Protein AF-A0A2D6XBB5-F1 (afdb_monomer_lite)

Secondary structure (DSSP, 8-state):
-PPPEEEEETTEEEEEEGGGTEEEEEEEEEE-TTS-EEEEEEEEETTSTTSEEEEEEEEETT-HHHHHHHHHHHHHHS-SS-HHHHHHHHHHHHHHHHHH-SPPP-GGGS----S--EEEETTEETTSEEEEEEETTSSHHHHHHHHHHHHHHT---SS-EE---EEEEEESSS-HHHHHHHHHHHHHHTTS-----EEEE--S-HHHHHHHHHHHHHHTTEEEEEEE-HHHHSSS-TT-HHHHHHHHHHHHHH-SEEEEEEEEPTT----S-SS--EETT-EEEETTEEEEGGG--TTS-EEEEPTTT--EEEE--SEEEEEEEEEEEEEEE--TT-S-EEEE-TTPEEEEEE-SPPPTT--SPPSS-SS-EEEEGGGGSSSS-EEEE---S-BSS----S--HHHHHHHHHHHHHEEEETTEEEEEEETTHHHHHHHHHHHHTT--EEEEEE-SSTTSPPEEEEEESS-HHHHHHHHHHH-SSGGG----GGGGGS-HHHHHHHHHHHHHHHEEE-TTS-EEEEES-HHHHHHHHHHHHHTT-EEEEEEE---STTSPPEEEEEEE--SEEEE-GGGEEEEEEEEEEEEEE-TTSEEEEEETTEEEEEE---GGGTSSSEEEEEEEEEEEETTEEEEEEEEEEESSSPPPPPEEEEEEE-SS-EEEEEE-TTTSTTGGGGS-HHHHHHHHHTT--B-HHHHHHHTT--HHHHHHHHHH-TTTEEE-GGG-EEE------

Radius of gyration: 34.07 Å; chains: 1; bounding box: 83×95×94 Å

Sequence (741 aa):
MALPRHEWRAGIHLFDWDADGVRIRLDRMRESSDGSVKGEVSITKTDIPDGELVEADRLTLNAPRSRKEVANFCNDRVPGYDWAAMISQAATLAIRRHREGEPAVDLATMERQSGTSYLIEPFLLEHQPNLIFGDGGLGKSIFALYCAVLVASGASTKRFMVQPGNVGYLDYEADKDETSLRHEMISTGLEIEKPPMTYRFCHEALSNDVQAVQTLVAEHDIQLLIVDSAGPACSGKPEGAEETIAFFRALRSLKVTSLIVAHVSKGGGPRKGPYGCYSSDTEVLTKAGWKPHPEVALSDEVACFNLDTEYIEWQRPTEVHNYEYQGEMVHFTGQTKGSLDILVTPNHRMVVKPDYKLPVGTKKPYRNPREWHYKEARQLLGGSAWFFPYASNGIANVEQTEISPAFARFLGWWLSEGSLDGNAPVLTQAVGQVADAMRETVEALGYDSKAWYGKSRPHEQTVMQLRLRKATGLGKWLKAECGKGAPNKRIPRFLFSASLAVREALFAALIEGDGSLAPNGRMRYSSSSRQLADDVQMLAITLGYAARVVFRPRPQLLHLDQWVVHIDPRRQLSIRPRNVETVDYEGTVHCLTVPTGAYITRRNGYMAVAGNSPYWVNLPRSVWEVRKSQKMDADSLEFSLWHRKINSGKLRRPMAYRIDFQNPATVFHELDVRDSQELSEGLPMPERITALLARGALDAESIAETLDAKTDLVRVTLSRGKNRFVRLGEGKWGNLTRDVN

pLDDT: mean 83.15, std 13.78, range [27.05, 98.06]

Foldseek 3Di:
DDFFDWDDALQKIWTDPPVQQKIKIWHPWDQDPVRWTKTFIWMAGDPDVVRTQGDRDIARLPDLVSQVVSLVSSCVVPNDDRSSVVSNSSSVVSVVDVVCDPPDDDPVPDDPDPDFDAQKPPQFGWLFEEEEEEAPPQCLVLVLLLLQQCQLQVPADPRIRHHHWAEEEEAADDDPVVSVLSLQQACVQVVHDSGDHHYDYDQAACLVCLRVVLVVCVVRVGQEYEYPEPQRNFRDGLQDPVRLVSNLVSVSSSSHTYYHYYHDPPPDDDDQALWKFFDQQKWFQFLVFTDRLVPADQPTFGFFAFQPQLATEGDGFPDKDKDWHWWKWKWFFQPPVTQDTTTIHQQFWFWKAAPDDDPPPDPDDDPTDRGTDTDGSNSQLDDGKIKGFQAGQFHPDFDADPDDLLVLLLLLQCLFQWADPPLWIKGKAFPDDLVVSNVVSCVVVVFDWDWDWDDPDPPDGIMIIITTPPCSVVSVVCCVQQHHDFQGGAHRSSQLRHDLSNLVSNLVSNCVRQKDADPQRKMKGKTLHPRRLSRSCSSLRNNTWRKFWDWAQDPDPPDRTMIMIITHNDRIGITHSVRMDMDTDTTMTIFTRDPSQWGWMDHNRGIGIGGTIGSPSPSGQWYWYKDFDPPDDPFKGKIKIFTNHHPGDDGDDIWIWMWGHDVSHTHIDTDDLLCDLRSCLPPPLLSSLQSVLVVHWDALVVSCVSNVHDSVVSVVSQVVPPVFWDQDPPRTIHGPDDDDD

Structure (mmCIF, N/CA/C/O backbone):
data_AF-A0A2D6XBB5-F1
#
_entry.id   AF-A0A2D6XBB5-F1
#
loop_
_atom_site.group_PDB
_atom_site.id
_atom_site.type_symbol
_atom_site.label_atom_id
_atom_site.label_alt_id
_atom_site.label_comp_id
_atom_site.label_asym_id
_atom_site.label_entity_id
_atom_site.label_seq_id
_atom_site.pdbx_PDB_ins_code
_atom_site.Cartn_x
_atom_site.Cartn_y
_atom_site.Cartn_z
_atom_site.occupancy
_atom_site.B_iso_or_equiv
_atom_site.auth_seq_id
_atom_site.auth_comp_id
_atom_site.auth_asym_id
_atom_site.auth_atom_id
_atom_site.pdbx_PDB_model_num
ATOM 1 N N . MET A 1 1 ? -47.352 -33.162 4.958 1.00 57.38 1 MET A N 1
ATOM 2 C CA . MET A 1 1 ? -46.391 -32.741 5.995 1.00 57.38 1 MET A CA 1
ATOM 3 C C . MET A 1 1 ? -46.344 -31.224 5.992 1.00 57.38 1 MET A C 1
ATOM 5 O O . MET A 1 1 ? -46.314 -30.655 4.904 1.00 57.38 1 MET A O 1
ATOM 9 N N . ALA A 1 2 ? -46.452 -30.580 7.154 1.00 62.81 2 ALA A N 1
ATOM 10 C CA . ALA A 1 2 ? -46.387 -29.123 7.243 1.00 62.81 2 ALA A CA 1
ATOM 11 C C . ALA A 1 2 ? -44.974 -28.630 6.882 1.00 62.81 2 ALA A C 1
ATOM 13 O O . ALA A 1 2 ? -43.987 -29.318 7.145 1.00 62.81 2 ALA A O 1
ATOM 14 N N . LEU A 1 3 ? -44.880 -27.467 6.231 1.00 74.44 3 LEU A N 1
ATOM 15 C CA . LEU A 1 3 ? -43.594 -26.805 6.003 1.00 74.44 3 LEU A CA 1
ATOM 16 C C . LEU A 1 3 ? -43.045 -26.324 7.357 1.00 74.44 3 LEU A C 1
ATOM 18 O O . LEU A 1 3 ? -43.834 -25.784 8.136 1.00 74.44 3 LEU A O 1
ATOM 22 N N . PRO A 1 4 ? -41.737 -26.474 7.639 1.00 85.06 4 PRO A N 1
ATOM 23 C CA . PRO A 1 4 ? -41.163 -25.922 8.854 1.00 85.06 4 PRO A CA 1
ATOM 24 C C . PRO A 1 4 ? -41.213 -24.399 8.812 1.00 85.06 4 PRO A C 1
ATOM 26 O O . PRO A 1 4 ? -41.023 -23.786 7.752 1.00 85.06 4 PRO A O 1
ATOM 29 N N . ARG A 1 5 ? -41.363 -23.775 9.979 1.00 84.88 5 ARG A N 1
ATOM 30 C CA . ARG A 1 5 ? -40.999 -22.369 10.127 1.00 84.88 5 ARG A CA 1
ATOM 31 C C . ARG A 1 5 ? -39.474 -22.283 10.055 1.00 84.88 5 ARG A C 1
ATOM 33 O O . ARG A 1 5 ? -38.779 -22.903 10.853 1.00 84.88 5 ARG A O 1
ATOM 40 N N . HIS A 1 6 ? -38.958 -21.568 9.054 1.00 85.75 6 HIS A N 1
ATOM 41 C CA . HIS A 1 6 ? -37.518 -21.414 8.829 1.00 85.75 6 HIS A CA 1
ATOM 42 C C . HIS A 1 6 ? -37.051 -20.017 9.228 1.00 85.75 6 HIS A C 1
ATOM 44 O O . HIS A 1 6 ? -37.402 -19.032 8.577 1.00 85.75 6 HIS A O 1
ATOM 50 N N . GLU A 1 7 ? -36.187 -19.953 10.234 1.00 80.06 7 GLU A N 1
ATOM 51 C CA . GLU A 1 7 ? -35.474 -18.743 10.629 1.00 80.06 7 GLU A CA 1
ATOM 52 C C . GLU A 1 7 ? -33.996 -18.837 10.234 1.00 80.06 7 GLU A C 1
ATOM 54 O O . GLU A 1 7 ? -33.361 -19.893 10.307 1.00 80.06 7 GLU A O 1
ATOM 59 N N . TRP A 1 8 ? -33.440 -17.720 9.765 1.00 71.62 8 TRP A N 1
ATOM 60 C CA . TRP A 1 8 ? -32.033 -17.617 9.390 1.00 71.62 8 TRP A CA 1
ATOM 61 C C . TRP A 1 8 ? -31.436 -16.340 9.965 1.00 71.62 8 TRP A C 1
ATOM 63 O O . TRP A 1 8 ? -31.852 -15.240 9.596 1.00 71.62 8 TRP A O 1
ATOM 73 N N . ARG A 1 9 ? -30.458 -16.486 10.860 1.00 64.44 9 ARG A N 1
ATOM 74 C CA . ARG A 1 9 ? -29.741 -15.374 11.495 1.00 64.44 9 ARG A CA 1
ATOM 75 C C . ARG A 1 9 ? -28.287 -15.768 11.726 1.00 64.44 9 ARG A C 1
ATOM 77 O O . ARG A 1 9 ? -28.009 -16.896 12.111 1.00 64.44 9 ARG A O 1
ATOM 84 N N . ALA A 1 10 ? -27.363 -14.844 11.456 1.00 61.78 10 ALA A N 1
ATOM 85 C CA . ALA A 1 10 ? -25.935 -15.001 11.749 1.00 61.78 10 ALA A CA 1
ATOM 86 C C . ALA A 1 10 ? -25.297 -16.327 11.250 1.00 61.78 10 ALA A C 1
ATOM 88 O O . ALA A 1 10 ? -24.407 -16.869 11.891 1.00 61.78 10 ALA A O 1
ATOM 89 N N . GLY A 1 11 ? -25.746 -16.870 10.109 1.00 65.44 11 GLY A N 1
ATOM 90 C CA . GLY A 1 11 ? -25.215 -18.127 9.551 1.00 65.44 11 GLY A CA 1
ATOM 91 C C . GLY A 1 11 ? -25.800 -19.416 10.147 1.00 65.44 11 GLY A C 1
ATOM 92 O O . GLY A 1 11 ? -25.403 -20.501 9.724 1.00 65.44 11 GLY A O 1
ATOM 93 N N . ILE A 1 12 ? -26.763 -19.306 11.065 1.00 78.69 12 ILE A N 1
ATOM 94 C CA . ILE A 1 12 ? -27.495 -20.417 11.682 1.00 78.69 12 ILE A CA 1
ATOM 95 C C . ILE A 1 12 ? -28.868 -20.536 11.011 1.00 78.69 12 ILE A C 1
ATOM 97 O O . ILE A 1 12 ? -29.555 -19.537 10.785 1.00 78.69 12 ILE A O 1
ATOM 101 N N . HIS A 1 13 ? -29.265 -21.762 10.679 1.00 84.50 13 HIS A N 1
ATOM 102 C CA . HIS A 1 13 ? -30.579 -22.097 10.144 1.00 84.50 13 HIS A CA 1
ATOM 103 C C . HIS A 1 13 ? -31.368 -22.874 11.199 1.00 84.50 13 HIS A C 1
ATOM 105 O O . HIS A 1 13 ? -30.948 -23.953 11.613 1.00 84.50 13 HIS A O 1
ATOM 111 N N . LEU A 1 14 ? -32.513 -22.336 11.607 1.00 86.56 14 LEU A N 1
ATOM 112 C CA . LEU A 1 14 ? -33.427 -22.967 12.555 1.00 86.56 14 LEU A CA 1
ATOM 113 C C . LEU A 1 14 ? -34.702 -23.379 11.822 1.00 86.56 14 LEU A C 1
ATOM 115 O O . LEU A 1 14 ? -35.330 -22.555 11.157 1.00 86.56 14 LEU A O 1
ATOM 119 N N . PHE A 1 15 ? -35.068 -24.652 11.925 1.00 90.56 15 PHE A N 1
ATOM 120 C CA . PHE A 1 15 ? -36.273 -25.219 11.329 1.00 90.56 15 PHE A CA 1
ATOM 121 C C . PHE A 1 15 ? -37.165 -25.787 12.427 1.00 90.56 15 PHE A C 1
ATOM 123 O O . PHE A 1 15 ? -36.798 -26.778 13.057 1.00 90.56 15 PHE A O 1
ATOM 130 N N . ASP A 1 16 ? -38.328 -25.174 12.629 1.00 88.38 16 ASP A N 1
ATOM 131 C CA . ASP A 1 16 ? -39.319 -25.594 13.620 1.00 88.38 16 ASP A CA 1
ATOM 132 C C . ASP A 1 16 ? -40.494 -26.315 12.954 1.00 88.38 16 ASP A C 1
ATOM 134 O O . ASP A 1 16 ? -41.167 -25.757 12.081 1.00 88.38 16 ASP A O 1
ATOM 138 N N . TRP A 1 17 ? -40.777 -27.537 13.404 1.00 89.38 17 TRP A N 1
ATOM 139 C CA . TRP A 1 17 ? -42.035 -28.241 13.165 1.00 89.38 17 TRP A CA 1
ATOM 140 C C . TRP A 1 17 ? -42.867 -28.199 14.446 1.00 89.38 17 TRP A C 1
ATOM 142 O O . TRP A 1 17 ? -42.885 -29.156 15.220 1.00 89.38 17 TRP A O 1
ATOM 152 N N . ASP A 1 18 ? -43.560 -27.078 14.667 1.00 81.81 18 ASP A N 1
ATOM 153 C CA . ASP A 1 18 ? -44.316 -26.811 15.902 1.00 81.81 18 ASP A CA 1
ATOM 154 C C . ASP A 1 18 ? -45.335 -27.917 16.233 1.00 81.81 18 ASP A C 1
ATOM 156 O O . ASP A 1 18 ? -45.493 -28.292 17.392 1.00 81.81 18 ASP A O 1
ATOM 160 N N . ALA A 1 19 ? -45.994 -28.482 15.214 1.00 80.88 19 ALA A N 1
ATOM 161 C CA . ALA A 1 19 ? -46.974 -29.558 15.379 1.00 80.88 19 ALA A CA 1
ATOM 162 C C . ALA A 1 19 ? -46.354 -30.885 15.856 1.00 80.88 19 ALA A C 1
ATOM 164 O O . ALA A 1 19 ? -47.034 -31.680 16.499 1.00 80.88 19 ALA A O 1
ATOM 165 N N . ASP A 1 20 ? -45.077 -31.112 15.543 1.00 81.75 20 ASP A N 1
ATOM 166 C CA . ASP A 1 20 ? -44.343 -32.341 15.853 1.00 81.75 20 ASP A CA 1
ATOM 167 C C . ASP A 1 20 ? -43.391 -32.162 17.056 1.00 81.75 20 ASP A C 1
ATOM 169 O O . ASP A 1 20 ? -42.735 -33.120 17.482 1.00 81.75 20 ASP A O 1
ATOM 173 N N . GLY A 1 21 ? -43.286 -30.937 17.592 1.00 83.62 21 GLY A N 1
ATOM 174 C CA . GLY A 1 21 ? -42.373 -30.576 18.678 1.00 83.62 21 GLY A CA 1
ATOM 175 C C . GLY A 1 21 ? -40.893 -30.736 18.318 1.00 83.62 21 GLY A C 1
ATOM 176 O O . GLY A 1 21 ? -40.081 -30.937 19.216 1.00 83.62 21 GLY A O 1
ATOM 177 N N . VAL A 1 22 ? -40.546 -30.711 17.024 1.00 87.94 22 VAL A N 1
ATOM 178 C CA . VAL A 1 22 ? -39.184 -30.953 16.514 1.00 87.94 22 VAL A CA 1
ATOM 179 C C . VAL A 1 22 ? -38.544 -29.645 16.070 1.00 87.94 22 VAL A C 1
ATOM 181 O O . VAL A 1 22 ? -39.128 -28.898 15.283 1.00 87.94 22 VAL A O 1
ATOM 184 N N . ARG A 1 23 ? -37.298 -29.418 16.488 1.00 88.88 23 ARG A N 1
ATOM 185 C CA . ARG A 1 23 ? -36.449 -28.333 15.993 1.00 88.88 23 ARG A CA 1
ATOM 186 C C . ARG A 1 23 ? -35.153 -28.899 15.429 1.00 88.88 23 ARG A C 1
ATOM 188 O O . ARG A 1 23 ? -34.442 -29.637 16.101 1.00 88.88 23 ARG A O 1
ATOM 195 N N . ILE A 1 24 ? -34.833 -28.531 14.191 1.00 90.81 24 ILE A N 1
ATOM 196 C CA . ILE A 1 24 ? -33.547 -28.839 13.557 1.00 90.81 24 ILE A CA 1
ATOM 197 C C . ILE A 1 24 ? -32.752 -27.545 13.441 1.00 90.81 24 ILE A C 1
ATOM 199 O O . ILE A 1 24 ? -33.169 -26.599 12.770 1.00 90.81 24 ILE A O 1
ATOM 203 N N . ARG A 1 25 ? -31.582 -27.523 14.067 1.00 88.00 25 ARG A N 1
ATOM 204 C CA . ARG A 1 25 ? -30.583 -26.469 13.948 1.00 88.00 25 ARG A CA 1
ATOM 205 C C . ARG A 1 25 ? -29.478 -26.946 13.015 1.00 88.00 25 ARG A C 1
ATOM 207 O O . ARG A 1 25 ? -28.908 -28.012 13.218 1.00 88.00 25 ARG A O 1
ATOM 214 N N . LEU A 1 26 ? -29.191 -26.150 11.993 1.00 87.06 26 LEU A N 1
ATOM 215 C CA . LEU A 1 26 ? -28.067 -26.345 11.086 1.00 87.06 26 LEU A CA 1
ATOM 216 C C . LEU A 1 26 ? -27.157 -25.124 11.151 1.00 87.06 26 LEU A C 1
ATOM 218 O O . LEU A 1 26 ? -27.587 -24.009 10.848 1.00 87.06 26 LEU A O 1
ATOM 222 N N . ASP A 1 27 ? -25.897 -25.330 11.506 1.00 80.94 27 ASP A N 1
ATOM 223 C CA . ASP A 1 27 ? -24.894 -24.272 11.541 1.00 80.94 27 ASP A CA 1
ATOM 224 C C . ASP A 1 27 ? -23.532 -24.756 11.016 1.00 80.94 27 ASP A C 1
ATOM 226 O O . ASP A 1 27 ? -23.409 -25.815 10.394 1.00 80.94 27 ASP A O 1
ATOM 230 N N . ARG A 1 28 ? -22.519 -23.887 11.113 1.00 72.12 28 ARG A N 1
ATOM 231 C CA . ARG A 1 28 ? -21.147 -24.125 10.626 1.00 72.12 28 ARG A CA 1
ATOM 232 C C . ARG A 1 28 ? -21.047 -24.602 9.171 1.00 72.12 28 ARG A C 1
ATOM 234 O O . ARG A 1 28 ? -20.122 -25.334 8.814 1.00 72.12 28 ARG A O 1
ATOM 241 N N . MET A 1 29 ? -21.964 -24.152 8.314 1.00 80.81 29 MET A N 1
ATOM 242 C CA . MET A 1 29 ? -21.992 -24.592 6.923 1.00 80.81 29 MET A CA 1
ATOM 243 C C . MET A 1 29 ? -20.759 -24.123 6.139 1.00 80.81 29 MET A C 1
ATOM 245 O O . MET A 1 29 ? -20.390 -22.948 6.176 1.00 80.81 29 MET A O 1
ATOM 249 N N . ARG A 1 30 ? -20.132 -25.048 5.410 1.00 76.94 30 ARG A N 1
ATOM 250 C CA . ARG A 1 30 ? -19.001 -24.802 4.510 1.00 76.94 30 ARG A CA 1
ATOM 251 C C . ARG A 1 30 ? -19.202 -25.548 3.200 1.00 76.94 30 ARG A C 1
ATOM 253 O O . ARG A 1 30 ? -19.504 -26.742 3.204 1.00 76.94 30 ARG A O 1
ATOM 260 N N . GLU A 1 31 ? -18.952 -24.859 2.095 1.00 80.00 31 GLU A N 1
ATOM 261 C CA . GLU A 1 31 ? -18.825 -25.471 0.775 1.00 80.00 31 GLU A CA 1
ATOM 262 C C . GLU A 1 31 ? -17.339 -25.703 0.479 1.00 80.00 31 GLU A C 1
ATOM 264 O O . GLU A 1 31 ? -16.518 -24.788 0.552 1.00 80.00 31 GLU A O 1
ATOM 269 N N . SER A 1 32 ? -16.974 -26.959 0.236 1.00 75.69 32 SER A N 1
ATOM 270 C CA . SER A 1 32 ? -15.605 -27.352 -0.108 1.00 75.69 32 SER A CA 1
ATOM 271 C C . SER A 1 32 ? -15.376 -27.217 -1.616 1.00 75.69 32 SER A C 1
ATOM 273 O O . SER A 1 32 ? -16.323 -27.177 -2.400 1.00 75.69 32 SER A O 1
ATOM 275 N N . SER A 1 33 ? -14.113 -27.173 -2.046 1.00 63.06 33 SER A N 1
ATOM 276 C CA . SER A 1 33 ? -13.747 -27.060 -3.469 1.00 63.06 33 SER A CA 1
ATOM 277 C C . SER A 1 33 ? -14.250 -28.222 -4.337 1.00 63.06 33 SER A C 1
ATOM 279 O O . SER A 1 33 ? -14.347 -28.078 -5.551 1.00 63.06 33 SER A O 1
ATOM 281 N N . ASP A 1 34 ? -14.602 -29.354 -3.722 1.00 71.56 34 ASP A N 1
ATOM 282 C CA . ASP A 1 34 ? -15.227 -30.519 -4.357 1.00 71.56 34 ASP A CA 1
ATOM 283 C C . ASP A 1 34 ? -16.759 -30.392 -4.522 1.00 71.56 34 ASP A C 1
ATOM 285 O O . ASP A 1 34 ? -17.414 -31.326 -4.983 1.00 71.56 34 ASP A O 1
ATOM 289 N N . GLY A 1 35 ? -17.347 -29.252 -4.139 1.00 74.44 35 GLY A N 1
ATOM 290 C CA . GLY A 1 35 ? -18.787 -28.998 -4.197 1.00 74.44 35 GLY A CA 1
ATOM 291 C C . GLY A 1 35 ? -19.592 -29.666 -3.078 1.00 74.44 35 GLY A C 1
ATOM 292 O O . GLY A 1 35 ? -20.826 -29.634 -3.110 1.00 74.44 35 GLY A O 1
ATOM 293 N N . SER A 1 36 ? -18.941 -30.287 -2.086 1.00 82.69 36 SER A N 1
ATOM 294 C CA . SER A 1 36 ? -19.622 -30.812 -0.899 1.00 82.69 36 SER A CA 1
ATOM 295 C C . SER A 1 36 ? -20.010 -29.682 0.055 1.00 82.69 36 SER A C 1
ATOM 297 O O . SER A 1 36 ? -19.200 -28.810 0.370 1.00 82.69 36 SER A O 1
ATOM 299 N N . VAL A 1 37 ? -21.259 -29.707 0.533 1.00 84.44 37 VAL A N 1
ATOM 300 C CA . VAL A 1 37 ? -21.772 -28.754 1.527 1.00 84.44 37 VAL A CA 1
ATOM 301 C C . VAL A 1 37 ? -21.895 -29.490 2.852 1.00 84.44 37 VAL A C 1
ATOM 303 O O . VAL A 1 37 ? -22.697 -30.416 2.975 1.00 84.44 37 VAL A O 1
ATOM 306 N N . LYS A 1 38 ? -21.081 -29.110 3.834 1.00 87.50 38 LYS A N 1
ATOM 307 C CA . LYS A 1 38 ? -21.025 -29.738 5.162 1.00 87.50 38 LYS A CA 1
ATOM 308 C C . LYS A 1 38 ? -21.471 -28.738 6.216 1.00 87.50 38 LYS A C 1
ATOM 310 O O . LYS A 1 38 ? -21.130 -27.571 6.087 1.00 87.50 38 LYS A O 1
ATOM 315 N N . GLY A 1 39 ? -22.190 -29.184 7.237 1.00 86.06 39 GLY A N 1
ATOM 316 C CA . GLY A 1 39 ? -22.583 -28.377 8.394 1.00 86.06 39 GLY A CA 1
ATOM 317 C C . GLY A 1 39 ? -22.715 -29.244 9.640 1.00 86.06 39 GLY A C 1
ATOM 318 O O . GLY A 1 39 ? -22.667 -30.471 9.543 1.00 86.06 39 GLY A O 1
ATOM 319 N N . GLU A 1 40 ? -22.859 -28.611 10.794 1.00 86.88 40 GLU A N 1
ATOM 320 C CA . GLU A 1 40 ? -23.221 -29.296 12.034 1.00 86.88 40 GLU A CA 1
ATOM 321 C C . GLU A 1 40 ? -24.742 -29.281 12.192 1.00 86.88 40 GLU A C 1
ATOM 323 O O . GLU A 1 40 ? -25.404 -28.293 11.858 1.00 86.88 40 GLU A O 1
ATOM 328 N N . VAL A 1 41 ? -25.299 -30.416 12.617 1.00 89.31 41 VAL A N 1
ATOM 329 C CA . VAL A 1 41 ? -26.731 -30.592 12.848 1.00 89.31 41 VAL A CA 1
ATOM 330 C C . VAL A 1 41 ? -26.985 -30.891 14.317 1.00 89.31 41 VAL A C 1
ATOM 332 O O . VAL A 1 41 ? -26.394 -31.810 14.880 1.00 89.31 41 VAL A O 1
ATOM 335 N N . SER A 1 42 ? -27.909 -30.138 14.908 1.00 87.38 42 SER A N 1
ATOM 336 C CA . SER A 1 42 ? -28.491 -30.446 16.212 1.00 87.38 42 SER A CA 1
ATOM 337 C C . SER A 1 42 ? -29.999 -30.597 16.063 1.00 87.38 42 SER A C 1
ATOM 339 O O . SER A 1 42 ? -30.643 -29.818 15.358 1.00 87.38 42 SER A O 1
ATOM 341 N N . ILE A 1 43 ? -30.571 -31.615 16.695 1.00 88.75 43 ILE A N 1
ATOM 342 C CA . ILE A 1 43 ? -31.999 -31.928 16.602 1.00 88.75 43 ILE A CA 1
ATOM 343 C C . ILE A 1 43 ? -32.543 -32.016 18.017 1.00 88.75 43 ILE A C 1
ATOM 345 O O . ILE A 1 43 ? -32.094 -32.861 18.785 1.00 88.75 43 ILE A O 1
ATOM 349 N N . THR A 1 44 ? -33.514 -31.170 18.344 1.00 87.06 44 THR A N 1
ATOM 350 C CA . THR A 1 44 ? -34.199 -31.167 19.638 1.00 87.06 44 THR A CA 1
ATOM 351 C C . THR A 1 44 ? -35.662 -31.564 19.494 1.00 87.06 44 THR A C 1
ATOM 353 O O . THR A 1 44 ? -36.290 -31.327 18.455 1.00 87.06 44 THR A O 1
ATOM 356 N N . LYS A 1 45 ? -36.205 -32.198 20.538 1.00 84.06 45 LYS A N 1
ATOM 357 C CA . LYS A 1 45 ? -37.606 -32.607 20.626 1.00 84.06 45 LYS A CA 1
ATOM 358 C C . LYS A 1 45 ? -38.152 -32.377 22.034 1.00 84.06 45 LYS A C 1
ATOM 360 O O . LYS A 1 45 ? -37.504 -32.713 23.014 1.00 84.06 45 LYS A O 1
ATOM 365 N N . THR A 1 46 ? -39.341 -31.795 22.141 1.00 78.62 46 THR A N 1
ATOM 366 C CA . THR A 1 46 ? -39.897 -31.320 23.422 1.00 78.62 46 THR A CA 1
ATOM 367 C C . THR A 1 46 ? -40.444 -32.408 24.355 1.00 78.62 46 THR A C 1
ATOM 369 O O . THR A 1 46 ? -40.713 -32.112 25.516 1.00 78.62 46 THR A O 1
ATOM 372 N N . ASP A 1 47 ? -40.625 -33.645 23.889 1.00 71.50 47 ASP A N 1
ATOM 373 C CA . ASP A 1 47 ? -41.297 -34.740 24.609 1.00 71.50 47 ASP A CA 1
ATOM 374 C C . ASP A 1 47 ? -40.349 -35.832 25.149 1.00 71.50 47 ASP A C 1
ATOM 376 O O . ASP A 1 47 ? -40.821 -36.842 25.676 1.00 71.50 47 ASP A O 1
ATOM 380 N N . ILE A 1 48 ? -39.027 -35.635 25.067 1.00 71.62 48 ILE A N 1
ATOM 381 C CA . ILE A 1 48 ? -38.020 -36.577 25.584 1.00 71.62 48 ILE A CA 1
ATOM 382 C C . ILE A 1 48 ? -37.230 -35.994 26.769 1.00 71.62 48 ILE A C 1
ATOM 384 O O . ILE A 1 48 ? -36.992 -34.784 26.810 1.00 71.62 48 ILE A O 1
ATOM 388 N N . PRO A 1 49 ? -36.778 -36.834 27.724 1.00 51.44 49 PRO A N 1
ATOM 389 C CA . PRO A 1 49 ? -35.810 -36.418 28.739 1.00 51.44 49 PRO A CA 1
ATOM 390 C C . PRO A 1 49 ? -34.532 -35.912 28.051 1.00 51.44 49 PRO A C 1
ATOM 392 O O . PRO A 1 49 ? -34.085 -36.532 27.092 1.00 51.44 49 PRO A O 1
ATOM 395 N N . ASP A 1 50 ? -33.996 -34.779 28.509 1.00 60.62 50 ASP A N 1
ATOM 396 C CA . ASP A 1 50 ? -32.876 -34.000 27.935 1.00 60.62 50 ASP A CA 1
ATOM 397 C C . ASP A 1 50 ? -33.178 -33.196 26.657 1.00 60.62 50 ASP A C 1
ATOM 399 O O . ASP A 1 50 ? -32.436 -32.277 26.324 1.00 60.62 50 ASP A O 1
ATOM 403 N N . GLY A 1 51 ? -34.293 -33.452 25.968 1.00 65.38 51 GLY A N 1
ATOM 404 C CA . GLY A 1 51 ? -34.759 -32.635 24.842 1.00 65.38 51 GLY A CA 1
ATOM 405 C C . GLY A 1 51 ? -33.894 -32.672 23.571 1.00 65.38 51 GLY A C 1
ATOM 406 O O . GLY A 1 51 ? -34.284 -32.078 22.567 1.00 65.38 51 GLY A O 1
ATOM 407 N N . GLU A 1 52 ? -32.757 -33.374 23.571 1.00 74.00 52 GLU A N 1
ATOM 408 C CA . GLU A 1 52 ? -31.782 -33.449 22.475 1.00 74.00 52 GLU A CA 1
ATOM 409 C C . GLU A 1 52 ? -31.689 -34.864 21.880 1.00 74.00 52 GLU A C 1
ATOM 411 O O . GLU A 1 52 ? -31.451 -35.853 22.570 1.00 74.00 52 GLU A O 1
ATOM 416 N N . LEU A 1 53 ? -31.876 -34.972 20.563 1.00 77.50 53 LEU A N 1
ATOM 417 C CA . LEU A 1 53 ? -31.766 -36.217 19.795 1.00 77.50 53 LEU A CA 1
ATOM 418 C C . LEU A 1 53 ? -30.419 -36.362 19.098 1.00 77.50 53 LEU A C 1
ATOM 420 O O . LEU A 1 53 ? -29.919 -37.477 18.973 1.00 77.50 53 LEU A O 1
ATOM 424 N N . VAL A 1 54 ? -29.871 -35.252 18.605 1.00 77.19 54 VAL A N 1
ATOM 425 C CA . VAL A 1 54 ? -28.564 -35.161 17.947 1.00 77.19 54 VAL A CA 1
ATOM 426 C C . VAL A 1 54 ? -27.912 -33.878 18.430 1.00 77.19 54 VAL A C 1
ATOM 428 O O . VAL A 1 54 ? -28.536 -32.820 18.347 1.00 77.19 54 VAL A O 1
ATOM 431 N N . GLU A 1 55 ? -26.670 -33.969 18.889 1.00 74.62 55 GLU A N 1
ATOM 432 C CA . GLU A 1 55 ? -25.884 -32.826 19.346 1.00 74.62 55 GLU A CA 1
ATOM 433 C C . GLU A 1 55 ? -24.674 -32.649 18.420 1.00 74.62 55 GLU A C 1
ATOM 435 O O . GLU A 1 55 ? -23.789 -33.503 18.376 1.00 74.62 55 GLU A O 1
ATOM 440 N N . ALA A 1 56 ? -24.661 -31.551 17.658 1.00 64.75 56 ALA A N 1
ATOM 441 C CA . ALA A 1 56 ? -23.512 -31.068 16.887 1.00 64.75 56 ALA A CA 1
ATOM 442 C C . ALA A 1 56 ? -22.802 -32.122 16.002 1.00 64.75 56 ALA A C 1
ATOM 444 O O . ALA A 1 56 ? -21.575 -32.114 15.870 1.00 64.75 56 ALA A O 1
ATOM 445 N N . ASP A 1 57 ? -23.556 -33.019 15.355 1.00 74.94 57 ASP A N 1
ATOM 446 C CA . ASP A 1 57 ? -22.970 -34.031 14.468 1.00 74.94 57 ASP A CA 1
ATOM 447 C C . ASP A 1 57 ? -22.705 -33.457 13.066 1.00 74.94 57 ASP A C 1
ATOM 449 O O . ASP A 1 57 ? -23.416 -32.574 12.575 1.00 74.94 57 ASP A O 1
ATOM 453 N N . ARG A 1 58 ? -21.672 -33.952 12.379 1.00 79.81 58 ARG A N 1
ATOM 454 C CA . ARG A 1 58 ? -21.306 -33.467 11.042 1.00 79.81 58 ARG A CA 1
ATOM 455 C C . ARG A 1 58 ? -22.188 -34.093 9.973 1.00 79.81 58 ARG A C 1
ATOM 457 O O . ARG A 1 58 ? -22.003 -35.241 9.575 1.00 79.81 58 ARG A O 1
ATOM 464 N N . LEU A 1 59 ? -23.054 -33.275 9.385 1.00 84.38 59 LEU A N 1
ATOM 465 C CA . LEU A 1 59 ? -23.902 -33.652 8.264 1.00 84.38 59 LEU A CA 1
ATOM 466 C C . LEU A 1 59 ? -23.335 -33.120 6.942 1.00 84.38 59 LEU A C 1
ATOM 468 O O . LEU A 1 59 ? -23.159 -31.915 6.746 1.00 84.38 59 LEU A O 1
ATOM 472 N N . THR A 1 60 ? -23.115 -34.013 5.972 1.00 87.50 60 THR A N 1
ATOM 473 C CA . THR A 1 60 ? -22.896 -33.592 4.579 1.00 87.50 60 THR A CA 1
ATOM 474 C C . THR A 1 60 ? -24.254 -33.374 3.923 1.00 87.50 60 THR A C 1
ATOM 476 O O . THR A 1 60 ? -24.904 -34.306 3.443 1.00 87.50 60 THR A O 1
ATOM 479 N N . LEU A 1 61 ? -24.689 -32.117 3.919 1.00 86.50 61 LEU A N 1
ATOM 480 C CA . LEU A 1 61 ? -26.031 -31.685 3.552 1.00 86.50 61 LEU A CA 1
ATOM 481 C C . LEU A 1 61 ? -26.413 -32.086 2.135 1.00 86.50 61 LEU A C 1
ATOM 483 O O . LEU A 1 61 ? -27.584 -32.340 1.910 1.00 86.50 61 LEU A O 1
ATOM 487 N N . ASN A 1 62 ? -25.495 -32.149 1.170 1.00 86.75 62 ASN A N 1
ATOM 488 C CA . ASN A 1 62 ? -25.807 -32.541 -0.211 1.00 86.75 62 ASN A CA 1
ATOM 489 C C . ASN A 1 62 ? -25.559 -34.029 -0.522 1.00 86.75 62 ASN A C 1
ATOM 491 O O . ASN A 1 62 ? -25.740 -34.436 -1.668 1.00 86.75 62 ASN A O 1
ATOM 495 N N . ALA A 1 63 ? -25.205 -34.850 0.474 1.00 87.75 63 ALA A N 1
ATOM 496 C CA . ALA A 1 63 ? -25.002 -36.288 0.313 1.00 87.75 63 ALA A CA 1
ATOM 497 C C . ALA A 1 63 ? -26.218 -37.088 0.834 1.00 87.75 63 ALA A C 1
ATOM 499 O O . ALA A 1 63 ? -26.447 -37.129 2.046 1.00 87.75 63 ALA A O 1
ATOM 500 N N . PRO A 1 64 ? -26.977 -37.795 -0.032 1.00 84.75 64 PRO A N 1
ATOM 501 C CA . PRO A 1 64 ? -28.159 -38.562 0.385 1.00 84.75 64 PRO A CA 1
ATOM 502 C C . PRO A 1 64 ? -27.875 -39.614 1.465 1.00 84.75 64 PRO A C 1
ATOM 504 O O . PRO A 1 64 ? -28.697 -39.831 2.351 1.00 84.75 64 PRO A O 1
ATOM 507 N N . ARG A 1 65 ? -26.694 -40.244 1.417 1.00 84.31 65 ARG A N 1
ATOM 508 C CA . ARG A 1 65 ? -26.271 -41.247 2.402 1.00 84.31 65 ARG A CA 1
ATOM 509 C C . ARG A 1 65 ? -26.115 -40.654 3.806 1.00 84.31 65 ARG A C 1
ATOM 511 O O . ARG A 1 65 ? -26.637 -41.228 4.750 1.00 84.31 65 ARG A O 1
ATOM 518 N N . SER A 1 66 ? -25.480 -39.486 3.914 1.00 86.19 66 SER A N 1
ATOM 519 C CA . SER A 1 66 ? -25.260 -38.797 5.193 1.00 86.19 66 SER A CA 1
ATOM 520 C C . SER A 1 66 ? -26.587 -38.364 5.831 1.00 86.19 66 SER A C 1
ATOM 522 O O . SER A 1 66 ? -26.804 -38.588 7.016 1.00 86.19 66 SER A O 1
ATOM 524 N N . ARG A 1 67 ? -27.538 -37.857 5.028 1.00 88.38 67 ARG A N 1
ATOM 525 C CA . ARG A 1 67 ? -28.902 -37.544 5.503 1.00 88.38 67 ARG A CA 1
ATOM 526 C C . ARG A 1 67 ? -29.623 -38.775 6.054 1.00 88.38 67 ARG A C 1
ATOM 528 O O . ARG A 1 67 ? -30.311 -38.683 7.064 1.00 88.38 67 ARG A O 1
ATOM 535 N N . LYS A 1 68 ? -29.477 -39.920 5.376 1.00 86.94 68 LYS A N 1
ATOM 536 C CA . LYS A 1 68 ? -30.115 -41.180 5.772 1.00 86.94 68 LYS A CA 1
ATOM 537 C C . LYS A 1 68 ? -29.550 -41.722 7.086 1.00 86.94 68 LYS A C 1
ATOM 539 O O . LYS A 1 68 ? -30.310 -42.252 7.883 1.00 86.94 68 LYS A O 1
ATOM 544 N N . GLU A 1 69 ? -28.247 -41.578 7.314 1.00 85.94 69 GLU A N 1
ATOM 545 C CA . GLU A 1 69 ? -27.592 -42.004 8.558 1.00 85.94 69 GLU A CA 1
ATOM 546 C C . GLU A 1 69 ? -28.133 -41.227 9.771 1.00 85.94 69 GLU A C 1
ATOM 548 O O . GLU A 1 69 ? -28.571 -41.853 10.735 1.00 85.94 69 GLU A O 1
ATOM 553 N N . VAL A 1 70 ? -28.238 -39.894 9.681 1.00 85.69 70 VAL A N 1
ATOM 554 C CA . VAL A 1 70 ? -28.842 -39.070 10.749 1.00 85.69 70 VAL A CA 1
ATOM 555 C C . VAL A 1 70 ? -30.336 -39.378 10.925 1.00 85.69 70 VAL A C 1
ATOM 557 O O . VAL A 1 70 ? -30.811 -39.508 12.048 1.00 85.69 70 VAL A O 1
ATOM 560 N N . ALA A 1 71 ? -31.081 -39.577 9.831 1.00 87.81 71 ALA A N 1
ATOM 561 C CA . ALA A 1 71 ? -32.501 -39.931 9.905 1.00 87.81 71 ALA A CA 1
ATOM 562 C C . ALA A 1 71 ? -32.744 -41.272 10.609 1.00 87.81 71 ALA A C 1
ATOM 564 O O . ALA A 1 71 ? -33.655 -41.378 11.429 1.00 87.81 71 ALA A O 1
ATOM 565 N N . ASN A 1 72 ? -31.921 -42.282 10.315 1.00 86.06 72 ASN A N 1
ATOM 566 C CA . ASN A 1 72 ? -31.984 -43.574 10.993 1.00 86.06 72 ASN A CA 1
ATOM 567 C C . ASN A 1 72 ? -31.681 -43.418 12.489 1.00 86.06 72 ASN A C 1
ATOM 569 O O . ASN A 1 72 ? -32.419 -43.945 13.312 1.00 86.06 72 ASN A O 1
ATOM 573 N N . PHE A 1 73 ? -30.661 -42.631 12.842 1.00 85.56 73 PHE A N 1
ATOM 574 C CA . PHE A 1 73 ? -30.288 -42.376 14.235 1.00 85.56 73 PHE A CA 1
ATOM 575 C C . PHE A 1 73 ? -31.410 -41.710 15.048 1.00 85.56 73 PHE A C 1
ATOM 577 O O . PHE A 1 73 ? -31.621 -42.065 16.211 1.00 85.56 73 PHE A O 1
ATOM 584 N N . CYS A 1 74 ? -32.150 -40.772 14.445 1.00 85.94 74 CYS A N 1
ATOM 585 C CA . CYS A 1 74 ? -33.341 -40.183 15.060 1.00 85.94 74 CYS A CA 1
ATOM 586 C C . CYS A 1 74 ? -34.487 -41.196 15.167 1.00 85.94 74 CYS A C 1
ATOM 588 O O . CYS A 1 74 ? -35.129 -41.279 16.212 1.00 85.94 74 CYS A O 1
ATOM 590 N N . ASN A 1 75 ? -34.719 -41.993 14.119 1.00 87.44 75 ASN A N 1
ATOM 591 C CA . ASN A 1 75 ? -35.781 -42.998 14.094 1.00 87.44 75 ASN A CA 1
ATOM 592 C C . ASN A 1 75 ? -35.569 -44.121 15.122 1.00 87.44 75 ASN A C 1
ATOM 594 O O . ASN A 1 75 ? -36.540 -44.599 15.701 1.00 87.44 75 ASN A O 1
ATOM 598 N N . ASP A 1 76 ? -34.319 -44.516 15.372 1.00 84.81 76 ASP A N 1
ATOM 599 C CA . ASP A 1 76 ? -33.970 -45.542 16.361 1.00 84.81 76 ASP A CA 1
ATOM 600 C C . ASP A 1 76 ? -34.250 -45.083 17.803 1.00 84.81 76 ASP A C 1
ATOM 602 O O . ASP A 1 76 ? -34.567 -45.905 18.663 1.00 84.81 76 ASP A O 1
ATOM 606 N N . ARG A 1 77 ? -34.160 -43.773 18.078 1.00 84.00 77 ARG A N 1
ATOM 607 C CA . ARG A 1 77 ? -34.460 -43.185 19.398 1.00 84.00 77 ARG A CA 1
ATOM 608 C C . ARG A 1 77 ? -35.927 -42.827 19.565 1.00 84.00 77 ARG A C 1
ATOM 610 O O . ARG A 1 77 ? -36.505 -43.077 20.618 1.00 84.00 77 ARG A O 1
ATOM 617 N N . VAL A 1 78 ? -36.511 -42.214 18.540 1.00 83.75 78 VAL A N 1
ATOM 618 C CA . VAL A 1 78 ? -37.895 -41.740 18.538 1.00 83.75 78 VAL A CA 1
ATOM 619 C C . VAL A 1 78 ? -38.561 -42.189 17.237 1.00 83.75 78 VAL A C 1
ATOM 621 O O . VAL A 1 78 ? -38.543 -41.465 16.236 1.00 83.75 78 VAL A O 1
ATOM 624 N N . PRO A 1 79 ? -39.142 -43.397 17.221 1.00 81.69 79 PRO A N 1
ATOM 625 C CA . PRO A 1 79 ? -39.871 -43.892 16.063 1.00 81.69 79 PRO A CA 1
ATOM 626 C C . PRO A 1 79 ? -41.215 -43.164 15.898 1.00 81.69 79 PRO A C 1
ATOM 628 O O . PRO A 1 79 ? -41.749 -42.581 16.839 1.00 81.69 79 PRO A O 1
ATOM 631 N N . GLY A 1 80 ? -41.790 -43.231 14.694 1.00 80.31 80 GLY A N 1
ATOM 632 C CA . GLY A 1 80 ? -43.128 -42.690 14.402 1.00 80.31 80 GLY A CA 1
ATOM 633 C C . GLY A 1 80 ? -43.150 -41.343 13.673 1.00 80.31 80 GLY A C 1
ATOM 634 O O . GLY A 1 80 ? -44.231 -40.848 13.368 1.00 80.31 80 GLY A O 1
ATOM 635 N N . TYR A 1 81 ? -41.983 -40.791 13.332 1.00 82.88 81 TYR A N 1
ATOM 636 C CA . TYR A 1 81 ? -41.844 -39.566 12.542 1.00 82.88 81 TYR A CA 1
ATOM 637 C C . TYR A 1 81 ? -41.068 -39.838 11.256 1.00 82.88 81 TYR A C 1
ATOM 639 O O . TYR A 1 81 ? -40.167 -40.676 11.211 1.00 82.88 81 TYR A O 1
ATOM 647 N N . ASP A 1 82 ? -41.390 -39.097 10.202 1.00 88.00 82 ASP A N 1
ATOM 648 C CA . ASP A 1 82 ? -40.658 -39.164 8.939 1.00 88.00 82 ASP A CA 1
ATOM 649 C C . ASP A 1 82 ? -39.421 -38.251 8.992 1.00 88.00 82 ASP A C 1
ATOM 651 O O . ASP A 1 82 ? -39.338 -37.184 8.376 1.00 88.00 82 ASP A O 1
ATOM 655 N N . TRP A 1 83 ? -38.438 -38.697 9.779 1.00 88.50 83 TRP A N 1
ATOM 656 C CA . TRP A 1 83 ? -37.147 -38.030 9.954 1.00 88.50 83 TRP A CA 1
ATOM 657 C C . TRP A 1 83 ? -36.412 -37.826 8.628 1.00 88.50 83 TRP A C 1
ATOM 659 O O . TRP A 1 83 ? -35.728 -36.819 8.435 1.00 88.50 83 TRP A O 1
ATOM 669 N N . ALA A 1 84 ? -36.573 -38.761 7.687 1.00 85.50 84 ALA A N 1
ATOM 670 C CA . ALA A 1 84 ? -35.944 -38.691 6.376 1.00 85.50 84 ALA A CA 1
ATOM 671 C C . ALA A 1 84 ? -36.451 -37.486 5.570 1.00 85.50 84 ALA A C 1
ATOM 673 O O . ALA A 1 84 ? -35.641 -36.782 4.951 1.00 85.50 84 ALA A O 1
ATOM 674 N N . ALA A 1 85 ? -37.760 -37.219 5.602 1.00 86.12 85 ALA A N 1
ATOM 675 C CA . ALA A 1 85 ? -38.343 -36.036 4.984 1.00 86.12 85 ALA A CA 1
ATOM 676 C C . ALA A 1 85 ? -37.920 -34.745 5.698 1.00 86.12 85 ALA A C 1
ATOM 678 O O . ALA A 1 85 ? -37.449 -33.825 5.025 1.00 86.12 85 ALA A O 1
ATOM 679 N N . MET A 1 86 ? -38.000 -34.691 7.034 1.00 89.12 86 MET A N 1
ATOM 680 C CA . MET A 1 86 ? -37.637 -33.499 7.818 1.00 89.12 86 MET A CA 1
ATOM 681 C C . MET A 1 86 ? -36.174 -33.077 7.588 1.00 89.12 86 MET A C 1
ATOM 683 O O . MET A 1 86 ? -35.902 -31.928 7.232 1.00 89.12 86 MET A O 1
ATOM 687 N N . ILE A 1 87 ? -35.225 -34.017 7.680 1.00 89.81 87 ILE A N 1
ATOM 688 C CA . ILE A 1 87 ? -33.791 -33.753 7.459 1.00 89.81 87 ILE A CA 1
ATOM 689 C C . ILE A 1 87 ? -33.520 -33.371 6.000 1.00 89.81 87 ILE A C 1
ATOM 691 O O . ILE A 1 87 ? -32.751 -32.446 5.727 1.00 89.81 87 ILE A O 1
ATOM 695 N N . SER A 1 88 ? -34.161 -34.042 5.037 1.00 87.88 88 SER A N 1
ATOM 696 C CA . SER A 1 88 ? -33.997 -33.711 3.615 1.00 87.88 88 SER A CA 1
ATOM 697 C C . SER A 1 88 ? -34.528 -32.321 3.280 1.00 87.88 88 SER A C 1
ATOM 699 O O . SER A 1 88 ? -33.918 -31.609 2.477 1.00 87.88 88 SER A O 1
ATOM 701 N N . GLN A 1 89 ? -35.636 -31.922 3.899 1.00 88.44 89 GLN A N 1
ATOM 702 C CA . GLN A 1 89 ? -36.230 -30.606 3.731 1.00 88.44 89 GLN A CA 1
ATOM 703 C C . GLN A 1 89 ? -35.357 -29.514 4.361 1.00 88.44 89 GLN A C 1
ATOM 705 O O . GLN A 1 89 ? -35.018 -28.555 3.663 1.00 88.44 89 GLN A O 1
ATOM 710 N N . ALA A 1 90 ? -34.918 -29.692 5.614 1.00 88.69 90 ALA A N 1
ATOM 711 C CA . ALA A 1 90 ? -33.997 -28.775 6.292 1.00 88.69 90 ALA A CA 1
ATOM 712 C C . ALA A 1 90 ? -32.695 -28.597 5.495 1.00 88.69 90 ALA A C 1
ATOM 714 O O . ALA A 1 90 ? -32.301 -27.473 5.186 1.00 88.69 90 ALA A O 1
ATOM 715 N N . ALA A 1 91 ? -32.072 -29.701 5.063 1.00 88.44 91 ALA A N 1
ATOM 716 C CA . ALA A 1 91 ? -30.837 -29.661 4.285 1.00 88.44 91 ALA A CA 1
ATOM 717 C C . ALA A 1 91 ? -31.011 -28.931 2.944 1.00 88.44 91 ALA A C 1
ATOM 719 O O . ALA A 1 91 ? -30.158 -28.139 2.549 1.00 88.44 91 ALA A O 1
ATOM 720 N N . THR A 1 92 ? -32.120 -29.171 2.240 1.00 87.19 92 THR A N 1
ATOM 721 C CA . THR A 1 92 ? -32.381 -28.547 0.933 1.00 87.19 92 THR A CA 1
ATOM 722 C C . THR A 1 92 ? -32.621 -27.044 1.066 1.00 87.19 92 THR A C 1
ATOM 724 O O . THR A 1 92 ? -32.048 -26.264 0.303 1.00 87.19 92 THR A O 1
ATOM 727 N N . LEU A 1 93 ? -33.422 -26.626 2.049 1.00 85.56 93 LEU A N 1
ATOM 728 C CA . LEU A 1 93 ? -33.683 -25.210 2.321 1.00 85.56 93 LEU A CA 1
ATOM 729 C C . LEU A 1 93 ? -32.419 -24.482 2.797 1.00 85.56 93 LEU A C 1
ATOM 731 O O . LEU A 1 93 ? -32.159 -23.361 2.355 1.00 85.56 93 LEU A O 1
ATOM 735 N N . ALA A 1 94 ? -31.605 -25.130 3.635 1.00 84.62 94 ALA A N 1
ATOM 736 C CA . ALA A 1 94 ? -30.334 -24.586 4.099 1.00 84.62 94 ALA A CA 1
ATOM 737 C C . ALA A 1 94 ? -29.333 -24.398 2.947 1.00 84.62 94 ALA A C 1
ATOM 739 O O . ALA A 1 94 ? -28.811 -23.297 2.788 1.00 84.62 94 ALA A O 1
ATOM 740 N N . ILE A 1 95 ? -29.133 -25.409 2.084 1.00 83.81 95 ILE A N 1
ATOM 741 C CA . ILE A 1 95 ? -28.256 -25.303 0.899 1.00 83.81 95 ILE A CA 1
ATOM 742 C C . ILE A 1 95 ? -28.719 -24.176 -0.024 1.00 83.81 95 ILE A C 1
ATOM 744 O O . ILE A 1 95 ? -27.899 -23.389 -0.494 1.00 83.81 95 ILE A O 1
ATOM 748 N N . ARG A 1 96 ? -30.026 -24.102 -0.301 1.00 80.75 96 ARG A N 1
ATOM 749 C CA . ARG A 1 96 ? -30.586 -23.091 -1.201 1.00 80.75 96 ARG A CA 1
ATOM 750 C C . ARG A 1 96 ? -30.292 -21.680 -0.695 1.00 80.75 96 ARG A C 1
ATOM 752 O O . ARG A 1 96 ? -29.714 -20.891 -1.431 1.00 80.75 96 ARG A O 1
ATOM 759 N N . ARG A 1 97 ? -30.589 -21.403 0.577 1.00 75.56 97 ARG A N 1
ATOM 760 C CA . ARG A 1 97 ? -30.291 -20.110 1.213 1.00 75.56 97 ARG A CA 1
ATOM 761 C C . ARG A 1 97 ? -28.792 -19.823 1.320 1.00 75.56 97 ARG A C 1
ATOM 763 O O . ARG A 1 97 ? -28.390 -18.682 1.140 1.00 75.56 97 ARG A O 1
ATOM 770 N N . HIS A 1 98 ? -27.965 -20.837 1.577 1.00 74.12 98 HIS A N 1
ATOM 771 C CA . HIS A 1 98 ? -26.507 -20.680 1.621 1.00 74.12 98 HIS A CA 1
ATOM 772 C C . HIS A 1 98 ? -25.933 -20.237 0.273 1.00 74.12 98 HIS A C 1
ATOM 774 O O . HIS A 1 98 ? -25.061 -19.375 0.229 1.00 74.12 98 HIS A O 1
ATOM 780 N N . ARG A 1 99 ? -26.445 -20.812 -0.823 1.00 72.44 99 ARG A N 1
ATOM 781 C CA . ARG A 1 99 ? -25.995 -20.521 -2.190 1.00 72.44 99 ARG A CA 1
ATOM 782 C C . ARG A 1 99 ? -26.599 -19.249 -2.780 1.00 72.44 99 ARG A C 1
ATOM 784 O O . ARG A 1 99 ? -25.939 -18.601 -3.581 1.00 72.44 99 ARG A O 1
ATOM 791 N N . GLU A 1 100 ? -27.832 -18.898 -2.414 1.00 65.75 100 GLU A N 1
ATOM 792 C CA . GLU A 1 100 ? -28.502 -17.677 -2.892 1.00 65.75 100 GLU A CA 1
ATOM 793 C C . GLU A 1 100 ? -27.858 -16.392 -2.338 1.00 65.75 100 GLU A C 1
ATOM 795 O O . GLU A 1 100 ? -27.938 -15.351 -2.987 1.00 65.75 100 GLU A O 1
ATOM 800 N N . GLY A 1 101 ? -27.167 -16.451 -1.192 1.00 55.62 101 GLY A N 1
ATOM 801 C CA . GLY A 1 101 ? -26.554 -15.268 -0.580 1.00 55.62 101 GLY A CA 1
ATOM 802 C C . GLY A 1 101 ? -27.594 -14.238 -0.114 1.00 55.62 101 GLY A C 1
ATOM 803 O O . GLY A 1 101 ? -28.742 -14.581 0.168 1.00 55.62 101 GLY A O 1
ATOM 804 N N . GLU A 1 102 ? -27.199 -12.966 0.011 1.00 51.12 102 GLU A N 1
ATOM 805 C CA . GLU A 1 102 ? -28.179 -11.893 0.230 1.00 51.12 102 GLU A CA 1
ATOM 806 C C . GLU A 1 102 ? -28.941 -11.604 -1.072 1.00 51.12 102 GLU A C 1
ATOM 808 O O . GLU A 1 102 ? -28.310 -11.465 -2.124 1.00 51.12 102 GLU A O 1
ATOM 813 N N . PRO A 1 103 ? -30.281 -11.500 -1.031 1.00 50.09 103 PRO A N 1
ATOM 814 C CA . PRO A 1 103 ? -31.065 -11.223 -2.224 1.00 50.09 103 PRO A CA 1
ATOM 815 C C . PRO A 1 103 ? -30.678 -9.858 -2.800 1.00 50.09 103 PRO A C 1
ATOM 817 O O . PRO A 1 103 ? -30.649 -8.857 -2.085 1.00 50.09 103 PRO A O 1
ATOM 820 N N . ALA A 1 104 ? -30.398 -9.810 -4.103 1.00 46.31 104 ALA A N 1
ATOM 821 C CA . ALA A 1 104 ? -30.187 -8.548 -4.801 1.00 46.31 104 ALA A CA 1
ATOM 822 C C . ALA A 1 104 ? -31.489 -7.731 -4.771 1.00 46.31 104 ALA A C 1
ATOM 824 O O . ALA A 1 104 ? -32.531 -8.202 -5.230 1.00 46.31 104 ALA A O 1
ATOM 825 N N . VAL A 1 105 ? -31.429 -6.518 -4.220 1.00 60.06 105 VAL A N 1
ATOM 826 C CA . VAL A 1 105 ? -32.566 -5.591 -4.144 1.00 60.06 105 VAL A CA 1
ATOM 827 C C . VAL A 1 105 ? -32.395 -4.505 -5.205 1.00 60.06 105 VAL A C 1
ATOM 829 O O . VAL A 1 105 ? -31.293 -3.984 -5.390 1.00 60.06 105 VAL A O 1
ATOM 832 N N . ASP A 1 106 ? -33.480 -4.146 -5.896 1.00 62.22 106 ASP A N 1
ATOM 833 C CA . ASP A 1 106 ? -33.491 -2.982 -6.782 1.00 62.22 106 ASP A CA 1
ATOM 834 C C . ASP A 1 106 ? -33.467 -1.696 -5.946 1.00 62.22 106 ASP A C 1
ATOM 836 O O . ASP A 1 106 ? -34.456 -1.316 -5.312 1.00 62.22 106 ASP A O 1
ATOM 840 N N . LEU A 1 107 ? -32.325 -1.010 -5.970 1.00 52.97 107 LEU A N 1
ATOM 841 C CA . LEU A 1 107 ? -32.103 0.228 -5.229 1.00 52.97 107 LEU A CA 1
ATOM 842 C C . LEU A 1 107 ? -33.081 1.351 -5.616 1.00 52.97 107 LEU A C 1
ATOM 844 O O . LEU A 1 107 ? -33.296 2.250 -4.808 1.00 52.97 107 LEU A O 1
ATOM 848 N N . ALA A 1 108 ? -33.690 1.311 -6.809 1.00 67.12 108 ALA A N 1
ATOM 849 C CA . ALA A 1 108 ? -34.683 2.298 -7.240 1.00 67.12 108 ALA A CA 1
ATOM 850 C C . ALA A 1 108 ? -36.037 2.142 -6.528 1.00 67.12 108 ALA A C 1
ATOM 852 O O . ALA A 1 108 ? -36.824 3.086 -6.488 1.00 67.12 108 ALA A O 1
ATOM 853 N N . THR A 1 109 ? -36.301 0.961 -5.962 1.00 65.62 109 THR A N 1
ATOM 854 C CA . THR A 1 109 ? -37.554 0.648 -5.256 1.00 65.62 109 THR A CA 1
ATOM 855 C C . THR A 1 109 ? -37.475 0.892 -3.751 1.00 65.62 109 THR A C 1
ATOM 857 O O . THR A 1 109 ? -38.489 0.826 -3.062 1.00 65.62 109 THR A O 1
ATOM 860 N N . MET A 1 110 ? -36.281 1.188 -3.231 1.00 54.22 110 MET A N 1
ATOM 861 C CA . MET A 1 110 ? -36.081 1.437 -1.809 1.00 54.22 110 MET A CA 1
ATOM 862 C C . MET A 1 110 ? -36.454 2.876 -1.450 1.00 54.22 110 MET A C 1
ATOM 864 O O . MET A 1 110 ? -35.961 3.834 -2.050 1.00 54.22 110 MET A O 1
ATOM 868 N N . GLU A 1 111 ? -37.293 3.040 -0.427 1.00 51.56 111 GLU A N 1
ATOM 869 C CA . GLU A 1 111 ? -37.570 4.358 0.134 1.00 51.56 111 GLU A CA 1
ATOM 870 C C . GLU A 1 111 ? -36.286 4.968 0.703 1.00 51.56 111 GLU A C 1
ATOM 872 O O . GLU A 1 111 ? -35.494 4.318 1.393 1.00 51.56 111 GLU A O 1
ATOM 877 N N . ARG A 1 112 ? -36.061 6.247 0.394 1.00 46.69 112 ARG A N 1
ATOM 878 C CA . ARG A 1 112 ? -34.881 6.983 0.839 1.00 46.69 112 ARG A CA 1
ATOM 879 C C . ARG A 1 112 ? -34.936 7.145 2.359 1.00 46.69 112 ARG A C 1
ATOM 881 O O . ARG A 1 112 ? -35.582 8.067 2.847 1.00 46.69 112 ARG A O 1
ATOM 888 N N . GLN A 1 113 ? -34.231 6.292 3.102 1.00 51.81 113 GLN A N 1
ATOM 889 C CA . GLN A 1 113 ? -34.036 6.501 4.537 1.00 51.81 113 GLN A CA 1
ATOM 890 C C . GLN A 1 113 ? -33.296 7.830 4.750 1.00 51.81 113 GLN A C 1
ATOM 892 O O . GLN A 1 113 ? -32.187 8.049 4.254 1.00 51.81 113 GLN A O 1
ATOM 897 N N . SER A 1 114 ? -33.952 8.769 5.425 1.00 43.75 114 SER A N 1
ATOM 898 C CA . SER A 1 114 ? -33.411 10.096 5.688 1.00 43.75 114 SER A CA 1
ATOM 899 C C . SER A 1 114 ? -32.451 10.050 6.876 1.00 43.75 114 SER A C 1
ATOM 901 O O . SER A 1 114 ? -32.889 10.039 8.022 1.00 43.75 114 SER A O 1
ATOM 903 N N . GLY A 1 115 ? -31.146 10.080 6.603 1.00 56.81 115 GLY A N 1
ATOM 904 C CA . GLY A 1 115 ? -30.109 10.298 7.616 1.00 56.81 115 GLY A CA 1
ATOM 905 C C . GLY A 1 115 ? -29.237 9.080 7.924 1.00 56.81 115 GLY A C 1
ATOM 906 O O . GLY A 1 115 ? -29.458 7.975 7.442 1.00 56.81 115 GLY A O 1
ATOM 907 N N . THR A 1 116 ? -28.179 9.320 8.694 1.00 67.38 116 THR A N 1
ATOM 908 C CA . THR A 1 116 ? -27.301 8.278 9.232 1.00 67.38 116 THR A CA 1
ATOM 909 C C . THR A 1 116 ? -27.998 7.613 10.421 1.00 67.38 116 THR A C 1
ATOM 911 O O . THR A 1 116 ? -28.366 8.329 11.347 1.00 67.38 116 THR A O 1
ATOM 914 N N . SER A 1 117 ? -28.163 6.285 10.421 1.00 81.94 117 SER A N 1
ATOM 915 C CA . SER A 1 117 ? -28.771 5.584 11.564 1.00 81.94 117 SER A CA 1
ATOM 916 C C . SER A 1 117 ? -27.763 5.344 12.692 1.00 81.94 117 SER A C 1
ATOM 918 O O . SER A 1 117 ? -26.613 4.958 12.443 1.00 81.94 117 SER A O 1
ATOM 920 N N . TYR A 1 118 ? -28.190 5.584 13.930 1.00 88.94 118 TYR A N 1
ATOM 921 C CA . TYR A 1 118 ? -27.374 5.482 15.136 1.00 88.94 118 TYR A CA 1
ATOM 922 C C . TYR A 1 118 ? -28.071 4.611 16.179 1.00 88.94 118 TYR A C 1
ATOM 924 O O . TYR A 1 118 ? -29.248 4.811 16.457 1.00 88.94 118 TYR A O 1
ATOM 932 N N . LEU A 1 119 ? -27.304 3.729 16.823 1.00 92.50 119 LEU A N 1
ATOM 933 C CA . LEU A 1 119 ? -27.742 3.078 18.059 1.00 92.50 119 LEU A CA 1
ATOM 934 C C . LEU A 1 119 ? -27.573 4.023 19.263 1.00 92.50 119 LEU A C 1
ATOM 936 O O . LEU A 1 119 ? -28.401 4.059 20.166 1.00 92.50 119 LEU A O 1
ATOM 940 N N . ILE A 1 120 ? -26.498 4.819 19.248 1.00 93.19 120 ILE A N 1
ATOM 941 C CA . ILE A 1 120 ? -26.262 5.923 20.185 1.00 93.19 120 ILE A CA 1
ATOM 942 C C . ILE A 1 120 ? -25.927 7.151 19.345 1.00 93.19 120 ILE A C 1
ATOM 944 O O . ILE A 1 120 ? -24.829 7.223 18.793 1.00 93.19 120 ILE A O 1
ATOM 948 N N . GLU A 1 121 ? -26.826 8.123 19.215 1.00 90.06 121 GLU A N 1
ATOM 949 C CA . GLU A 1 121 ? -26.529 9.354 18.478 1.00 90.06 121 GLU A CA 1
ATOM 950 C C . GLU A 1 121 ? -25.757 10.340 19.373 1.00 90.06 121 GLU A C 1
ATOM 952 O O . GLU A 1 121 ? -26.196 10.588 20.497 1.00 90.06 121 GLU A O 1
ATOM 957 N N . PRO A 1 122 ? -24.636 10.942 18.913 1.00 87.44 122 PRO A N 1
ATOM 958 C CA . PRO A 1 122 ? -23.991 10.823 17.596 1.00 87.44 122 PRO A CA 1
ATOM 959 C C . PRO A 1 122 ? -22.771 9.877 17.563 1.00 87.44 122 PRO A C 1
ATOM 961 O O . PRO A 1 122 ? -21.872 10.068 16.737 1.00 87.44 122 PRO A O 1
ATOM 964 N N . PHE A 1 123 ? -22.692 8.915 18.482 1.00 91.25 123 PHE A N 1
ATOM 965 C CA . PHE A 1 123 ? -21.498 8.124 18.786 1.00 91.25 123 PHE A CA 1
ATOM 966 C C . PHE A 1 123 ? -21.402 6.780 18.035 1.00 91.25 123 PHE A C 1
ATOM 968 O O . PHE A 1 123 ? -20.401 6.562 17.349 1.00 91.25 123 PHE A O 1
ATOM 975 N N . LEU A 1 124 ? -22.414 5.904 18.126 1.00 92.69 124 LEU A N 1
ATOM 976 C CA . LEU A 1 124 ? -22.410 4.556 17.533 1.00 92.69 124 LEU A CA 1
ATOM 977 C C . LEU A 1 124 ? -23.337 4.466 16.325 1.00 92.69 124 LEU A C 1
ATOM 979 O O . LEU A 1 124 ? -24.552 4.600 16.461 1.00 92.69 124 LEU A O 1
ATOM 983 N N . LEU A 1 125 ? -22.762 4.180 15.158 1.00 90.00 125 LEU A N 1
ATOM 984 C CA . LEU A 1 125 ? -23.520 3.880 13.946 1.00 90.00 125 LEU A CA 1
ATOM 985 C C . LEU A 1 125 ? -24.175 2.508 14.053 1.00 90.00 125 LEU A C 1
ATOM 987 O O . LEU A 1 125 ? -23.492 1.526 14.353 1.00 90.00 125 LEU A O 1
ATOM 991 N N . GLU A 1 126 ? -25.470 2.457 13.760 1.00 89.44 126 GLU A N 1
ATOM 992 C CA . GLU A 1 126 ? -26.263 1.231 13.806 1.00 89.44 126 GLU A CA 1
ATOM 993 C C . GLU A 1 126 ? -25.787 0.222 12.744 1.00 89.44 126 GLU A C 1
ATOM 995 O O . GLU A 1 126 ? -25.462 0.601 11.615 1.00 89.44 126 GLU A O 1
ATOM 1000 N N . HIS A 1 127 ? -25.729 -1.064 13.101 1.00 83.94 127 HIS A N 1
ATOM 1001 C CA . HIS A 1 127 ? -25.324 -2.183 12.233 1.00 83.94 127 HIS A CA 1
ATOM 1002 C C . HIS A 1 127 ? -23.921 -2.048 11.616 1.00 83.94 127 HIS A C 1
ATOM 1004 O O . HIS A 1 127 ? -23.619 -2.653 10.584 1.00 83.94 127 HIS A O 1
ATOM 1010 N N . GLN A 1 128 ? -23.043 -1.242 12.221 1.00 87.06 128 GLN A N 1
ATOM 1011 C CA . GLN A 1 128 ? -21.680 -1.033 11.738 1.00 87.06 128 GLN A CA 1
ATOM 1012 C C . GLN A 1 128 ? -20.628 -1.300 12.826 1.00 87.06 128 GLN A C 1
ATOM 1014 O O . GLN A 1 128 ? -20.912 -1.166 14.019 1.00 87.06 128 GLN A O 1
ATOM 1019 N N . PRO A 1 129 ? -19.379 -1.619 12.431 1.00 89.19 129 PRO A N 1
ATOM 1020 C CA . PRO A 1 129 ? -18.240 -1.600 13.341 1.00 89.19 129 PRO A CA 1
ATOM 1021 C C . PRO A 1 129 ? -17.805 -0.166 13.668 1.00 89.19 129 PRO A C 1
ATOM 1023 O O . PRO A 1 129 ? -17.489 0.621 12.765 1.00 89.19 129 PRO A O 1
ATOM 1026 N N . ASN A 1 130 ? -17.739 0.150 14.959 1.00 92.06 130 ASN A N 1
ATOM 1027 C CA . ASN A 1 130 ? -17.311 1.429 15.521 1.00 92.06 130 ASN A CA 1
ATOM 1028 C C . ASN A 1 130 ? -16.051 1.212 16.371 1.00 92.06 130 ASN A C 1
ATOM 1030 O O . ASN A 1 130 ? -15.994 0.278 17.161 1.00 92.06 130 ASN A O 1
ATOM 1034 N N . LEU A 1 131 ? -15.033 2.060 16.228 1.00 89.12 131 LEU A N 1
ATOM 1035 C CA . LEU A 1 131 ? -13.764 1.922 16.953 1.00 89.12 131 LEU A CA 1
ATOM 1036 C C . LEU A 1 131 ? -13.563 3.071 17.937 1.00 89.12 131 LEU A C 1
ATOM 1038 O O . LEU A 1 131 ? -13.620 4.235 17.541 1.00 89.12 131 LEU A O 1
ATOM 1042 N N . ILE A 1 132 ? -13.213 2.740 19.178 1.00 88.62 132 ILE A N 1
ATOM 1043 C CA . ILE A 1 132 ? -12.659 3.676 20.156 1.00 88.62 132 ILE A CA 1
ATOM 1044 C C . ILE A 1 132 ? -11.207 3.293 20.461 1.00 88.62 132 ILE A C 1
ATOM 1046 O O . ILE A 1 132 ? -10.913 2.162 20.844 1.00 88.62 132 ILE A O 1
ATOM 1050 N N . PHE A 1 133 ? -10.271 4.225 20.273 1.00 84.00 133 PHE A N 1
ATOM 1051 C CA . PHE A 1 133 ? -8.847 3.964 20.501 1.00 84.00 133 PHE A CA 1
ATOM 1052 C C . PHE A 1 133 ? -8.171 5.067 21.315 1.00 84.00 133 PHE A C 1
ATOM 1054 O O . PHE A 1 133 ? -8.588 6.217 21.281 1.00 84.00 133 PHE A O 1
ATOM 1061 N N . GLY A 1 134 ? -7.091 4.740 22.019 1.00 74.12 134 GLY A N 1
ATOM 1062 C CA . GLY A 1 134 ? -6.278 5.714 22.757 1.00 74.12 134 GLY A CA 1
ATOM 1063 C C . GLY A 1 134 ? -5.216 5.026 23.607 1.00 74.12 134 GLY A C 1
ATOM 1064 O O . GLY A 1 134 ? -5.115 3.796 23.592 1.00 74.12 134 GLY A O 1
ATOM 1065 N N . ASP A 1 135 ? -4.433 5.795 24.360 1.00 69.56 135 ASP A N 1
ATOM 1066 C CA . ASP A 1 135 ? -3.415 5.228 25.250 1.00 69.56 135 ASP A CA 1
ATOM 1067 C C . ASP A 1 135 ? -4.041 4.308 26.318 1.00 69.56 135 ASP A C 1
ATOM 1069 O O . ASP A 1 135 ? -5.231 4.391 26.651 1.00 69.56 135 ASP A O 1
ATOM 1073 N N . GLY A 1 136 ? -3.243 3.380 26.849 1.00 70.00 136 GLY A N 1
ATOM 1074 C CA . GLY A 1 136 ? -3.649 2.540 27.980 1.00 70.00 136 GLY A CA 1
ATOM 1075 C C . GLY A 1 136 ? -3.926 3.379 29.235 1.00 70.00 136 GLY A C 1
ATOM 1076 O O . GLY A 1 136 ? -3.224 4.358 29.490 1.00 70.00 136 GLY A O 1
ATOM 1077 N N . GLY A 1 137 ? -4.944 2.998 30.014 1.00 70.06 137 GLY A N 1
ATOM 1078 C CA . GLY A 1 137 ? -5.303 3.689 31.263 1.00 70.06 137 GLY A CA 1
ATOM 1079 C C . GLY A 1 137 ? -6.146 4.964 31.103 1.00 70.06 137 GLY A C 1
ATOM 1080 O O . GLY A 1 137 ? -6.251 5.738 32.044 1.00 70.06 137 GLY A O 1
ATOM 1081 N N . LEU A 1 138 ? -6.750 5.195 29.930 1.00 70.62 138 LEU A N 1
ATOM 1082 C CA . LEU A 1 138 ? -7.622 6.352 29.655 1.00 70.62 138 LEU A CA 1
ATOM 1083 C C . LEU A 1 138 ? -9.125 6.091 29.874 1.00 70.62 138 LEU A C 1
ATOM 1085 O O . LEU A 1 138 ? -9.951 6.804 29.316 1.00 70.62 138 LEU A O 1
ATOM 1089 N N . GLY A 1 139 ? -9.501 5.039 30.606 1.00 79.94 139 GLY A N 1
ATOM 1090 C CA . GLY A 1 139 ? -10.913 4.748 30.905 1.00 79.94 139 GLY A CA 1
ATOM 1091 C C . GLY A 1 139 ? -11.761 4.264 29.718 1.00 79.94 139 GLY A C 1
ATOM 1092 O O . GLY A 1 139 ? -12.982 4.301 29.791 1.00 79.94 139 GLY A O 1
ATOM 1093 N N . LYS A 1 140 ? -11.144 3.791 28.625 1.00 88.50 140 LYS A N 1
ATOM 1094 C CA . LYS A 1 140 ? -11.855 3.360 27.401 1.00 88.50 140 LYS A CA 1
ATOM 1095 C C . LYS A 1 140 ? -12.830 2.206 27.650 1.00 88.50 140 LYS A C 1
ATOM 1097 O O . LYS A 1 140 ? -13.972 2.302 27.223 1.00 88.50 140 LYS A O 1
ATOM 1102 N N . SER A 1 141 ? -12.398 1.177 28.376 1.00 88.81 141 SER A N 1
ATOM 1103 C CA . SER A 1 141 ? -13.237 0.044 28.790 1.00 88.81 141 SER A CA 1
ATOM 1104 C C . SER A 1 141 ? -14.396 0.489 29.683 1.00 88.81 141 SER A C 1
ATOM 1106 O O . SER A 1 141 ? -15.531 0.078 29.483 1.00 88.81 141 SER A O 1
ATOM 1108 N N . ILE A 1 142 ? -14.140 1.419 30.612 1.00 90.56 142 ILE A N 1
ATOM 1109 C CA . ILE A 1 142 ? -15.170 1.997 31.490 1.00 90.56 142 ILE A CA 1
ATOM 1110 C C . ILE A 1 142 ? -16.200 2.788 30.671 1.00 90.56 142 ILE A C 1
ATOM 1112 O O . ILE A 1 142 ? -17.399 2.645 30.881 1.00 90.56 142 ILE A O 1
ATOM 1116 N N . PHE A 1 143 ? -15.754 3.575 29.690 1.00 93.19 143 PHE A N 1
ATOM 1117 C CA . PHE A 1 143 ? -16.648 4.306 28.793 1.00 93.19 143 PHE A CA 1
ATOM 1118 C C . PHE A 1 143 ? -17.415 3.385 27.826 1.00 93.19 143 PHE A C 1
ATOM 1120 O O . PHE A 1 143 ? -18.575 3.646 27.511 1.00 93.19 143 PHE A O 1
ATOM 1127 N N . ALA A 1 144 ? -16.800 2.292 27.365 1.00 94.19 144 ALA A N 1
ATOM 1128 C CA . ALA A 1 144 ? -17.485 1.274 26.575 1.00 94.19 144 ALA A CA 1
ATOM 1129 C C . ALA A 1 144 ? -18.587 0.599 27.404 1.00 94.19 144 ALA A C 1
ATOM 1131 O O . ALA A 1 144 ? -19.722 0.509 26.942 1.00 94.19 144 ALA A O 1
ATOM 1132 N N . LEU A 1 145 ? -18.289 0.224 28.652 1.00 93.69 145 LEU A N 1
ATOM 1133 C CA . LEU A 1 145 ? -19.269 -0.335 29.581 1.00 93.69 145 LEU A CA 1
ATOM 1134 C C . LEU A 1 145 ? -20.386 0.664 29.919 1.00 93.69 145 LEU A C 1
ATOM 1136 O O . LEU A 1 145 ? -21.546 0.280 29.982 1.00 93.69 145 LEU A O 1
ATOM 1140 N N . TYR A 1 146 ? -20.072 1.954 30.038 1.00 95.31 146 TYR A N 1
ATOM 1141 C CA . TYR A 1 146 ? -21.075 3.014 30.160 1.00 95.31 146 TYR A CA 1
ATOM 1142 C C . TYR A 1 146 ? -22.040 3.047 28.970 1.00 95.31 146 TYR A C 1
ATOM 1144 O O . TYR A 1 146 ? -23.252 3.047 29.163 1.00 95.31 146 TYR A O 1
ATOM 1152 N N . CYS A 1 147 ? -21.525 2.981 27.737 1.00 95.81 147 CYS A N 1
ATOM 1153 C CA . CYS A 1 147 ? -22.369 2.877 26.542 1.00 95.81 147 CYS A CA 1
ATOM 1154 C C . CYS A 1 147 ? -23.225 1.598 26.551 1.00 95.81 147 CYS A C 1
ATOM 1156 O O . CYS A 1 147 ? -24.377 1.630 26.127 1.00 95.81 147 CYS A O 1
ATOM 1158 N N . ALA A 1 148 ? -22.668 0.493 27.052 1.00 96.12 148 ALA A N 1
ATOM 1159 C CA . ALA A 1 148 ? -23.364 -0.778 27.232 1.00 96.12 148 ALA A CA 1
ATOM 1160 C C . ALA A 1 148 ? -24.583 -0.621 28.149 1.00 96.12 148 ALA A C 1
ATOM 1162 O O . ALA A 1 148 ? -25.691 -0.994 27.779 1.00 96.12 148 ALA A O 1
ATOM 1163 N N . VAL A 1 149 ? -24.380 -0.007 29.316 1.00 96.25 149 VAL A N 1
ATOM 1164 C CA . VAL A 1 149 ? -25.425 0.223 30.317 1.00 96.25 149 VAL A CA 1
ATOM 1165 C C . VAL A 1 149 ? -26.518 1.143 29.776 1.00 96.25 149 VAL A C 1
ATOM 1167 O O . VAL A 1 149 ? -27.700 0.855 29.961 1.00 96.25 149 VAL A O 1
ATOM 1170 N N . LEU A 1 150 ? -26.155 2.212 29.060 1.00 95.56 150 LEU A N 1
ATOM 1171 C CA . LEU A 1 150 ? -27.133 3.099 28.425 1.00 95.56 150 LEU A CA 1
ATOM 1172 C C . LEU A 1 150 ? -28.016 2.348 27.413 1.00 95.56 150 LEU A C 1
ATOM 1174 O O . LEU A 1 150 ? -29.232 2.503 27.439 1.00 95.56 150 LEU A O 1
ATOM 1178 N N . VAL A 1 151 ? -27.432 1.502 26.555 1.00 96.62 151 VAL A N 1
ATOM 1179 C CA . VAL A 1 151 ? -28.195 0.714 25.564 1.00 96.62 151 VAL A CA 1
ATOM 1180 C C . VAL A 1 151 ? -29.058 -0.349 26.241 1.00 96.62 151 VAL A C 1
ATOM 1182 O O . VAL A 1 151 ? -30.237 -0.459 25.916 1.00 96.62 151 VAL A O 1
ATOM 1185 N N . ALA A 1 152 ? -28.515 -1.074 27.220 1.00 95.81 152 ALA A N 1
ATOM 1186 C CA . ALA A 1 152 ? -29.240 -2.130 27.928 1.00 95.81 152 ALA A CA 1
ATOM 1187 C C . ALA A 1 152 ? -30.417 -1.595 28.763 1.00 95.81 152 ALA A C 1
ATOM 1189 O O . ALA A 1 152 ? -31.441 -2.260 28.889 1.00 95.81 152 ALA A O 1
ATOM 1190 N N . SER A 1 153 ? -30.289 -0.387 29.318 1.00 94.56 153 SER A N 1
ATOM 1191 C CA . SER A 1 153 ? -31.359 0.271 30.085 1.00 94.56 153 SER A CA 1
ATOM 1192 C C . SER A 1 153 ? -32.294 1.136 29.233 1.00 94.56 153 SER A C 1
ATOM 1194 O O . SER A 1 153 ? -33.386 1.483 29.679 1.00 94.56 153 SER A O 1
ATOM 1196 N N . GLY A 1 154 ? -31.870 1.529 28.028 1.00 92.25 154 GLY A N 1
ATOM 1197 C CA . GLY A 1 154 ? -32.533 2.563 27.230 1.00 92.25 154 GLY A CA 1
ATOM 1198 C C . GLY A 1 154 ? -32.354 3.987 27.771 1.00 92.25 154 GLY A C 1
ATOM 1199 O O . GLY A 1 154 ? -33.009 4.911 27.280 1.00 92.25 154 GLY A O 1
ATOM 1200 N N . ALA A 1 155 ? -31.496 4.196 28.775 1.00 91.00 155 ALA A N 1
ATOM 1201 C CA . ALA A 1 155 ? -31.241 5.516 29.335 1.00 91.00 155 ALA A CA 1
ATOM 1202 C C . ALA A 1 155 ? -30.550 6.424 28.304 1.00 91.00 155 ALA A C 1
ATOM 1204 O O . ALA A 1 155 ? -29.566 6.051 27.669 1.00 91.00 155 ALA A O 1
ATOM 1205 N N . SER A 1 156 ? -31.054 7.649 28.163 1.00 88.69 156 SER A N 1
ATOM 1206 C CA . SER A 1 156 ? -30.451 8.696 27.330 1.00 88.69 156 SER A CA 1
ATOM 1207 C C . SER A 1 156 ? -29.898 9.820 28.203 1.00 88.69 156 SER A C 1
ATOM 1209 O O . SER A 1 156 ? -30.400 10.084 29.295 1.00 88.69 156 SER A O 1
ATOM 1211 N N . THR A 1 157 ? -28.868 10.506 27.717 1.00 88.00 157 THR A N 1
ATOM 1212 C CA . THR A 1 157 ? -28.223 11.634 28.404 1.00 88.00 157 THR A CA 1
ATOM 1213 C C . THR A 1 157 ? -28.438 12.928 27.625 1.00 88.00 157 THR A C 1
ATOM 1215 O O . THR A 1 157 ? -29.045 12.935 26.555 1.00 88.00 157 THR A O 1
ATOM 1218 N N . LYS A 1 158 ? -27.912 14.053 28.127 1.00 84.31 158 LYS A N 1
ATOM 1219 C CA . LYS A 1 158 ? -27.959 15.327 27.391 1.00 84.31 158 LYS A CA 1
ATOM 1220 C C . LYS A 1 158 ? -27.234 15.241 26.042 1.00 84.31 158 LYS A C 1
ATOM 1222 O O . LYS A 1 158 ? -27.648 15.912 25.098 1.00 84.31 158 LYS A O 1
ATOM 1227 N N . ARG A 1 159 ? -26.163 14.442 25.943 1.00 85.75 159 ARG A N 1
ATOM 1228 C CA . ARG A 1 159 ? -25.404 14.226 24.697 1.00 85.75 159 ARG A CA 1
ATOM 1229 C C . ARG A 1 159 ? -25.805 13.005 23.895 1.00 85.75 159 ARG A C 1
ATOM 1231 O O . ARG A 1 159 ? -25.597 13.029 22.683 1.00 85.75 159 ARG A O 1
ATOM 1238 N N . PHE A 1 160 ? -26.282 11.950 24.546 1.00 91.69 160 PHE A N 1
ATOM 1239 C CA . PHE A 1 160 ? -26.525 10.665 23.904 1.00 91.69 160 PHE A CA 1
ATOM 1240 C C . PHE A 1 160 ? -28.004 10.331 23.871 1.00 91.69 160 PHE A C 1
ATOM 1242 O O . PHE A 1 160 ? -28.616 10.088 24.907 1.00 91.69 160 PHE A O 1
ATOM 1249 N N . MET A 1 161 ? -28.549 10.277 22.657 1.00 90.94 161 MET A N 1
ATOM 1250 C CA . MET A 1 161 ? -29.858 9.684 22.399 1.00 90.94 161 MET A CA 1
ATOM 1251 C C . MET A 1 161 ? -29.653 8.211 22.072 1.00 90.94 161 MET A C 1
ATOM 1253 O O . MET A 1 161 ? -28.883 7.884 21.166 1.00 90.94 161 MET A O 1
ATOM 1257 N N . VAL A 1 162 ? -30.304 7.336 22.829 1.00 94.06 162 VAL A N 1
ATOM 1258 C CA . VAL A 1 162 ? -30.010 5.902 22.828 1.00 94.06 162 VAL A CA 1
ATOM 1259 C C . VAL A 1 162 ? -31.233 5.117 22.388 1.00 94.06 162 VAL A C 1
ATOM 1261 O O . VAL A 1 162 ? -32.337 5.342 22.880 1.00 94.06 162 VAL A O 1
ATOM 1264 N N . GLN A 1 163 ? -31.029 4.184 21.462 1.00 91.81 163 GLN A N 1
ATOM 1265 C CA . GLN A 1 163 ? -32.015 3.157 21.155 1.00 91.81 163 GLN A CA 1
ATOM 1266 C C . GLN A 1 163 ? -31.789 1.960 22.092 1.00 91.81 163 GLN A C 1
ATOM 1268 O O . GLN A 1 163 ? -30.663 1.456 22.152 1.00 91.81 163 GLN A O 1
ATOM 1273 N N . PRO A 1 164 ? -32.815 1.524 22.848 1.00 92.75 164 PRO A N 1
ATOM 1274 C CA . PRO A 1 164 ? -32.676 0.422 23.789 1.00 92.75 164 PRO A CA 1
ATOM 1275 C C . PRO A 1 164 ? -32.381 -0.885 23.060 1.00 92.75 164 PRO A C 1
ATOM 1277 O O . PRO A 1 164 ? -32.913 -1.129 21.974 1.00 92.75 164 PRO A O 1
ATOM 1280 N N . GLY A 1 165 ? -31.573 -1.740 23.683 1.00 92.62 165 GLY A N 1
ATOM 1281 C CA . GLY A 1 165 ? -31.295 -3.043 23.115 1.00 92.62 165 GLY A CA 1
ATOM 1282 C C . GLY A 1 165 ? -30.467 -4.003 23.956 1.00 92.62 165 GLY A C 1
ATOM 1283 O O . GLY A 1 165 ? -29.805 -3.609 24.912 1.00 92.62 165 GLY A O 1
ATOM 1284 N N . ASN A 1 166 ? -30.478 -5.281 23.576 1.00 94.50 166 ASN A N 1
ATOM 1285 C CA . ASN A 1 166 ? -29.700 -6.313 24.256 1.00 94.50 166 ASN A CA 1
ATOM 1286 C C . ASN A 1 166 ? -28.209 -6.148 23.951 1.00 94.50 166 ASN A C 1
ATOM 1288 O O . ASN A 1 166 ? -27.803 -5.938 22.801 1.00 94.50 166 ASN A O 1
ATOM 1292 N N . VAL A 1 167 ? -27.382 -6.275 24.989 1.00 97.25 167 VAL A N 1
ATOM 1293 C CA . VAL A 1 167 ? -25.942 -6.025 24.896 1.00 97.25 167 VAL A CA 1
ATOM 1294 C C . VAL A 1 167 ? -25.139 -7.281 25.204 1.00 97.25 167 VAL A C 1
ATOM 1296 O O . VAL A 1 167 ? -25.344 -7.932 26.227 1.00 97.25 167 VAL A O 1
ATOM 1299 N N . GLY A 1 168 ? -24.187 -7.582 24.323 1.00 96.12 168 GLY A N 1
ATOM 1300 C CA . GLY A 1 168 ? -23.142 -8.576 24.531 1.00 96.12 168 GLY A CA 1
ATOM 1301 C C . GLY A 1 168 ? -21.797 -7.923 24.829 1.00 96.12 168 GLY A C 1
ATOM 1302 O O . GLY A 1 168 ? -21.394 -6.994 24.130 1.00 96.12 168 GLY A O 1
ATOM 1303 N N . TYR A 1 169 ? -21.077 -8.432 25.823 1.00 95.50 169 TYR A N 1
ATOM 1304 C CA . TYR A 1 169 ? -19.735 -7.991 26.194 1.00 95.50 169 TYR A CA 1
ATOM 1305 C C . TYR A 1 169 ? -18.745 -9.148 26.044 1.00 95.50 169 TYR A C 1
ATOM 1307 O O . TYR A 1 169 ? -18.817 -10.131 26.785 1.00 95.50 169 TYR A O 1
ATOM 1315 N N . LEU A 1 170 ? -17.837 -9.033 25.074 1.00 94.62 170 LEU A N 1
ATOM 1316 C CA . LEU A 1 170 ? -16.744 -9.976 24.848 1.00 94.62 170 LEU A CA 1
ATOM 1317 C C . LEU A 1 170 ? -15.472 -9.423 25.488 1.00 94.62 170 LEU A C 1
ATOM 1319 O O . LEU A 1 170 ? -14.900 -8.449 24.992 1.00 94.62 170 LEU A O 1
ATOM 1323 N N . ASP A 1 171 ? -15.056 -10.050 26.582 1.00 90.38 171 ASP A N 1
ATOM 1324 C CA . ASP A 1 171 ? -13.921 -9.622 27.395 1.00 90.38 171 ASP A CA 1
ATOM 1325 C C . ASP A 1 171 ? -12.695 -10.495 27.125 1.00 90.38 171 ASP A C 1
ATOM 1327 O O . ASP A 1 171 ? -12.752 -11.718 27.227 1.00 90.38 171 ASP A O 1
ATOM 1331 N N . TYR A 1 172 ? -11.600 -9.849 26.756 1.00 85.50 172 TYR A N 1
ATOM 1332 C CA . TYR A 1 172 ? -10.304 -10.422 26.412 1.00 85.50 172 TYR A CA 1
ATOM 1333 C C . TYR A 1 172 ? -9.180 -9.902 27.323 1.00 85.50 172 TYR A C 1
ATOM 1335 O O . TYR A 1 172 ? -8.032 -10.324 27.171 1.00 85.50 172 TYR A O 1
ATOM 1343 N N . GLU A 1 173 ? -9.465 -8.942 28.211 1.00 76.56 173 GLU A N 1
ATOM 1344 C CA . GLU A 1 173 ? -8.454 -8.304 29.066 1.00 76.56 173 GLU A CA 1
ATOM 1345 C C . GLU A 1 173 ? -8.702 -8.526 30.557 1.00 76.56 173 GLU A C 1
ATOM 1347 O O . GLU A 1 173 ? -7.740 -8.736 31.300 1.00 76.56 173 GLU A O 1
ATOM 1352 N N . ALA A 1 174 ? -9.957 -8.439 30.994 1.00 71.38 174 ALA A N 1
ATOM 1353 C CA . ALA A 1 174 ? -10.342 -8.457 32.396 1.00 71.38 174 ALA A CA 1
ATOM 1354 C C . ALA A 1 174 ? -11.049 -9.765 32.778 1.00 71.38 174 ALA A C 1
ATOM 1356 O O . ALA A 1 174 ? -11.265 -10.661 31.960 1.00 71.38 174 ALA A O 1
ATOM 1357 N N . ASP A 1 175 ? -11.370 -9.878 34.065 1.00 76.75 175 ASP A N 1
ATOM 1358 C CA . ASP A 1 175 ? -12.158 -10.977 34.611 1.00 76.75 175 ASP A CA 1
ATOM 1359 C C . ASP A 1 175 ? -13.617 -10.550 34.862 1.00 76.75 175 ASP A C 1
ATOM 1361 O O . ASP A 1 175 ? -13.936 -9.364 35.031 1.00 76.75 175 ASP A O 1
ATOM 1365 N N . LYS A 1 176 ? -14.516 -11.537 34.909 1.00 84.94 176 LYS A N 1
ATOM 1366 C CA . LYS A 1 176 ? -15.969 -11.360 35.042 1.00 84.94 176 LYS A CA 1
ATOM 1367 C C . LYS A 1 176 ? -16.350 -10.501 36.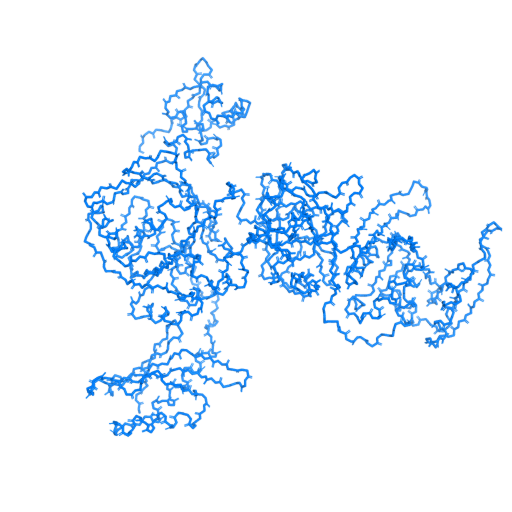246 1.00 84.94 176 LYS A C 1
ATOM 1369 O O . LYS A 1 176 ? -17.260 -9.673 36.144 1.00 84.94 176 LYS A O 1
ATOM 1374 N N . ASP A 1 177 ? -15.671 -10.698 37.371 1.00 86.44 177 ASP A N 1
ATOM 1375 C CA . ASP A 1 177 ? -15.997 -10.022 38.626 1.00 86.44 177 ASP A CA 1
ATOM 1376 C C . ASP A 1 177 ? -15.701 -8.520 38.552 1.00 86.44 177 ASP A C 1
ATOM 1378 O O . ASP A 1 177 ? -16.514 -7.702 38.986 1.00 86.44 177 ASP A O 1
ATOM 1382 N N . GLU A 1 178 ? -14.595 -8.136 37.910 1.00 85.56 178 GLU A N 1
ATOM 1383 C CA . GLU A 1 178 ? -14.234 -6.730 37.715 1.00 85.56 178 GLU A CA 1
ATOM 1384 C C . GLU A 1 178 ? -15.235 -6.017 36.794 1.00 85.56 178 GLU A C 1
ATOM 1386 O O . GLU A 1 178 ? -15.693 -4.909 37.093 1.00 85.56 178 GLU A O 1
ATOM 1391 N N . THR A 1 179 ? -15.627 -6.665 35.695 1.00 87.81 179 THR A N 1
ATOM 1392 C CA . THR A 1 179 ? -16.624 -6.122 34.761 1.00 87.81 179 THR A CA 1
ATOM 1393 C C . THR A 1 179 ? -18.004 -6.009 35.418 1.00 87.81 179 THR A C 1
ATOM 1395 O O . THR A 1 179 ? -18.691 -4.999 35.247 1.00 87.81 179 THR A O 1
ATOM 1398 N N . SER A 1 180 ? -18.392 -6.994 36.236 1.00 90.88 180 SER A N 1
ATOM 1399 C CA . SER A 1 180 ? -19.647 -6.975 37.001 1.00 90.88 180 SER A CA 1
ATOM 1400 C C . SER A 1 180 ? -19.687 -5.861 38.051 1.00 90.88 180 SER A C 1
ATOM 1402 O O . SER A 1 180 ? -20.721 -5.199 38.187 1.00 90.88 180 SER A O 1
ATOM 1404 N N . LEU A 1 181 ? -18.574 -5.627 38.756 1.00 90.19 181 LEU A N 1
ATOM 1405 C CA . LEU A 1 181 ? -18.445 -4.541 39.726 1.00 90.19 181 LEU A CA 1
ATOM 1406 C C . LEU A 1 181 ? -18.558 -3.179 39.037 1.00 90.19 181 LEU A C 1
ATOM 1408 O O . LEU A 1 181 ? -19.358 -2.344 39.446 1.00 90.19 181 LEU A O 1
ATOM 1412 N N . ARG A 1 182 ? -17.818 -2.958 37.943 1.00 90.88 182 ARG A N 1
ATOM 1413 C CA . ARG A 1 182 ? -17.898 -1.699 37.180 1.00 90.88 182 ARG A CA 1
ATOM 1414 C C . ARG A 1 182 ? -19.304 -1.459 36.630 1.00 90.88 182 ARG A C 1
ATOM 1416 O O . ARG A 1 182 ? -19.784 -0.332 36.660 1.00 90.88 182 ARG A O 1
ATOM 1423 N N . HIS A 1 183 ? -19.978 -2.508 36.166 1.00 93.25 183 HIS A N 1
ATOM 1424 C CA . HIS A 1 183 ? -21.361 -2.432 35.703 1.00 93.25 183 HIS A CA 1
ATOM 1425 C C . HIS A 1 183 ? -22.305 -1.971 36.827 1.00 93.25 183 HIS A C 1
ATOM 1427 O O . HIS A 1 183 ? -23.120 -1.072 36.619 1.00 93.25 183 HIS A O 1
ATOM 1433 N N . GLU A 1 184 ? -22.163 -2.524 38.031 1.00 93.19 184 GLU A N 1
ATOM 1434 C CA . GLU A 1 184 ? -22.935 -2.102 39.205 1.00 93.19 184 GLU A CA 1
ATOM 1435 C C . GLU A 1 184 ? -22.639 -0.653 39.604 1.00 93.19 184 GLU A C 1
ATOM 1437 O O . GLU A 1 184 ? -23.566 0.129 39.817 1.00 93.19 184 GLU A O 1
ATOM 1442 N N . MET A 1 185 ? -21.364 -0.261 39.614 1.00 92.69 185 MET A N 1
ATOM 1443 C CA . MET A 1 185 ? -20.971 1.103 39.960 1.00 92.69 185 MET A CA 1
ATOM 1444 C C . MET A 1 185 ? -21.501 2.137 38.964 1.00 92.69 185 MET A C 1
ATOM 1446 O O . MET A 1 185 ? -21.957 3.208 39.367 1.00 92.69 185 MET A O 1
ATOM 1450 N N . ILE A 1 186 ? -21.463 1.830 37.666 1.00 94.25 186 ILE A N 1
ATOM 1451 C CA . ILE A 1 186 ? -22.003 2.701 36.614 1.00 94.25 186 ILE A CA 1
ATOM 1452 C C . ILE A 1 186 ? -23.528 2.793 36.716 1.00 94.25 186 ILE A C 1
ATOM 1454 O O . ILE A 1 186 ? -24.073 3.888 36.608 1.00 94.25 186 ILE A O 1
ATOM 1458 N N . SER A 1 187 ? -24.214 1.671 36.951 1.00 94.50 187 SER A N 1
ATOM 1459 C CA . SER A 1 187 ? -25.679 1.651 37.092 1.00 94.50 187 SER A CA 1
ATOM 1460 C C . SER A 1 187 ? -26.122 2.480 38.299 1.00 94.50 187 SER A C 1
ATOM 1462 O O . SER A 1 187 ? -27.010 3.320 38.185 1.00 94.50 187 SER A O 1
ATOM 1464 N N . THR A 1 188 ? -25.412 2.335 39.423 1.00 93.75 188 THR A N 1
ATOM 1465 C CA . THR A 1 188 ? -25.629 3.130 40.640 1.00 93.75 188 THR A CA 1
ATOM 1466 C C . THR A 1 188 ? -25.413 4.622 40.380 1.00 93.75 188 THR A C 1
ATOM 1468 O O . THR A 1 188 ? -26.238 5.437 40.777 1.00 93.75 188 THR A O 1
ATOM 1471 N N . GLY A 1 189 ? -24.335 4.994 39.680 1.00 91.88 189 GLY A N 1
ATOM 1472 C CA . GLY A 1 189 ? -24.042 6.395 39.349 1.00 91.88 189 GLY A CA 1
ATOM 1473 C C . GLY A 1 189 ? -24.992 7.024 38.325 1.00 91.88 189 GLY A C 1
ATOM 1474 O O . GLY A 1 189 ? -25.082 8.247 38.256 1.00 91.88 189 GLY A O 1
ATOM 1475 N N . LEU A 1 190 ? -25.703 6.205 37.547 1.00 91.44 190 LEU A N 1
ATOM 1476 C CA . LEU A 1 190 ? -26.782 6.622 36.650 1.00 91.44 190 LEU A CA 1
ATOM 1477 C C . LEU A 1 190 ? -28.166 6.608 37.317 1.00 91.44 190 LEU A C 1
ATOM 1479 O O . LEU A 1 190 ? -29.136 6.985 36.665 1.00 91.44 190 LEU A O 1
ATOM 1483 N N . GLU A 1 191 ? -28.258 6.182 38.581 1.00 92.94 191 GLU A N 1
ATOM 1484 C CA . GLU A 1 191 ? -29.517 6.011 39.320 1.00 92.94 191 GLU A CA 1
ATOM 1485 C C . GLU A 1 191 ? -30.507 5.063 38.615 1.00 92.94 191 GLU A C 1
ATOM 1487 O O . GLU A 1 191 ? -31.721 5.273 38.624 1.00 92.94 191 GLU A O 1
ATOM 1492 N N . ILE A 1 192 ? -29.987 3.994 38.004 1.00 92.62 192 ILE A N 1
ATOM 1493 C CA . ILE A 1 192 ? -30.779 2.965 37.320 1.00 92.62 192 ILE A CA 1
ATOM 1494 C C . ILE A 1 192 ? -30.537 1.584 37.926 1.00 92.62 192 ILE A C 1
ATOM 1496 O O . ILE A 1 192 ? -29.460 1.279 38.444 1.00 92.62 192 ILE A O 1
ATOM 1500 N N . GLU A 1 193 ? -31.547 0.721 37.831 1.00 92.19 193 GLU A N 1
ATOM 1501 C CA . GLU A 1 193 ? -31.383 -0.695 38.150 1.00 92.19 193 GLU A CA 1
ATOM 1502 C C . GLU A 1 193 ? -30.391 -1.333 37.170 1.00 92.19 193 GLU A C 1
ATOM 1504 O O . GLU A 1 193 ? -30.433 -1.046 35.974 1.00 92.19 193 GLU A O 1
ATOM 1509 N N . LYS A 1 194 ? -29.494 -2.185 37.685 1.00 92.81 194 LYS A N 1
ATOM 1510 C CA . LYS A 1 194 ? -28.443 -2.864 36.914 1.00 92.81 194 LYS A CA 1
ATOM 1511 C C . LYS A 1 194 ? -29.072 -3.678 35.767 1.00 92.81 194 LYS A C 1
ATOM 1513 O O . LYS A 1 194 ? -29.646 -4.735 36.045 1.00 92.81 194 LYS A O 1
ATOM 1518 N N . PRO A 1 195 ? -28.986 -3.227 34.500 1.00 93.69 195 PRO A N 1
ATOM 1519 C CA . PRO A 1 195 ? -29.703 -3.873 33.407 1.00 93.69 195 PRO A CA 1
ATOM 1520 C C . PRO A 1 195 ? -29.090 -5.241 33.059 1.00 93.69 195 PRO A C 1
ATOM 1522 O O . PRO A 1 195 ? -27.892 -5.454 33.246 1.00 93.69 195 PRO A O 1
ATOM 1525 N N . PRO A 1 196 ? -29.867 -6.200 32.530 1.00 93.31 196 PRO A N 1
ATOM 1526 C CA . PRO A 1 196 ? -29.318 -7.482 32.104 1.00 93.31 196 PRO A CA 1
ATOM 1527 C C . PRO A 1 196 ? -28.383 -7.303 30.900 1.00 93.31 196 PRO A C 1
ATOM 1529 O O . PRO A 1 196 ? -28.701 -6.607 29.937 1.00 93.31 196 PRO A O 1
ATOM 1532 N N . MET A 1 197 ? -27.227 -7.965 30.940 1.00 93.75 197 MET A N 1
ATOM 1533 C CA . MET A 1 197 ? -26.250 -7.972 29.850 1.00 93.75 197 MET A CA 1
ATOM 1534 C C . MET A 1 197 ? -25.607 -9.352 29.722 1.00 93.75 197 MET A C 1
ATOM 1536 O O . MET A 1 197 ? -25.309 -10.005 30.726 1.00 93.75 197 MET A O 1
ATOM 1540 N N . THR A 1 198 ? -25.334 -9.773 28.490 1.00 94.56 198 THR A N 1
ATOM 1541 C CA . THR A 1 198 ? -24.665 -11.046 28.212 1.00 94.56 198 THR A CA 1
ATOM 1542 C C . THR A 1 198 ? -23.153 -10.843 28.246 1.00 94.56 198 THR A C 1
ATOM 1544 O O . THR A 1 198 ? -22.608 -10.091 27.444 1.00 94.56 198 THR A O 1
ATOM 1547 N N . TYR A 1 199 ? -22.455 -11.516 29.160 1.00 94.31 199 TYR A N 1
ATOM 1548 C CA . TYR A 1 199 ? -20.995 -11.449 29.290 1.00 94.31 199 TYR A CA 1
ATOM 1549 C C . TYR A 1 199 ? -20.347 -12.763 28.853 1.00 94.31 199 TYR A C 1
ATOM 1551 O O . TYR A 1 199 ? -20.813 -13.839 29.235 1.00 94.31 199 TYR A O 1
ATOM 1559 N N . ARG A 1 200 ? -19.232 -12.680 28.120 1.00 92.38 200 ARG A N 1
ATOM 1560 C CA . ARG A 1 200 ? -18.400 -13.837 27.785 1.00 92.38 200 ARG A CA 1
ATOM 1561 C C . ARG A 1 200 ? -16.915 -13.489 27.852 1.00 92.38 200 ARG A C 1
ATOM 1563 O O . ARG A 1 200 ? -16.437 -12.638 27.106 1.00 92.38 200 ARG A O 1
ATOM 1570 N N . PHE A 1 201 ? -16.187 -14.229 28.682 1.00 90.75 201 PHE A N 1
ATOM 1571 C CA . PHE A 1 201 ? -14.728 -14.233 28.659 1.00 90.75 201 PHE A CA 1
ATOM 1572 C C . PHE A 1 201 ? -14.220 -14.985 27.420 1.00 90.75 201 PHE A C 1
ATOM 1574 O O . PHE A 1 201 ? -14.671 -16.098 27.128 1.00 90.75 201 PHE A O 1
ATOM 1581 N N . CYS A 1 202 ? -13.291 -14.378 26.690 1.00 88.56 202 CYS A N 1
ATOM 1582 C CA . CYS A 1 202 ? -12.775 -14.856 25.416 1.00 88.56 202 CYS A CA 1
ATOM 1583 C C . CYS A 1 202 ? -11.257 -15.065 25.501 1.00 88.56 202 CYS A C 1
ATOM 1585 O O . CYS A 1 202 ? -10.511 -14.178 25.901 1.00 88.56 202 CYS A O 1
ATOM 1587 N N . HIS A 1 203 ? -10.798 -16.249 25.095 1.00 84.44 203 HIS A N 1
ATOM 1588 C CA . HIS A 1 203 ? -9.383 -16.641 25.133 1.00 84.44 203 HIS A CA 1
ATOM 1589 C C . HIS A 1 203 ? -8.802 -16.947 23.743 1.00 84.44 203 HIS A C 1
ATOM 1591 O O . HIS A 1 203 ? -7.584 -17.008 23.590 1.00 84.44 203 HIS A O 1
ATOM 1597 N N . GLU A 1 204 ? -9.654 -17.121 22.729 1.00 82.81 204 GLU A N 1
ATOM 1598 C CA . GLU A 1 204 ? -9.259 -17.275 21.328 1.00 82.81 204 GLU A CA 1
ATOM 1599 C C . GLU A 1 204 ? -9.691 -16.067 20.502 1.00 82.81 204 GLU A C 1
ATOM 1601 O O . GLU A 1 204 ? -10.685 -15.420 20.814 1.00 82.81 204 GLU A O 1
ATOM 1606 N N . ALA A 1 205 ? -8.980 -15.796 19.407 1.00 85.06 205 ALA A N 1
ATOM 1607 C CA . ALA A 1 205 ? -9.303 -14.696 18.509 1.00 85.06 205 ALA A CA 1
ATOM 1608 C C . ALA A 1 205 ? -10.729 -14.782 17.943 1.00 85.06 205 ALA A C 1
ATOM 1610 O O . ALA A 1 205 ? -11.203 -15.853 17.554 1.00 85.06 205 ALA A O 1
ATOM 1611 N N . LEU A 1 206 ? -11.366 -13.622 17.766 1.00 87.44 206 LEU A N 1
ATOM 1612 C CA . LEU A 1 206 ? -12.747 -13.515 17.296 1.00 87.44 206 LEU A CA 1
ATOM 1613 C C . LEU A 1 206 ? -12.964 -14.194 15.938 1.00 87.44 206 LEU A C 1
ATOM 1615 O O . LEU A 1 206 ? -14.032 -14.740 15.692 1.00 87.44 206 LEU A O 1
ATOM 1619 N N . SER A 1 207 ? -11.973 -14.174 15.043 1.00 83.06 207 SER A N 1
ATOM 1620 C CA . SER A 1 207 ? -12.073 -14.844 13.740 1.00 83.06 207 SER A CA 1
ATOM 1621 C C . SER A 1 207 ? -12.208 -16.363 13.855 1.00 83.06 207 SER A C 1
ATOM 1623 O O . SER A 1 207 ? -12.839 -16.979 12.998 1.00 83.06 207 SER A O 1
ATOM 1625 N N . ASN A 1 208 ? -11.624 -16.952 14.899 1.00 82.31 208 ASN A N 1
ATOM 1626 C CA . ASN A 1 208 ? -11.642 -18.391 15.148 1.00 82.31 208 ASN A CA 1
ATOM 1627 C C . ASN A 1 208 ? -12.916 -18.797 15.897 1.00 82.31 208 ASN A C 1
ATOM 1629 O O . ASN A 1 208 ? -13.504 -19.831 15.596 1.00 82.31 208 ASN A O 1
ATOM 1633 N N . ASP A 1 209 ? -13.386 -17.931 16.794 1.00 84.81 209 ASP A N 1
ATOM 1634 C CA . ASP A 1 209 ? -14.549 -18.159 17.655 1.00 84.81 209 ASP A CA 1
ATOM 1635 C C . ASP A 1 209 ? -15.848 -17.502 17.132 1.00 84.81 209 ASP A C 1
ATOM 1637 O O . ASP A 1 209 ? -16.887 -17.482 17.798 1.00 84.81 209 ASP A O 1
ATOM 1641 N N . VAL A 1 210 ? -15.826 -16.979 15.899 1.00 87.00 210 VAL A N 1
ATOM 1642 C CA . VAL A 1 210 ? -16.940 -16.211 15.315 1.00 87.00 210 VAL A CA 1
ATOM 1643 C C . VAL A 1 210 ? -18.263 -16.973 15.361 1.00 87.00 210 VAL A C 1
ATOM 1645 O O . VAL A 1 210 ? -19.304 -16.367 15.567 1.00 87.00 210 VAL A O 1
ATOM 1648 N N . GLN A 1 211 ? -18.239 -18.299 15.230 1.00 76.00 211 GLN A N 1
ATOM 1649 C CA . GLN A 1 211 ? -19.443 -19.134 15.214 1.00 76.00 211 GLN A CA 1
ATOM 1650 C C . GLN A 1 211 ? -20.129 -19.217 16.585 1.00 76.00 211 GLN A C 1
ATOM 1652 O O . GLN A 1 211 ? -21.357 -19.153 16.670 1.00 76.00 211 GLN A O 1
ATOM 1657 N N . ALA A 1 212 ? -19.356 -19.325 17.668 1.00 80.94 212 ALA A N 1
ATOM 1658 C CA . ALA A 1 212 ? -19.919 -19.297 19.015 1.00 80.94 212 ALA A CA 1
ATOM 1659 C C . ALA A 1 212 ? -20.460 -17.898 19.339 1.00 80.94 212 ALA A C 1
ATOM 1661 O O . ALA A 1 212 ? -21.529 -17.765 19.928 1.00 80.94 212 ALA A O 1
ATOM 1662 N N . VAL A 1 213 ? -19.784 -16.845 18.867 1.00 88.69 213 VAL A N 1
ATOM 1663 C CA . VAL A 1 213 ? -20.281 -15.467 18.992 1.00 88.69 213 VAL A CA 1
ATOM 1664 C C . VAL A 1 213 ? -21.554 -15.244 18.167 1.00 88.69 213 VAL A C 1
ATOM 1666 O O . VAL A 1 213 ? -22.477 -14.605 18.655 1.00 88.69 213 VAL A O 1
ATOM 1669 N N . GLN A 1 214 ? -21.659 -15.798 16.956 1.00 83.69 214 GLN A N 1
ATOM 1670 C CA . GLN A 1 214 ? -22.890 -15.769 16.154 1.00 83.69 214 GLN A CA 1
ATOM 1671 C C . GLN A 1 214 ? -24.056 -16.444 16.882 1.00 83.69 214 GLN A C 1
ATOM 1673 O O . GLN A 1 214 ? -25.167 -15.919 16.872 1.00 83.69 214 GLN A O 1
ATOM 1678 N N . THR A 1 215 ? -23.785 -17.573 17.541 1.00 77.62 215 THR A N 1
ATOM 1679 C CA . THR A 1 215 ? -24.763 -18.288 18.372 1.00 77.62 215 THR A CA 1
ATOM 1680 C C . THR A 1 215 ? -25.230 -17.418 19.531 1.00 77.62 215 THR A C 1
ATOM 1682 O O . THR A 1 215 ? -26.425 -17.184 19.666 1.00 77.62 215 THR A O 1
ATOM 1685 N N . LEU A 1 216 ? -24.288 -16.847 20.285 1.00 85.81 216 LEU A N 1
ATOM 1686 C CA . LEU A 1 216 ? -24.567 -15.929 21.389 1.00 85.81 216 LEU A CA 1
ATOM 1687 C C . LEU A 1 216 ? -25.419 -14.730 20.937 1.00 85.81 216 LEU A C 1
ATOM 1689 O O . LEU A 1 216 ? -26.385 -14.362 21.599 1.00 85.81 216 LEU A O 1
ATOM 1693 N N . VAL A 1 217 ? -25.069 -14.127 19.796 1.00 87.12 217 VAL A N 1
ATOM 1694 C CA . VAL A 1 217 ? -25.796 -12.992 19.210 1.00 87.12 217 VAL A CA 1
ATOM 1695 C C . VAL A 1 217 ? -27.224 -13.373 18.838 1.00 87.12 217 VAL A C 1
ATOM 1697 O O . VAL A 1 217 ? -28.140 -12.598 19.104 1.00 87.12 217 VAL A O 1
ATOM 1700 N N . ALA A 1 218 ? -27.423 -14.552 18.250 1.00 78.12 218 ALA A N 1
ATOM 1701 C CA . ALA A 1 218 ? -28.743 -15.020 17.849 1.00 78.12 218 ALA A CA 1
ATOM 1702 C C . ALA A 1 218 ? -29.621 -15.408 19.051 1.00 78.12 218 ALA A C 1
ATOM 1704 O O . ALA A 1 218 ? -30.784 -15.020 19.091 1.00 78.12 218 ALA A O 1
ATOM 1705 N N . GLU A 1 219 ? -29.075 -16.142 20.023 1.00 81.31 219 GLU A N 1
ATOM 1706 C CA . GLU A 1 219 ? -29.817 -16.655 21.186 1.00 81.31 219 GLU A CA 1
ATOM 1707 C C . GLU A 1 219 ? -30.251 -15.547 22.147 1.00 81.31 219 GLU A C 1
ATOM 1709 O O . GLU A 1 219 ? -31.340 -15.612 22.714 1.00 81.31 219 GLU A O 1
ATOM 1714 N N . HIS A 1 220 ? -29.425 -14.510 22.300 1.00 85.62 220 HIS A N 1
ATOM 1715 C CA . HIS A 1 220 ? -29.705 -13.379 23.186 1.00 85.62 220 HIS A CA 1
ATOM 1716 C C . HIS A 1 220 ? -30.211 -12.128 22.447 1.00 85.62 220 HIS A C 1
ATOM 1718 O O . HIS A 1 220 ? -30.308 -11.067 23.059 1.00 85.62 220 HIS A O 1
ATOM 1724 N N . ASP A 1 221 ? -30.513 -12.233 21.146 1.00 85.50 221 ASP A N 1
ATOM 1725 C CA . ASP A 1 221 ? -30.987 -11.133 20.286 1.00 85.50 221 ASP A CA 1
ATOM 1726 C C . ASP A 1 221 ? -30.153 -9.845 20.447 1.00 85.50 221 ASP A C 1
ATOM 1728 O O . ASP A 1 221 ? -30.680 -8.751 20.640 1.00 85.50 221 ASP A O 1
ATOM 1732 N N . ILE A 1 222 ? -28.823 -9.990 20.450 1.00 92.31 222 ILE A N 1
ATOM 1733 C CA . ILE A 1 222 ? -27.883 -8.904 20.769 1.00 92.31 222 ILE A CA 1
ATOM 1734 C C . ILE A 1 222 ? -27.915 -7.835 19.670 1.00 92.31 222 ILE A C 1
ATOM 1736 O O . ILE A 1 222 ? -27.706 -8.135 18.499 1.00 92.31 222 ILE A O 1
ATOM 1740 N N . GLN A 1 223 ? -28.078 -6.568 20.056 1.00 92.88 223 GLN A N 1
ATOM 1741 C CA . GLN A 1 223 ? -28.060 -5.408 19.152 1.00 92.88 223 GLN A CA 1
ATOM 1742 C C . GLN A 1 223 ? -26.754 -4.604 19.245 1.00 92.88 223 GLN A C 1
ATOM 1744 O O . GLN A 1 223 ? -26.310 -4.039 18.239 1.00 92.88 223 GLN A O 1
ATOM 1749 N N . LEU A 1 224 ? -26.109 -4.594 20.420 1.00 97.06 224 LEU A N 1
ATOM 1750 C CA . LEU A 1 224 ? -24.770 -4.035 20.632 1.00 97.06 224 LEU A CA 1
ATOM 1751 C C . LEU A 1 224 ? -23.799 -5.109 21.114 1.00 97.06 224 LEU A C 1
ATOM 1753 O O . LEU A 1 224 ? -23.996 -5.704 22.168 1.00 97.06 224 LEU A O 1
ATOM 1757 N N . LEU A 1 225 ? -22.698 -5.283 20.391 1.00 97.06 225 LEU A N 1
ATOM 1758 C CA . LEU A 1 225 ? -21.588 -6.134 20.800 1.00 97.06 225 LEU A CA 1
ATOM 1759 C C . LEU A 1 225 ? -20.351 -5.295 21.136 1.00 97.06 225 LEU A C 1
ATOM 1761 O O . LEU A 1 225 ? -19.802 -4.608 20.272 1.00 97.06 225 LEU A O 1
ATOM 1765 N N . ILE A 1 226 ? -19.880 -5.374 22.375 1.00 96.19 226 ILE A N 1
ATOM 1766 C CA . ILE A 1 226 ? -18.624 -4.756 22.808 1.00 96.19 226 ILE A CA 1
ATOM 1767 C C . ILE A 1 226 ? -17.502 -5.784 22.719 1.00 96.19 226 ILE A C 1
ATOM 1769 O O . ILE A 1 226 ? -17.654 -6.913 23.179 1.00 96.19 226 ILE A O 1
ATOM 1773 N N . VAL A 1 227 ? -16.377 -5.380 22.129 1.00 94.19 227 VAL A N 1
ATOM 1774 C CA . VAL A 1 227 ? -15.147 -6.179 22.061 1.00 94.19 227 VAL A CA 1
ATOM 1775 C C . VAL A 1 227 ? -14.045 -5.437 22.805 1.00 94.19 227 VAL A C 1
ATOM 1777 O O . VAL A 1 227 ? -13.519 -4.438 22.300 1.00 94.19 227 VAL A O 1
ATOM 1780 N N . ASP A 1 228 ? -13.709 -5.927 23.996 1.00 89.62 228 ASP A N 1
ATOM 1781 C CA . ASP A 1 228 ? -12.718 -5.328 24.888 1.00 89.62 228 ASP A CA 1
ATOM 1782 C C . ASP A 1 228 ? -11.607 -6.338 25.220 1.00 89.62 228 ASP A C 1
ATOM 1784 O O . ASP A 1 228 ? -11.810 -7.220 26.036 1.00 89.62 228 ASP A O 1
ATOM 1788 N N . SER A 1 229 ? -10.435 -6.317 24.587 1.00 82.81 229 SER A N 1
ATOM 1789 C CA . SER A 1 229 ? -9.951 -5.354 23.598 1.00 82.81 229 SER A CA 1
ATOM 1790 C C . SER A 1 229 ? -9.591 -5.996 22.258 1.00 82.81 229 SER A C 1
ATOM 1792 O O . SER A 1 229 ? -9.405 -7.202 22.105 1.00 82.81 229 SER A O 1
ATOM 1794 N N . ALA A 1 230 ? -9.473 -5.144 21.247 1.00 80.81 230 ALA A N 1
ATOM 1795 C CA . ALA A 1 230 ? -9.140 -5.488 19.875 1.00 80.81 230 ALA A CA 1
ATOM 1796 C C . ALA A 1 230 ? -7.794 -6.210 19.715 1.00 80.81 230 ALA A C 1
ATOM 1798 O O . ALA A 1 230 ? -7.600 -6.931 18.741 1.00 80.81 230 ALA A O 1
ATOM 1799 N N . GLY A 1 231 ? -6.851 -5.970 20.635 1.00 73.31 231 GLY A N 1
ATOM 1800 C CA . GLY A 1 231 ? -5.503 -6.526 20.565 1.00 73.31 231 GLY A CA 1
ATOM 1801 C C . GLY A 1 231 ? -5.519 -8.051 20.670 1.00 73.31 231 GLY A C 1
ATOM 1802 O O . GLY A 1 231 ? -5.185 -8.709 19.687 1.00 73.31 231 GLY A O 1
ATOM 1803 N N . PRO A 1 232 ? -5.938 -8.616 21.817 1.00 75.56 232 PRO A N 1
ATOM 1804 C CA . PRO A 1 232 ? -6.036 -10.064 21.991 1.00 75.56 232 PRO A CA 1
ATOM 1805 C C . PRO A 1 232 ? -7.172 -10.704 21.178 1.00 75.56 232 PRO A C 1
ATOM 1807 O O . PRO A 1 232 ? -7.094 -11.884 20.850 1.00 75.56 232 PRO A O 1
ATOM 1810 N N . ALA A 1 233 ? -8.203 -9.938 20.800 1.00 79.00 233 ALA A N 1
ATOM 1811 C CA . ALA A 1 233 ? -9.276 -10.441 19.942 1.00 79.00 233 ALA A CA 1
ATOM 1812 C C . ALA A 1 233 ? -8.838 -10.705 18.487 1.00 79.00 233 ALA A C 1
ATOM 1814 O O . ALA A 1 233 ? -9.550 -11.390 17.747 1.00 79.00 233 ALA A O 1
ATOM 1815 N N . CYS A 1 234 ? -7.676 -10.195 18.067 1.00 76.12 234 CYS A N 1
ATOM 1816 C CA . CYS A 1 234 ? -7.067 -10.512 16.780 1.00 76.12 234 CYS A CA 1
ATOM 1817 C C . CYS A 1 234 ? -6.127 -11.719 16.875 1.00 76.12 234 CYS A C 1
ATOM 1819 O O . CYS A 1 234 ? -5.346 -11.845 17.810 1.00 76.12 234 CYS A O 1
ATOM 1821 N N . SER A 1 235 ? -6.134 -12.578 15.850 1.00 56.97 235 SER A N 1
ATOM 1822 C CA . SER A 1 235 ? -5.354 -13.829 15.777 1.00 56.97 235 SER A CA 1
ATOM 1823 C C . SER A 1 235 ? -3.832 -13.646 15.672 1.00 56.97 235 SER A C 1
ATOM 1825 O O . SER A 1 235 ? -3.110 -14.610 15.434 1.00 56.97 235 SER A O 1
ATOM 1827 N N . GLY A 1 236 ? -3.332 -12.420 15.832 1.00 54.28 236 GLY A N 1
ATOM 1828 C CA . GLY A 1 236 ? -1.935 -12.048 15.663 1.00 54.28 236 GLY A CA 1
ATOM 1829 C C . GLY A 1 236 ? -1.684 -10.595 16.060 1.00 54.28 236 GLY A C 1
ATOM 1830 O O . GLY A 1 236 ? -2.503 -9.952 16.715 1.00 54.28 236 GLY A O 1
ATOM 1831 N N . LYS A 1 237 ? -0.531 -10.056 15.656 1.00 45.97 237 LYS A N 1
ATOM 1832 C CA . LYS A 1 237 ? -0.208 -8.644 15.891 1.00 45.97 237 LYS A CA 1
ATOM 1833 C C . LYS A 1 237 ? -1.226 -7.758 15.159 1.00 45.97 237 LYS A C 1
ATOM 1835 O O . LYS A 1 237 ? -1.367 -7.925 13.948 1.00 45.97 237 LYS A O 1
ATOM 1840 N N . PRO A 1 238 ? -1.884 -6.794 15.829 1.00 44.28 238 PRO A N 1
ATOM 1841 C CA . PRO A 1 238 ? -2.820 -5.871 15.186 1.00 44.28 238 PRO A CA 1
ATOM 1842 C C . PRO A 1 238 ? -2.225 -5.210 13.927 1.00 44.28 238 PRO A C 1
ATOM 1844 O O . PRO A 1 238 ? -2.898 -4.934 12.948 1.00 44.28 238 PRO A O 1
ATOM 1847 N N . GLU A 1 239 ? -0.922 -5.003 13.846 1.00 45.22 239 GLU A N 1
ATOM 1848 C CA . GLU A 1 239 ? -0.301 -4.377 12.679 1.00 45.22 239 GLU A CA 1
ATOM 1849 C C . GLU A 1 239 ? -0.331 -5.238 11.389 1.00 45.22 239 GLU A C 1
ATOM 1851 O O . GLU A 1 239 ? 0.013 -4.730 10.313 1.00 45.22 239 GLU A O 1
ATOM 1856 N N . GLY A 1 240 ? -0.738 -6.510 11.484 1.00 44.03 240 GLY A N 1
ATOM 1857 C CA . GLY A 1 240 ? -0.918 -7.454 10.380 1.00 44.03 240 GLY A CA 1
ATOM 1858 C C . GLY A 1 240 ? -2.196 -7.207 9.569 1.00 44.03 240 GLY A C 1
ATOM 1859 O O . GLY A 1 240 ? -3.290 -7.016 10.106 1.00 44.03 240 GLY A O 1
ATOM 1860 N N . ALA A 1 241 ? -2.051 -7.149 8.243 1.00 51.19 241 ALA A N 1
ATOM 1861 C CA . ALA A 1 241 ? -3.141 -6.851 7.314 1.00 51.19 241 ALA A CA 1
ATOM 1862 C C . ALA A 1 241 ? -4.191 -7.967 7.271 1.00 51.19 241 ALA A C 1
ATOM 1864 O O . ALA A 1 241 ? -5.392 -7.700 7.303 1.00 51.19 241 ALA A O 1
ATOM 1865 N N . GLU A 1 242 ? -3.725 -9.210 7.201 1.00 53.03 242 GLU A N 1
ATOM 1866 C CA . GLU A 1 242 ? -4.555 -10.391 7.000 1.00 53.03 242 GLU A CA 1
ATOM 1867 C C . GLU A 1 242 ? -5.406 -10.688 8.238 1.00 53.03 242 GLU A C 1
ATOM 1869 O O . GLU A 1 242 ? -6.620 -10.869 8.132 1.00 53.03 242 GLU A O 1
ATOM 1874 N N . GLU A 1 243 ? -4.802 -10.605 9.422 1.00 63.97 243 GLU A N 1
ATOM 1875 C CA . GLU A 1 243 ? -5.454 -10.820 10.713 1.00 63.97 243 GLU A CA 1
ATOM 1876 C C . GLU A 1 243 ? -6.504 -9.740 10.989 1.00 63.97 243 GLU A C 1
ATOM 1878 O O . GLU A 1 243 ? -7.623 -10.037 11.409 1.00 63.97 243 GLU A O 1
ATOM 1883 N N . THR A 1 244 ? -6.188 -8.481 10.672 1.00 63.75 244 THR A N 1
ATOM 1884 C CA . THR A 1 244 ? -7.136 -7.370 10.829 1.00 63.75 244 THR A CA 1
ATOM 1885 C C . THR A 1 244 ? -8.321 -7.514 9.868 1.00 63.75 244 THR A C 1
ATOM 1887 O O . THR A 1 244 ? -9.472 -7.315 10.261 1.00 63.75 244 THR A O 1
ATOM 1890 N N . ILE A 1 245 ? -8.079 -7.897 8.608 1.00 65.25 245 ILE A N 1
ATOM 1891 C CA . ILE A 1 245 ? -9.158 -8.171 7.648 1.00 65.25 245 ILE A CA 1
ATOM 1892 C C . ILE A 1 245 ? -10.027 -9.335 8.137 1.00 65.25 245 ILE A C 1
ATOM 1894 O O . ILE A 1 245 ? -11.254 -9.230 8.072 1.00 65.25 245 ILE A O 1
ATOM 1898 N N . ALA A 1 246 ? -9.424 -10.418 8.633 1.00 69.31 246 ALA A N 1
ATOM 1899 C CA . ALA A 1 246 ? -10.145 -11.573 9.162 1.00 69.31 246 ALA A CA 1
ATOM 1900 C C . ALA A 1 246 ? -11.041 -11.190 10.351 1.00 69.31 246 ALA A C 1
ATOM 1902 O O . ALA A 1 246 ? -12.224 -11.536 10.361 1.00 69.31 246 ALA A O 1
ATOM 1903 N N . PHE A 1 247 ? -10.524 -10.394 11.288 1.00 83.12 247 PHE A N 1
ATOM 1904 C CA . PHE A 1 247 ? -11.273 -9.876 12.434 1.00 83.12 247 PHE A CA 1
ATOM 1905 C C . PHE A 1 247 ? -12.491 -9.037 12.021 1.00 83.12 247 PHE A C 1
ATOM 1907 O O . PHE A 1 247 ? -13.617 -9.306 12.443 1.00 83.12 247 PHE A O 1
ATOM 1914 N N . PHE A 1 248 ? -12.318 -8.052 11.135 1.00 81.12 248 PHE A N 1
ATOM 1915 C CA . PHE A 1 248 ? -13.449 -7.228 10.689 1.00 81.12 248 PHE A CA 1
ATOM 1916 C C . PHE A 1 248 ? -14.413 -7.979 9.764 1.00 81.12 248 PHE A C 1
ATOM 1918 O O . PHE A 1 248 ? -15.596 -7.640 9.722 1.00 81.12 248 PHE A O 1
ATOM 1925 N N . ARG A 1 249 ? -13.948 -8.997 9.029 1.00 75.81 249 ARG A N 1
ATOM 1926 C CA . ARG A 1 249 ? -14.829 -9.907 8.282 1.00 75.81 249 ARG A CA 1
ATOM 1927 C C . ARG A 1 249 ? -15.715 -10.699 9.243 1.00 75.81 249 ARG A C 1
ATOM 1929 O O . ARG A 1 249 ? -16.918 -10.774 9.004 1.00 75.81 249 ARG A O 1
ATOM 1936 N N . ALA A 1 250 ? -15.144 -11.213 10.333 1.00 82.38 250 ALA A N 1
ATOM 1937 C CA . ALA A 1 250 ? -15.890 -11.888 11.389 1.00 82.38 250 ALA A CA 1
ATOM 1938 C C . ALA A 1 250 ? -16.941 -10.955 12.010 1.00 82.38 250 ALA A C 1
ATOM 1940 O O . ALA A 1 250 ? -18.121 -11.293 11.995 1.00 82.38 250 ALA A O 1
ATOM 1941 N N . LEU A 1 251 ? -16.565 -9.738 12.423 1.00 86.69 251 LEU A N 1
ATOM 1942 C CA . LEU A 1 251 ? -17.512 -8.753 12.970 1.00 86.69 251 LEU A CA 1
ATOM 1943 C C . LEU A 1 251 ? -18.662 -8.418 12.017 1.00 86.69 251 LEU A C 1
ATOM 1945 O O . LEU A 1 251 ? -19.822 -8.415 12.419 1.00 86.69 251 LEU A O 1
ATOM 1949 N N . ARG A 1 252 ? -18.365 -8.158 10.739 1.00 81.25 252 ARG A N 1
ATOM 1950 C CA . ARG A 1 252 ? -19.403 -7.841 9.743 1.00 81.25 252 ARG A CA 1
ATOM 1951 C C . ARG A 1 252 ? -20.362 -9.005 9.511 1.00 81.25 252 ARG A C 1
ATOM 1953 O O . ARG A 1 252 ? -21.525 -8.766 9.204 1.00 81.25 252 ARG A O 1
ATOM 1960 N N . SER A 1 253 ? -19.902 -10.245 9.684 1.00 79.50 253 SER A N 1
ATOM 1961 C CA . SER A 1 253 ? -20.762 -11.426 9.563 1.00 79.50 253 SER A CA 1
ATOM 1962 C C . SER A 1 253 ? -21.819 -11.529 10.671 1.00 79.50 253 SER A C 1
ATOM 1964 O O . SER A 1 253 ? -22.823 -12.209 10.473 1.00 79.50 253 SER A O 1
ATOM 1966 N N . LEU A 1 254 ? -21.622 -10.840 11.804 1.00 84.88 254 LEU A N 1
ATOM 1967 C CA . LEU A 1 254 ? -22.570 -10.823 12.923 1.00 84.88 254 LEU A CA 1
ATOM 1968 C C . LEU A 1 254 ? -23.801 -9.953 12.634 1.00 84.88 254 LEU A C 1
ATOM 1970 O O . LEU A 1 254 ? -24.851 -10.191 13.214 1.00 84.88 254 LEU A O 1
ATOM 1974 N N . LYS A 1 255 ? -23.683 -8.972 11.724 1.00 83.12 255 LYS A N 1
ATOM 1975 C CA . LYS A 1 255 ? -24.748 -8.023 11.332 1.00 83.12 255 LYS A CA 1
ATOM 1976 C C . LYS A 1 255 ? -25.355 -7.207 12.486 1.00 83.12 255 LYS A C 1
ATOM 1978 O O . LYS A 1 255 ? -26.493 -6.762 12.392 1.00 83.12 255 LYS A O 1
ATOM 1983 N N . VAL A 1 256 ? -24.583 -6.965 13.542 1.00 91.00 256 VAL A N 1
ATOM 1984 C CA . VAL A 1 256 ? -24.981 -6.151 14.705 1.00 91.00 256 VAL A CA 1
ATOM 1985 C C . VAL A 1 256 ? -24.107 -4.908 14.832 1.00 91.00 256 VAL A C 1
ATOM 1987 O O . VAL A 1 256 ? -23.034 -4.814 14.223 1.00 91.00 256 VAL A O 1
ATOM 1990 N N . THR A 1 257 ? -24.544 -3.939 15.636 1.00 94.81 257 THR A N 1
ATOM 1991 C CA . THR A 1 257 ? -23.692 -2.803 16.002 1.00 94.81 257 THR A CA 1
ATOM 1992 C C . THR A 1 257 ? -22.543 -3.312 16.862 1.00 94.81 257 THR A C 1
ATOM 1994 O O . THR A 1 257 ? -22.771 -4.023 17.837 1.00 94.81 257 THR A O 1
ATOM 1997 N N . SER A 1 258 ? -21.301 -2.958 16.527 1.00 95.38 258 SER A N 1
ATOM 1998 C CA . SER A 1 258 ? -20.138 -3.349 17.336 1.00 95.38 258 SER A CA 1
ATOM 1999 C C . SER A 1 258 ? -19.318 -2.144 17.776 1.00 95.38 258 SER A C 1
ATOM 2001 O O . SER A 1 258 ? -19.097 -1.221 16.988 1.00 95.38 258 SER A O 1
ATOM 2003 N N . LEU A 1 259 ? -18.864 -2.157 19.031 1.00 95.88 259 LEU A N 1
ATOM 2004 C CA . LEU A 1 259 ? -17.922 -1.192 19.596 1.00 95.88 259 LEU A CA 1
ATOM 2005 C C . LEU A 1 259 ? -16.621 -1.912 19.960 1.00 95.88 259 LEU A C 1
ATOM 2007 O O . LEU A 1 259 ? -16.582 -2.748 20.857 1.00 95.88 259 LEU A O 1
ATOM 2011 N N . ILE A 1 260 ? -15.555 -1.572 19.246 1.00 92.81 260 ILE A N 1
ATOM 2012 C CA . ILE A 1 260 ? -14.230 -2.163 19.386 1.00 92.81 260 ILE A CA 1
ATOM 2013 C C . ILE A 1 260 ? -13.363 -1.228 20.231 1.00 92.81 260 ILE A C 1
ATOM 2015 O O . ILE A 1 260 ? -13.187 -0.064 19.862 1.00 92.81 260 ILE A O 1
ATOM 2019 N N . VAL A 1 261 ? -12.787 -1.732 21.324 1.00 89.50 261 VAL A N 1
ATOM 2020 C CA . VAL A 1 261 ? -11.865 -0.983 22.193 1.00 89.50 261 VAL A CA 1
ATOM 2021 C C . VAL A 1 261 ? -10.422 -1.320 21.824 1.00 89.50 261 VAL A C 1
ATOM 2023 O O . VAL A 1 261 ? -10.048 -2.485 21.813 1.00 89.50 261 VAL A O 1
ATOM 2026 N N . ALA A 1 262 ? -9.584 -0.326 21.512 1.00 83.19 262 ALA A N 1
ATOM 2027 C CA . ALA A 1 262 ? -8.193 -0.563 21.107 1.00 83.19 262 ALA A CA 1
ATOM 2028 C C . ALA A 1 262 ? -7.172 0.329 21.829 1.00 83.19 262 ALA A C 1
ATOM 2030 O O . ALA A 1 262 ? -7.417 1.502 22.125 1.00 83.19 262 ALA A O 1
ATOM 2031 N N . HIS A 1 263 ? -5.980 -0.220 22.073 1.00 74.06 263 HIS A N 1
ATOM 2032 C CA . HIS A 1 263 ? -4.855 0.472 22.708 1.00 74.06 263 HIS A CA 1
ATOM 2033 C C . HIS A 1 263 ? -3.843 0.965 21.671 1.00 74.06 263 HIS A C 1
ATOM 2035 O O . HIS A 1 263 ? -3.520 0.260 20.719 1.00 74.06 263 HIS A O 1
ATOM 2041 N N . VAL A 1 264 ? -3.318 2.179 21.858 1.00 60.34 264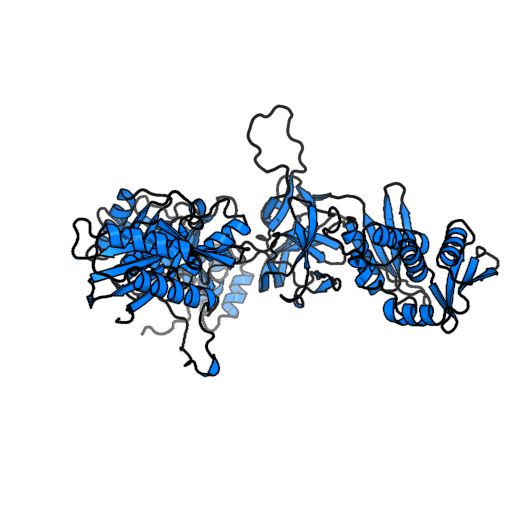 VAL A N 1
ATOM 2042 C CA . VAL A 1 264 ? -2.141 2.659 21.118 1.00 60.34 264 VAL A CA 1
ATOM 2043 C C . VAL A 1 264 ? -0.905 2.387 21.969 1.00 60.34 264 VAL A C 1
ATOM 2045 O O . VAL A 1 264 ? -0.831 2.801 23.125 1.00 60.34 264 VAL A O 1
ATOM 2048 N N . SER A 1 265 ? 0.074 1.664 21.422 1.00 44.34 265 SER A N 1
ATOM 2049 C CA . SER A 1 265 ? 1.338 1.412 22.116 1.00 44.34 265 SER A CA 1
ATOM 2050 C C . SER A 1 265 ? 2.075 2.732 22.380 1.00 44.34 265 SER A C 1
ATOM 2052 O O . SER A 1 265 ? 2.305 3.506 21.444 1.00 44.34 265 SER A O 1
ATOM 2054 N N . LYS A 1 266 ? 2.494 2.967 23.633 1.00 31.75 266 LYS A N 1
ATOM 2055 C CA . LYS A 1 266 ? 3.312 4.126 24.033 1.00 31.75 266 LYS A CA 1
ATOM 2056 C C . LYS A 1 266 ? 4.583 4.189 23.174 1.00 31.75 266 LYS A C 1
ATOM 2058 O O . LYS A 1 266 ? 5.480 3.362 23.315 1.00 31.75 266 LYS A O 1
ATOM 2063 N N . GLY A 1 267 ? 4.643 5.161 22.265 1.00 29.78 267 GLY A N 1
ATOM 2064 C CA . GLY A 1 267 ? 5.757 5.337 21.322 1.00 29.78 267 GLY A CA 1
ATOM 2065 C C . GLY A 1 267 ? 5.400 6.053 20.017 1.00 29.78 267 GLY A C 1
ATOM 2066 O O . GLY A 1 267 ? 6.298 6.393 19.249 1.00 29.78 267 GLY A O 1
ATOM 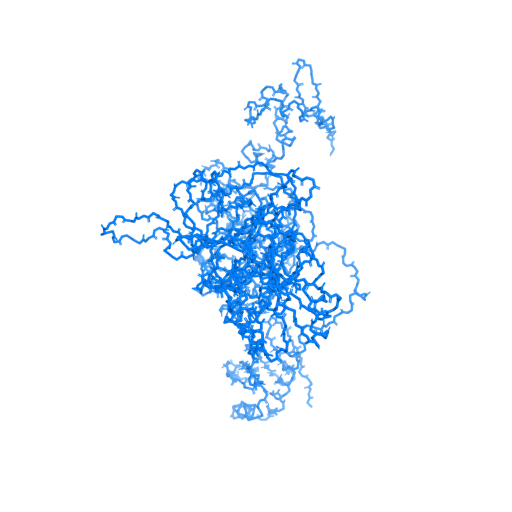2067 N N . GLY A 1 268 ? 4.117 6.308 19.758 1.00 28.92 268 GLY A N 1
ATOM 2068 C CA . GLY A 1 268 ? 3.662 7.105 18.624 1.00 28.92 268 GLY A CA 1
ATOM 2069 C C . GLY A 1 268 ? 2.877 8.321 19.100 1.00 28.92 268 GLY A C 1
ATOM 2070 O O . GLY A 1 268 ? 1.777 8.153 19.605 1.00 28.92 268 GLY A O 1
ATOM 2071 N N . GLY A 1 269 ? 3.430 9.528 18.943 1.00 29.52 269 GLY A N 1
ATOM 2072 C CA . GLY A 1 269 ? 2.789 10.792 19.341 1.00 29.52 269 GLY A CA 1
ATOM 2073 C C . GLY A 1 269 ? 1.426 11.085 18.669 1.00 29.52 269 GLY A C 1
ATOM 2074 O O . GLY A 1 269 ? 0.862 10.238 17.970 1.00 29.52 269 GLY A O 1
ATOM 2075 N N . PRO A 1 270 ? 0.877 12.300 18.824 1.00 32.50 270 PRO A N 1
ATOM 2076 C CA . PRO A 1 270 ? -0.473 12.640 18.367 1.00 32.50 270 PRO A CA 1
ATOM 2077 C C . PRO A 1 270 ? -0.648 12.443 16.850 1.00 32.50 270 PRO A C 1
ATOM 2079 O O . PRO A 1 270 ? 0.162 12.904 16.047 1.00 32.50 270 PRO A O 1
ATOM 2082 N N . ARG A 1 271 ? -1.714 11.737 16.453 1.00 43.72 271 ARG A N 1
ATOM 2083 C CA . ARG A 1 271 ? -2.076 11.425 15.059 1.00 43.72 271 ARG A CA 1
ATOM 2084 C C . ARG A 1 271 ? -2.609 12.680 14.339 1.00 43.72 271 ARG A C 1
ATOM 2086 O O . ARG A 1 271 ? -3.734 13.101 14.601 1.00 43.72 271 ARG A O 1
ATOM 2093 N N . LYS A 1 272 ? -1.840 13.260 13.407 1.00 35.22 272 LYS A N 1
ATOM 2094 C CA . LYS A 1 272 ? -2.341 14.188 12.368 1.00 35.22 272 LYS A CA 1
ATOM 2095 C C . LYS A 1 272 ? -2.530 13.413 11.056 1.00 35.22 272 LYS A C 1
ATOM 2097 O O . LYS A 1 272 ? -1.626 13.358 10.231 1.00 35.22 272 LYS A O 1
ATOM 2102 N N . GLY A 1 273 ? -3.700 12.787 10.907 1.00 38.41 273 GLY A N 1
ATOM 2103 C CA . GLY A 1 273 ? -4.128 12.051 9.709 1.00 38.41 273 GLY A CA 1
ATOM 2104 C C . GLY A 1 273 ? -4.727 10.673 10.046 1.00 38.41 273 GLY A C 1
ATOM 2105 O O . GLY A 1 273 ? -4.080 9.913 10.767 1.00 38.41 273 GLY A O 1
ATOM 2106 N N . PRO A 1 274 ? -5.942 10.324 9.571 1.00 44.06 274 PRO A N 1
ATOM 2107 C CA . PRO A 1 274 ? -6.505 8.981 9.747 1.00 44.06 274 PRO A CA 1
ATOM 2108 C C . PRO A 1 274 ? -5.774 7.906 8.923 1.00 44.06 274 PRO A C 1
ATOM 2110 O O . PRO A 1 274 ? -5.856 6.731 9.267 1.00 44.06 274 PRO A O 1
ATOM 2113 N N . TYR A 1 275 ? -5.018 8.308 7.894 1.00 56.78 275 TYR A N 1
ATOM 2114 C CA . TYR A 1 275 ? -4.373 7.419 6.928 1.00 56.78 275 TYR A CA 1
ATOM 2115 C C . TYR A 1 275 ? -2.887 7.739 6.762 1.00 56.78 275 TYR A C 1
ATOM 2117 O O . TYR A 1 275 ? -2.457 8.871 6.992 1.00 56.78 275 TYR A O 1
ATOM 2125 N N . GLY A 1 276 ? -2.115 6.724 6.381 1.00 63.69 276 GLY A N 1
ATOM 2126 C CA . GLY A 1 276 ? -0.736 6.871 5.941 1.00 63.69 276 GLY A CA 1
ATOM 2127 C C . GLY A 1 276 ? -0.722 7.083 4.433 1.00 63.69 276 GLY A C 1
ATOM 2128 O O . GLY A 1 276 ? -0.920 6.108 3.715 1.00 63.69 276 GLY A O 1
ATOM 2129 N N . CYS A 1 277 ? -0.512 8.307 3.944 1.00 84.31 277 CYS A N 1
ATOM 2130 C CA . CYS A 1 277 ? -0.653 8.630 2.517 1.00 84.31 277 CYS A CA 1
ATOM 2131 C C . CYS A 1 277 ? 0.595 9.263 1.892 1.00 84.31 277 CYS A C 1
ATOM 2133 O O . CYS A 1 277 ? 1.423 9.848 2.586 1.00 84.31 277 CYS A O 1
ATOM 2135 N N . TYR A 1 278 ? 0.698 9.142 0.571 1.00 92.56 278 TYR A N 1
ATOM 2136 C CA . TYR A 1 278 ? 1.669 9.813 -0.286 1.00 92.56 278 TYR A CA 1
ATOM 2137 C C . TYR A 1 278 ? 1.176 11.200 -0.701 1.00 92.56 278 TYR A C 1
ATOM 2139 O O . TYR A 1 278 ? -0.029 11.467 -0.723 1.00 92.56 278 TYR A O 1
ATOM 2147 N N . SER A 1 279 ? 2.111 12.064 -1.083 1.00 93.69 279 SER A N 1
ATOM 2148 C CA . SER A 1 279 ? 1.817 13.325 -1.763 1.00 93.69 279 SER A CA 1
ATOM 2149 C C . SER A 1 279 ? 1.190 13.096 -3.147 1.00 93.69 279 SER A C 1
ATOM 2151 O O . SER A 1 279 ? 1.402 12.060 -3.784 1.00 93.69 279 SER A O 1
ATOM 2153 N N . SER A 1 280 ? 0.427 14.080 -3.629 1.00 91.62 280 SER A N 1
ATOM 2154 C CA . SER A 1 280 ? -0.307 14.026 -4.908 1.00 91.62 280 SER A CA 1
ATOM 2155 C C . SER A 1 280 ? 0.569 13.866 -6.155 1.00 91.62 280 SER A C 1
ATOM 2157 O O . SER A 1 280 ? 0.097 13.359 -7.169 1.00 91.62 280 SER A O 1
ATOM 2159 N N . ASP A 1 281 ? 1.847 14.240 -6.078 1.00 94.19 281 ASP A N 1
ATOM 2160 C CA . ASP A 1 281 ? 2.846 14.114 -7.149 1.00 94.19 281 ASP A CA 1
ATOM 2161 C C . ASP A 1 281 ? 3.476 12.709 -7.252 1.00 94.19 281 ASP A C 1
ATOM 2163 O O . ASP A 1 281 ? 4.426 12.503 -8.011 1.00 94.19 281 ASP A O 1
ATOM 2167 N N . THR A 1 282 ? 2.964 11.736 -6.493 1.00 95.81 282 THR A N 1
ATOM 2168 C CA . THR A 1 282 ? 3.412 10.341 -6.542 1.00 95.81 282 THR A CA 1
ATOM 2169 C C . THR A 1 282 ? 2.687 9.565 -7.647 1.00 95.81 282 THR A C 1
ATOM 2171 O O . THR A 1 282 ? 1.481 9.691 -7.848 1.00 95.81 282 THR A O 1
ATOM 2174 N N . GLU A 1 283 ? 3.419 8.709 -8.353 1.00 97.00 283 GLU A N 1
ATOM 2175 C CA . GLU A 1 283 ? 2.917 7.756 -9.341 1.00 97.00 283 GLU A CA 1
ATOM 2176 C C . GLU A 1 283 ? 2.980 6.325 -8.789 1.00 97.00 283 GLU A C 1
ATOM 2178 O O . GLU A 1 283 ? 3.816 5.993 -7.944 1.00 97.00 283 GLU A O 1
ATOM 2183 N N . VAL A 1 284 ? 2.115 5.452 -9.299 1.00 97.25 284 VAL A N 1
ATOM 2184 C CA . VAL A 1 284 ? 2.057 4.025 -8.966 1.00 97.25 284 VAL A CA 1
ATOM 2185 C C . VAL A 1 284 ? 2.419 3.209 -10.201 1.00 97.25 284 VAL A C 1
ATOM 2187 O O . VAL A 1 284 ? 1.982 3.521 -11.313 1.00 97.25 284 VAL A O 1
ATOM 2190 N N . LEU A 1 285 ? 3.221 2.157 -10.020 1.00 96.94 285 LEU A N 1
ATOM 2191 C CA . LEU A 1 285 ? 3.528 1.236 -11.109 1.00 96.94 285 LEU A CA 1
ATOM 2192 C C . LEU A 1 285 ? 2.352 0.283 -11.328 1.00 96.94 285 LEU A C 1
ATOM 2194 O O . LEU A 1 285 ? 2.062 -0.564 -10.481 1.00 96.94 285 LEU A O 1
ATOM 2198 N N . THR A 1 286 ? 1.702 0.397 -12.480 1.00 96.00 286 THR A N 1
ATOM 2199 C CA . THR A 1 286 ? 0.646 -0.520 -12.920 1.00 96.00 286 THR A CA 1
ATOM 2200 C C . THR A 1 286 ? 1.153 -1.416 -14.045 1.00 96.00 286 THR A C 1
ATOM 2202 O O . THR A 1 286 ? 2.160 -1.120 -14.692 1.00 96.00 286 THR A O 1
ATOM 2205 N N . LYS A 1 287 ? 0.424 -2.491 -14.343 1.00 92.56 287 LYS A N 1
ATOM 2206 C CA . LYS A 1 287 ? 0.720 -3.371 -15.484 1.00 92.56 287 LYS A CA 1
ATOM 2207 C C . LYS A 1 287 ? 0.647 -2.642 -16.835 1.00 92.56 287 LYS A C 1
ATOM 2209 O O . LYS A 1 287 ? 1.296 -3.052 -17.793 1.00 92.56 287 LYS A O 1
ATOM 2214 N N . ALA A 1 288 ? -0.094 -1.532 -16.909 1.00 91.88 288 ALA A N 1
ATOM 2215 C CA . ALA A 1 288 ? -0.169 -0.665 -18.087 1.00 91.88 288 ALA A CA 1
ATOM 2216 C C . ALA A 1 288 ? 0.967 0.381 -18.163 1.00 91.88 288 ALA A C 1
ATOM 2218 O O . ALA A 1 288 ? 1.108 1.051 -19.188 1.00 91.88 288 ALA A O 1
ATOM 2219 N N . GLY A 1 289 ? 1.782 0.509 -17.110 1.00 94.12 289 GLY A N 1
ATOM 2220 C CA . GLY A 1 289 ? 2.840 1.508 -16.966 1.00 94.12 289 GLY A CA 1
ATOM 2221 C C . GLY A 1 289 ? 2.669 2.378 -15.718 1.00 94.12 289 GLY A C 1
ATOM 2222 O O . GLY A 1 289 ? 1.850 2.096 -14.839 1.00 94.12 289 GLY A O 1
ATOM 2223 N N . TRP A 1 290 ? 3.458 3.446 -15.628 1.00 96.38 290 TRP A N 1
ATOM 2224 C CA . TRP A 1 290 ? 3.332 4.430 -14.554 1.00 96.38 290 TRP A CA 1
ATOM 2225 C C . TRP A 1 290 ? 2.043 5.230 -14.699 1.00 96.38 290 TRP A C 1
ATOM 2227 O O . TRP A 1 290 ? 1.750 5.751 -15.775 1.00 96.38 290 TRP A O 1
ATOM 2237 N N . LYS A 1 291 ? 1.292 5.325 -13.604 1.00 96.44 291 LYS A N 1
ATOM 2238 C CA . LYS A 1 291 ? 0.038 6.069 -13.537 1.00 96.44 291 LYS A CA 1
ATOM 2239 C C . LYS A 1 291 ? 0.091 7.051 -12.366 1.00 96.44 291 LYS A C 1
ATOM 2241 O O . LYS A 1 291 ? 0.513 6.639 -11.282 1.00 96.44 291 LYS A O 1
ATOM 2246 N N . PRO A 1 292 ? -0.328 8.316 -12.530 1.00 96.19 292 PRO A N 1
ATOM 2247 C CA . PRO A 1 292 ? -0.483 9.230 -11.403 1.00 96.19 292 PRO A CA 1
ATOM 2248 C C . PRO A 1 292 ? -1.384 8.607 -10.339 1.00 96.19 292 PRO A C 1
ATOM 2250 O O . PRO A 1 292 ? -2.429 8.044 -10.668 1.00 96.19 292 PRO A O 1
ATOM 2253 N N . HIS A 1 293 ? -1.006 8.706 -9.064 1.00 92.62 293 HIS A N 1
ATOM 2254 C CA . HIS A 1 293 ? -1.787 8.108 -7.981 1.00 92.62 293 HIS A CA 1
ATOM 2255 C C . HIS A 1 293 ? -3.276 8.531 -7.976 1.00 92.62 293 HIS A C 1
ATOM 2257 O O . HIS A 1 293 ? -4.115 7.661 -7.725 1.00 92.62 293 HIS A O 1
ATOM 2263 N N . PRO A 1 294 ? -3.649 9.793 -8.291 1.00 90.44 294 PRO A N 1
ATOM 2264 C CA . PRO A 1 294 ? -5.055 10.199 -8.391 1.00 90.44 294 PRO A CA 1
ATOM 2265 C C . PRO A 1 294 ? -5.863 9.457 -9.465 1.00 90.44 294 PRO A C 1
ATOM 2267 O O . PRO A 1 294 ? -7.084 9.392 -9.372 1.00 90.44 294 PRO A O 1
ATOM 2270 N N . GLU A 1 295 ? -5.204 8.904 -10.484 1.00 94.44 295 GLU A N 1
ATOM 2271 C CA . GLU A 1 295 ? -5.863 8.236 -11.608 1.00 94.44 295 GLU A CA 1
ATOM 2272 C C . GLU A 1 295 ? -5.993 6.719 -11.404 1.00 94.44 295 GLU A C 1
ATOM 2274 O O . GLU A 1 295 ? -6.628 6.043 -12.216 1.00 94.44 295 GLU A O 1
ATOM 2279 N N . VAL A 1 296 ? -5.394 6.152 -10.352 1.00 94.12 296 VAL A N 1
ATOM 2280 C CA . VAL A 1 296 ? -5.437 4.706 -10.079 1.00 94.12 296 VAL A CA 1
ATOM 2281 C C . VAL A 1 296 ? -6.834 4.272 -9.634 1.00 94.12 296 VAL A C 1
ATOM 2283 O O . VAL A 1 296 ? -7.414 4.842 -8.712 1.00 94.12 296 VAL A O 1
ATOM 2286 N N . ALA A 1 297 ? -7.355 3.223 -10.269 1.00 91.38 297 ALA A N 1
ATOM 2287 C CA . ALA A 1 297 ? -8.660 2.632 -9.995 1.00 91.38 297 ALA A CA 1
ATOM 2288 C C . ALA A 1 297 ? -8.535 1.208 -9.426 1.00 91.38 297 ALA A C 1
ATOM 2290 O O . ALA A 1 297 ? -7.527 0.531 -9.607 1.00 91.38 297 ALA A O 1
ATOM 2291 N N . LEU A 1 298 ? -9.607 0.708 -8.799 1.00 86.88 298 LEU A N 1
ATOM 2292 C CA . LEU A 1 298 ? -9.674 -0.665 -8.262 1.00 86.88 298 LEU A CA 1
ATOM 2293 C C . LEU A 1 298 ? -9.534 -1.761 -9.334 1.00 86.88 298 LEU A C 1
ATOM 2295 O O . LEU A 1 298 ? -9.219 -2.906 -9.021 1.00 86.88 298 LEU A O 1
ATOM 2299 N N . SER A 1 299 ? -9.778 -1.428 -10.602 1.00 93.25 299 SER A N 1
ATOM 2300 C CA . SER A 1 299 ? -9.590 -2.338 -11.733 1.00 93.25 299 SER A CA 1
ATOM 2301 C C . SER A 1 299 ? -8.131 -2.478 -12.170 1.00 93.25 299 SER A C 1
ATOM 2303 O O . SER A 1 299 ? -7.815 -3.440 -12.871 1.00 93.25 299 SER A O 1
ATOM 2305 N N . ASP A 1 300 ? -7.263 -1.531 -11.799 1.00 95.12 300 ASP A N 1
ATOM 2306 C CA . ASP A 1 300 ? -5.865 -1.523 -12.222 1.00 95.12 300 ASP A CA 1
ATOM 2307 C C . ASP A 1 300 ? -5.072 -2.611 -11.482 1.00 95.12 300 ASP A C 1
ATOM 2309 O O . ASP A 1 300 ? -5.156 -2.750 -10.263 1.00 95.12 300 ASP A O 1
ATOM 2313 N N . GLU A 1 301 ? -4.267 -3.378 -12.217 1.00 94.25 301 GLU A N 1
ATOM 2314 C CA . GLU A 1 301 ? -3.281 -4.282 -11.620 1.00 94.25 301 GLU A CA 1
ATOM 2315 C C . GLU A 1 301 ? -2.021 -3.480 -11.261 1.00 94.25 301 GLU A C 1
ATOM 2317 O O . GLU A 1 301 ? -1.343 -2.949 -12.146 1.00 94.25 301 GLU A O 1
ATOM 2322 N N . VAL A 1 302 ? -1.711 -3.385 -9.969 1.00 95.62 302 VAL A N 1
ATOM 2323 C CA . VAL A 1 302 ? -0.570 -2.640 -9.422 1.00 95.62 302 VAL A CA 1
ATOM 2324 C C . VAL A 1 302 ? 0.571 -3.581 -9.038 1.00 95.62 302 VAL A C 1
ATOM 2326 O O . VAL A 1 302 ? 0.350 -4.746 -8.711 1.00 95.62 302 VAL A O 1
ATOM 2329 N N . ALA A 1 303 ? 1.806 -3.081 -9.099 1.00 95.50 303 ALA A N 1
ATOM 2330 C CA . ALA A 1 303 ? 3.001 -3.826 -8.712 1.00 95.50 303 ALA A CA 1
ATOM 2331 C C . ALA A 1 303 ? 3.096 -3.915 -7.181 1.00 95.50 303 ALA A C 1
ATOM 2333 O O . ALA A 1 303 ? 3.646 -3.025 -6.523 1.00 95.50 303 ALA A O 1
ATOM 2334 N N . CYS A 1 304 ? 2.548 -4.983 -6.612 1.00 94.31 304 CYS A N 1
ATOM 2335 C CA . CYS A 1 304 ? 2.587 -5.271 -5.184 1.00 94.31 304 CYS A CA 1
ATOM 2336 C C . CYS A 1 304 ? 3.919 -5.915 -4.807 1.00 94.31 304 CYS A C 1
ATOM 2338 O O . CYS A 1 304 ? 4.364 -6.847 -5.465 1.00 94.31 304 CYS A O 1
ATOM 2340 N N . PHE A 1 305 ? 4.559 -5.427 -3.748 1.00 94.50 305 PHE A N 1
ATOM 2341 C CA . PHE A 1 305 ? 5.795 -5.994 -3.215 1.00 94.50 305 PHE A CA 1
ATOM 2342 C C . PHE A 1 305 ? 5.463 -6.929 -2.053 1.00 94.50 305 PHE A C 1
ATOM 2344 O O . PHE A 1 305 ? 4.803 -6.515 -1.097 1.00 94.50 305 PHE A O 1
ATOM 2351 N N . ASN A 1 306 ? 5.912 -8.178 -2.138 1.00 88.75 306 ASN A N 1
ATOM 2352 C CA . ASN A 1 306 ? 5.748 -9.180 -1.092 1.00 88.75 306 ASN A CA 1
ATOM 2353 C C . ASN A 1 306 ? 6.959 -9.132 -0.143 1.00 88.75 306 ASN A C 1
ATOM 2355 O O . ASN A 1 306 ? 8.092 -9.308 -0.583 1.00 88.75 306 ASN A O 1
ATOM 2359 N N . LEU A 1 307 ? 6.739 -8.862 1.148 1.00 87.75 307 LEU A N 1
ATOM 2360 C CA . LEU A 1 307 ? 7.830 -8.680 2.117 1.00 87.75 307 LEU A CA 1
ATOM 2361 C C . LEU A 1 307 ? 8.593 -9.977 2.414 1.00 87.75 307 LEU A C 1
ATOM 2363 O O . LEU A 1 307 ? 9.776 -9.899 2.747 1.00 87.75 307 LEU A O 1
ATOM 2367 N N . ASP A 1 308 ? 7.937 -11.130 2.279 1.00 83.88 308 ASP A N 1
ATOM 2368 C CA . ASP A 1 308 ? 8.507 -12.432 2.626 1.00 83.88 308 ASP A CA 1
ATOM 2369 C C . ASP A 1 308 ? 9.331 -13.003 1.469 1.00 83.88 308 ASP A C 1
ATOM 2371 O O . ASP A 1 308 ? 10.429 -13.523 1.663 1.00 83.88 308 ASP A O 1
ATOM 2375 N N . THR A 1 309 ? 8.814 -12.888 0.242 1.00 86.94 309 THR A N 1
ATOM 2376 C CA . THR A 1 309 ? 9.467 -13.438 -0.959 1.00 86.94 309 THR A CA 1
ATOM 2377 C C . THR A 1 309 ? 10.347 -12.417 -1.688 1.00 86.94 309 THR A C 1
ATOM 2379 O O . THR A 1 309 ? 11.174 -12.783 -2.529 1.00 86.94 309 THR A O 1
ATOM 2382 N N . GLU A 1 310 ? 10.167 -11.130 -1.382 1.00 92.00 310 GLU A N 1
ATOM 2383 C CA . GLU A 1 310 ? 10.761 -9.973 -2.058 1.00 92.00 310 GLU A CA 1
ATOM 2384 C C . GLU A 1 310 ? 10.450 -9.897 -3.567 1.00 92.00 310 GLU A C 1
ATOM 2386 O O . GLU A 1 310 ? 11.109 -9.150 -4.292 1.00 92.00 310 GLU A O 1
ATOM 2391 N N . TYR A 1 311 ? 9.463 -10.648 -4.070 1.00 93.50 311 TYR A N 1
ATOM 2392 C CA . TYR A 1 311 ? 8.996 -10.557 -5.456 1.00 93.50 311 TYR A CA 1
ATOM 2393 C C . TYR A 1 311 ? 7.910 -9.493 -5.630 1.00 93.50 311 TYR A C 1
ATOM 2395 O O . TYR A 1 311 ? 7.208 -9.107 -4.693 1.00 93.50 311 TYR A O 1
ATOM 2403 N N . ILE A 1 312 ? 7.778 -9.026 -6.872 1.00 94.00 312 ILE A N 1
ATOM 2404 C CA . ILE A 1 312 ? 6.633 -8.242 -7.326 1.00 94.00 312 ILE A CA 1
ATOM 2405 C C . ILE A 1 312 ? 5.532 -9.193 -7.790 1.00 94.00 312 ILE A C 1
ATOM 2407 O O . ILE A 1 312 ? 5.801 -10.164 -8.497 1.00 94.00 312 ILE A O 1
ATOM 2411 N N . GLU A 1 313 ? 4.293 -8.870 -7.451 1.00 92.38 313 GLU A N 1
ATOM 2412 C CA . GLU A 1 313 ? 3.091 -9.561 -7.899 1.00 92.38 313 GLU A CA 1
ATOM 2413 C C . GLU A 1 313 ? 2.111 -8.532 -8.474 1.00 92.38 313 GLU A C 1
ATOM 2415 O O . GLU A 1 313 ? 1.884 -7.480 -7.876 1.00 92.38 313 GLU A O 1
ATOM 2420 N N . TRP A 1 314 ? 1.529 -8.813 -9.641 1.00 92.12 314 TRP A N 1
ATOM 2421 C CA . TRP A 1 314 ? 0.440 -7.991 -10.171 1.00 92.12 314 TRP A CA 1
ATOM 2422 C C . TRP A 1 314 ? -0.838 -8.316 -9.402 1.00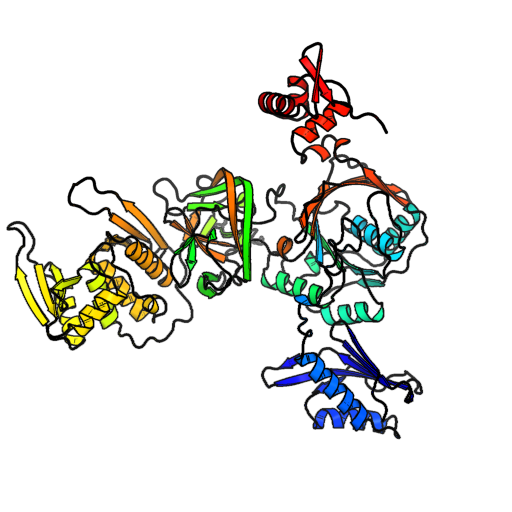 92.12 314 TRP A C 1
ATOM 2424 O O . TRP A 1 314 ? -1.361 -9.423 -9.513 1.00 92.12 314 TRP A O 1
ATOM 2434 N N . GLN A 1 315 ? -1.342 -7.366 -8.619 1.00 90.44 315 GLN A N 1
ATOM 2435 C CA . GLN A 1 315 ? -2.594 -7.538 -7.883 1.00 90.44 315 GLN A CA 1
ATOM 2436 C C . GLN A 1 315 ? -3.446 -6.276 -7.971 1.00 90.44 315 GLN A C 1
ATOM 2438 O O . GLN A 1 315 ? -2.941 -5.182 -8.210 1.00 90.44 315 GLN A O 1
ATOM 2443 N N . ARG A 1 316 ? -4.758 -6.413 -7.782 1.00 90.31 316 ARG A N 1
ATOM 2444 C CA . ARG A 1 316 ? -5.665 -5.261 -7.736 1.00 90.31 316 ARG A CA 1
ATOM 2445 C C . ARG A 1 316 ? -5.688 -4.663 -6.329 1.00 90.31 316 ARG A C 1
ATOM 2447 O O . ARG A 1 316 ? -5.738 -5.428 -5.361 1.00 90.31 316 ARG A O 1
ATOM 2454 N N . PRO A 1 317 ? -5.679 -3.327 -6.183 1.00 86.44 317 PRO A N 1
ATOM 2455 C CA . PRO A 1 317 ? -5.881 -2.714 -4.883 1.00 86.44 317 PRO A CA 1
ATOM 2456 C C . PRO A 1 317 ? -7.300 -3.020 -4.390 1.00 86.44 317 PRO A C 1
ATOM 2458 O O . PRO A 1 317 ? -8.253 -3.050 -5.167 1.00 86.44 317 PRO A O 1
ATOM 2461 N N . THR A 1 318 ? -7.449 -3.248 -3.089 1.00 77.19 318 THR A N 1
ATOM 2462 C CA . THR A 1 318 ? -8.750 -3.490 -2.454 1.00 77.19 318 THR A CA 1
ATOM 2463 C C . THR A 1 318 ? -9.470 -2.189 -2.120 1.00 77.19 318 THR A C 1
ATOM 2465 O O . THR A 1 318 ? -10.694 -2.171 -2.061 1.00 77.19 318 THR A O 1
ATOM 2468 N N . GLU A 1 319 ? -8.726 -1.100 -1.896 1.00 73.06 319 GLU A N 1
ATOM 2469 C CA . GLU A 1 319 ? -9.264 0.236 -1.620 1.00 73.06 319 GLU A CA 1
ATOM 2470 C C . GLU A 1 319 ? -8.348 1.322 -2.213 1.00 73.06 319 GLU A C 1
ATOM 2472 O O . GLU A 1 319 ? -7.126 1.153 -2.275 1.00 73.06 319 GLU A O 1
ATOM 2477 N N . VAL A 1 320 ? -8.940 2.451 -2.615 1.00 80.69 320 VAL A N 1
ATOM 2478 C CA . VAL A 1 320 ? -8.235 3.670 -3.041 1.00 80.69 320 VAL A CA 1
ATOM 2479 C C . VAL A 1 320 ? -8.629 4.797 -2.092 1.00 80.69 320 VAL A C 1
ATOM 2481 O O . VAL A 1 320 ? -9.814 5.084 -1.929 1.00 80.69 320 VAL A O 1
ATOM 2484 N N . HIS A 1 321 ? -7.640 5.444 -1.484 1.00 75.69 321 HIS A N 1
ATOM 2485 C CA . HIS A 1 321 ? -7.825 6.506 -0.495 1.00 75.69 321 HIS A CA 1
ATOM 2486 C C . HIS A 1 321 ? -7.358 7.840 -1.061 1.00 75.69 321 HIS A C 1
ATOM 2488 O O . HIS A 1 321 ? -6.262 7.922 -1.619 1.00 75.69 321 HIS A O 1
ATOM 2494 N N . ASN A 1 322 ? -8.165 8.885 -0.889 1.00 75.88 322 ASN A N 1
ATOM 2495 C CA . ASN A 1 322 ? -7.775 10.264 -1.165 1.00 75.88 322 ASN A CA 1
ATOM 2496 C C . ASN A 1 322 ? -8.544 11.242 -0.268 1.00 75.88 322 ASN A C 1
ATOM 2498 O O . ASN A 1 322 ? -9.697 10.983 0.077 1.00 75.88 322 ASN A O 1
ATOM 2502 N N . TYR A 1 323 ? -7.889 12.323 0.155 1.00 65.50 323 TYR A N 1
ATOM 2503 C CA . TYR A 1 323 ? -8.499 13.414 0.921 1.00 65.50 323 TYR A CA 1
ATOM 2504 C C . TYR A 1 323 ? -7.558 14.623 0.981 1.00 65.50 323 TYR A C 1
ATOM 2506 O O . TYR A 1 323 ? -6.349 14.494 0.787 1.00 65.50 323 TYR A O 1
ATOM 2514 N N . GLU A 1 324 ? -8.112 15.795 1.284 1.00 71.88 324 GLU A N 1
ATOM 2515 C CA . GLU A 1 324 ? -7.336 17.015 1.519 1.00 71.88 324 GLU A CA 1
ATOM 2516 C C . GLU A 1 324 ? -6.545 16.935 2.828 1.00 71.88 324 GLU A C 1
ATOM 2518 O O . GLU A 1 324 ? -7.089 16.600 3.885 1.00 71.88 324 GLU A O 1
ATOM 2523 N N . TYR A 1 325 ? -5.261 17.273 2.766 1.00 71.81 325 TYR A N 1
ATOM 2524 C CA . TYR A 1 325 ? -4.349 17.267 3.899 1.00 71.81 325 TYR A CA 1
ATOM 2525 C C . TYR A 1 325 ? -3.622 18.603 4.006 1.00 71.81 325 TYR A C 1
ATOM 2527 O O . TYR A 1 325 ? -3.060 19.104 3.035 1.00 71.81 325 TYR A O 1
ATOM 2535 N N . GLN A 1 326 ? -3.593 19.143 5.220 1.00 76.19 326 GLN A N 1
ATOM 2536 C CA . GLN A 1 326 ? -2.771 20.290 5.569 1.00 76.19 326 GLN A CA 1
ATOM 2537 C C . GLN A 1 326 ? -1.987 19.954 6.834 1.00 76.19 326 GLN A C 1
ATOM 2539 O O . GLN A 1 326 ? -2.568 19.709 7.898 1.00 76.19 326 GLN A O 1
ATOM 2544 N N . GLY A 1 327 ? -0.666 19.918 6.719 1.00 76.75 327 GLY A N 1
ATOM 2545 C CA . GLY A 1 327 ? 0.211 19.620 7.838 1.00 76.75 327 GLY A CA 1
ATOM 2546 C C . GLY A 1 327 ? 1.573 19.101 7.412 1.00 76.75 327 GLY A C 1
ATOM 2547 O O . GLY A 1 327 ? 1.945 19.116 6.245 1.00 76.75 327 GLY A O 1
ATOM 2548 N N . GLU A 1 328 ? 2.307 18.626 8.404 1.00 84.75 328 GLU A N 1
ATOM 2549 C CA . GLU A 1 328 ? 3.654 18.101 8.244 1.00 84.75 328 GLU A CA 1
ATOM 2550 C C . GLU A 1 328 ? 3.660 16.745 7.529 1.00 84.75 328 GLU A C 1
ATOM 2552 O O . GLU A 1 328 ? 2.929 15.828 7.898 1.00 84.75 328 GLU A O 1
ATOM 2557 N N . MET A 1 329 ? 4.552 16.581 6.561 1.00 89.94 329 MET A N 1
ATOM 2558 C CA . MET A 1 329 ? 4.878 15.318 5.908 1.00 89.94 329 MET A CA 1
ATOM 2559 C C . MET A 1 329 ? 6.352 14.980 6.120 1.00 89.94 329 MET A C 1
ATOM 2561 O O . MET A 1 329 ? 7.190 15.853 6.324 1.00 89.94 329 MET A O 1
ATOM 2565 N N . VAL A 1 330 ? 6.672 13.692 6.078 1.00 92.94 330 VAL A N 1
ATOM 2566 C CA . VAL A 1 330 ? 8.028 13.168 6.203 1.00 92.94 330 VAL A CA 1
ATOM 2567 C C . VAL A 1 330 ? 8.593 12.929 4.810 1.00 92.94 330 VAL A C 1
ATOM 2569 O O . VAL A 1 330 ? 8.051 12.148 4.023 1.00 92.94 330 VAL A O 1
ATOM 2572 N N . HIS A 1 331 ? 9.698 13.601 4.522 1.00 94.56 331 HIS A N 1
ATOM 2573 C CA . HIS A 1 331 ? 10.413 13.539 3.261 1.00 94.56 331 HIS A CA 1
ATOM 2574 C C . HIS A 1 331 ? 11.683 12.698 3.421 1.00 94.56 331 HIS A C 1
ATOM 2576 O O . HIS A 1 331 ? 12.551 13.009 4.238 1.00 94.56 331 HIS A O 1
ATOM 2582 N N . PHE A 1 332 ? 11.799 11.625 2.639 1.00 92.88 332 PHE A N 1
ATOM 2583 C CA . PHE A 1 332 ? 12.968 10.749 2.597 1.00 92.88 332 PHE A CA 1
ATOM 2584 C C . PHE A 1 332 ? 13.770 11.002 1.321 1.00 92.88 332 PHE A C 1
ATOM 2586 O O . PHE A 1 332 ? 13.271 10.785 0.217 1.00 92.88 332 PHE A O 1
ATOM 2593 N N . THR A 1 333 ? 15.042 11.379 1.466 1.00 87.88 333 THR A N 1
ATOM 2594 C CA . THR A 1 333 ? 15.933 11.681 0.337 1.00 87.88 333 THR A CA 1
ATOM 2595 C C . THR A 1 333 ? 17.228 10.874 0.375 1.00 87.88 333 THR A C 1
ATOM 2597 O O . THR A 1 333 ? 17.887 10.725 1.401 1.00 87.88 333 THR A O 1
ATOM 2600 N N . GLY A 1 334 ? 17.686 10.384 -0.776 1.00 67.25 334 GLY A N 1
ATOM 2601 C CA . GLY A 1 334 ? 18.920 9.588 -0.877 1.00 67.25 334 GLY A CA 1
ATOM 2602 C C . GLY A 1 334 ? 20.258 10.364 -0.886 1.00 67.25 334 GLY A C 1
ATOM 2603 O O . GLY A 1 334 ? 21.210 9.855 -1.477 1.00 67.25 334 GLY A O 1
ATOM 2604 N N . GLN A 1 335 ? 20.355 11.557 -0.273 1.00 58.41 335 GLN A N 1
ATOM 2605 C CA . GLN A 1 335 ? 21.487 12.524 -0.327 1.00 58.41 335 GLN A CA 1
ATOM 2606 C C . GLN A 1 335 ? 21.683 13.271 -1.666 1.00 58.41 335 GLN A C 1
ATOM 2608 O O . GLN A 1 335 ? 20.945 13.076 -2.624 1.00 58.41 335 GLN A O 1
ATOM 2613 N N . THR A 1 336 ? 22.717 14.124 -1.731 1.00 41.75 336 THR A N 1
ATOM 2614 C CA . THR A 1 336 ? 23.055 15.162 -2.735 1.00 41.75 336 THR A CA 1
ATOM 2615 C C . THR A 1 336 ? 23.172 14.724 -4.206 1.00 41.75 336 THR A C 1
ATOM 2617 O O . THR A 1 336 ? 23.395 15.565 -5.072 1.00 41.75 336 THR A O 1
ATOM 2620 N N . LYS A 1 337 ? 22.996 13.435 -4.528 1.00 51.81 337 LYS A N 1
ATOM 2621 C CA . LYS A 1 337 ? 22.832 12.912 -5.904 1.00 51.81 337 LYS A CA 1
ATOM 2622 C C . LYS A 1 337 ? 21.749 11.821 -5.979 1.00 51.81 337 LYS A C 1
ATOM 2624 O O . LYS A 1 337 ? 21.933 10.854 -6.715 1.00 51.81 337 LYS A O 1
ATOM 2629 N N . GLY A 1 338 ? 20.682 12.004 -5.193 1.00 58.84 338 GLY A N 1
ATOM 2630 C CA . GLY A 1 338 ? 19.504 11.175 -4.884 1.00 58.84 338 GLY A CA 1
ATOM 2631 C C . GLY A 1 338 ? 19.480 9.724 -5.366 1.00 58.84 338 GLY A C 1
ATOM 2632 O O . GLY A 1 338 ? 19.692 9.427 -6.533 1.00 58.84 338 GLY A O 1
ATOM 2633 N N . SER A 1 339 ? 19.169 8.795 -4.474 1.00 74.50 339 SER A N 1
ATOM 2634 C CA . SER A 1 339 ? 18.809 7.409 -4.829 1.00 74.50 339 SER A CA 1
ATOM 2635 C C . SER A 1 339 ? 17.356 7.089 -4.496 1.00 74.50 339 SER A C 1
ATOM 2637 O O . SER A 1 339 ? 16.868 6.045 -4.888 1.00 74.50 339 SER A O 1
ATOM 2639 N N . LEU A 1 340 ? 16.664 7.994 -3.810 1.00 88.38 340 LEU A N 1
ATOM 2640 C CA . LEU A 1 340 ? 15.309 7.816 -3.325 1.00 88.38 340 LEU A CA 1
ATOM 2641 C C . LEU A 1 340 ? 14.680 9.194 -3.154 1.00 88.38 340 LEU A C 1
ATOM 2643 O O . LEU A 1 340 ? 15.388 10.128 -2.756 1.00 88.38 340 LEU A O 1
ATOM 2647 N N . ASP A 1 341 ? 13.389 9.274 -3.436 1.00 92.75 341 ASP A N 1
ATOM 2648 C CA . ASP A 1 341 ? 12.537 10.419 -3.158 1.00 92.75 341 ASP A CA 1
ATOM 2649 C C . ASP A 1 341 ? 11.151 9.885 -2.759 1.00 92.75 341 ASP A C 1
ATOM 2651 O O . ASP A 1 341 ? 10.472 9.249 -3.564 1.00 92.75 341 ASP A O 1
ATOM 2655 N N . ILE A 1 342 ? 10.778 10.061 -1.489 1.00 94.38 342 ILE A N 1
ATOM 2656 C CA . ILE A 1 342 ? 9.465 9.681 -0.953 1.00 94.38 342 ILE A CA 1
ATOM 2657 C C . ILE A 1 342 ? 8.967 10.819 -0.072 1.00 94.38 342 ILE A C 1
ATOM 2659 O O . ILE A 1 342 ? 9.676 11.236 0.842 1.00 94.38 342 ILE A O 1
ATOM 2663 N N . LEU A 1 343 ? 7.728 11.255 -0.284 1.00 95.12 343 LEU A N 1
ATOM 2664 C CA . LEU A 1 343 ? 7.052 12.224 0.571 1.00 95.12 343 LEU A CA 1
ATOM 2665 C C . LEU A 1 343 ? 5.727 11.633 1.058 1.00 95.12 343 LEU A C 1
ATOM 2667 O O . LEU A 1 343 ? 4.829 11.354 0.264 1.00 95.12 343 LEU A O 1
ATOM 2671 N N . VAL A 1 344 ? 5.628 11.398 2.365 1.00 93.81 344 VAL A N 1
ATOM 2672 C CA . VAL A 1 344 ? 4.498 10.682 2.975 1.00 93.81 344 VAL A CA 1
ATOM 2673 C C . VAL A 1 344 ? 4.062 11.303 4.297 1.00 93.81 344 VAL A C 1
ATOM 2675 O O . VAL A 1 344 ? 4.829 12.001 4.951 1.00 93.81 344 VAL A O 1
ATOM 2678 N N . THR A 1 345 ? 2.833 11.042 4.733 1.00 87.25 345 THR A N 1
ATOM 2679 C CA . THR A 1 345 ? 2.358 11.505 6.041 1.00 87.25 345 THR A CA 1
ATOM 2680 C C . THR A 1 345 ? 3.131 10.832 7.194 1.00 87.25 345 THR A C 1
ATOM 2682 O O . THR A 1 345 ? 3.657 9.725 7.039 1.00 87.25 345 THR A O 1
ATOM 2685 N N . PRO A 1 346 ? 3.194 11.443 8.394 1.00 83.19 346 PRO A N 1
ATOM 2686 C CA . PRO A 1 346 ? 3.997 10.938 9.516 1.00 83.19 346 PRO A CA 1
ATOM 2687 C C . PRO A 1 346 ? 3.648 9.513 9.978 1.00 83.19 346 PRO A C 1
ATOM 2689 O O . PRO A 1 346 ? 4.494 8.805 10.523 1.00 83.19 346 PRO A O 1
ATOM 2692 N N . ASN A 1 347 ? 2.408 9.084 9.764 1.00 74.62 347 ASN A N 1
ATOM 2693 C CA . ASN A 1 347 ? 1.873 7.762 10.092 1.00 74.62 347 ASN A CA 1
ATOM 2694 C C . ASN A 1 347 ? 1.936 6.757 8.921 1.00 74.62 347 ASN A C 1
ATOM 2696 O O . ASN A 1 347 ? 1.412 5.651 9.042 1.00 74.62 347 ASN A O 1
ATOM 2700 N N . HIS A 1 348 ? 2.553 7.112 7.788 1.00 85.25 348 HIS A N 1
ATOM 2701 C CA . HIS A 1 348 ? 2.720 6.200 6.658 1.00 85.25 348 HIS A CA 1
ATOM 2702 C C . HIS A 1 348 ? 3.624 5.019 7.010 1.00 85.25 348 HIS A C 1
ATOM 2704 O O . HIS A 1 348 ? 4.672 5.199 7.634 1.00 85.25 348 HIS A O 1
ATOM 2710 N N . ARG A 1 349 ? 3.240 3.806 6.597 1.00 87.19 349 ARG A N 1
ATOM 2711 C CA . ARG A 1 349 ? 4.027 2.592 6.836 1.00 87.19 349 ARG A CA 1
ATOM 2712 C C . ARG A 1 349 ? 5.195 2.533 5.859 1.00 87.19 349 ARG A C 1
ATOM 2714 O O . ARG A 1 349 ? 5.017 2.477 4.648 1.00 87.19 349 ARG A O 1
ATOM 2721 N N . MET A 1 350 ? 6.401 2.514 6.394 1.00 91.56 350 MET A N 1
ATOM 2722 C CA . MET A 1 350 ? 7.639 2.352 5.644 1.00 91.56 350 MET A CA 1
ATOM 2723 C C . MET A 1 350 ? 8.139 0.925 5.821 1.00 91.56 350 MET A C 1
ATOM 2725 O O . MET A 1 350 ? 8.173 0.427 6.946 1.00 91.56 350 MET A O 1
ATOM 2729 N N . VAL A 1 351 ? 8.527 0.276 4.722 1.00 92.94 351 VAL A N 1
ATOM 2730 C CA . VAL A 1 351 ? 9.150 -1.052 4.758 1.00 92.94 351 VAL A CA 1
ATOM 2731 C C . VAL A 1 351 ? 10.624 -0.864 5.088 1.00 92.94 351 VAL A C 1
ATOM 2733 O O . VAL A 1 351 ? 11.349 -0.210 4.340 1.00 92.94 351 VAL A O 1
ATOM 2736 N N . VAL A 1 352 ? 11.067 -1.401 6.223 1.00 92.75 352 VAL A N 1
ATOM 2737 C CA . VAL A 1 352 ? 12.423 -1.187 6.731 1.00 92.75 352 VAL A CA 1
ATOM 2738 C C . VAL A 1 352 ? 13.010 -2.434 7.382 1.00 92.75 352 VAL A C 1
ATOM 2740 O O . VAL A 1 352 ? 12.290 -3.311 7.854 1.00 92.75 352 VAL A O 1
ATOM 2743 N N . LYS A 1 353 ? 14.342 -2.482 7.466 1.00 91.75 353 LYS A N 1
ATOM 2744 C CA . LYS A 1 353 ? 15.071 -3.364 8.389 1.00 91.75 353 LYS A CA 1
ATOM 2745 C C . LYS A 1 353 ? 16.321 -2.671 8.953 1.00 91.75 353 LYS A C 1
ATOM 2747 O O . LYS A 1 353 ? 16.805 -1.713 8.351 1.00 91.75 353 LYS A O 1
ATOM 2752 N N . PRO A 1 354 ? 16.864 -3.091 10.105 1.00 89.12 354 PRO A N 1
ATOM 2753 C CA . PRO A 1 354 ? 17.995 -2.420 10.745 1.00 89.12 354 PRO A CA 1
ATOM 2754 C C . PRO A 1 354 ? 19.285 -2.456 9.908 1.00 89.12 354 PRO A C 1
ATOM 2756 O O . PRO A 1 354 ? 19.748 -3.541 9.554 1.00 89.12 354 PRO A O 1
ATOM 2759 N N . ASP A 1 355 ? 19.921 -1.299 9.673 1.00 86.44 355 ASP A N 1
ATOM 2760 C CA . ASP A 1 355 ? 21.271 -1.200 9.064 1.00 86.44 355 ASP A CA 1
ATOM 2761 C C . ASP A 1 355 ? 22.394 -1.224 10.123 1.00 86.44 355 ASP A C 1
ATOM 2763 O O . ASP A 1 355 ? 23.563 -1.485 9.851 1.00 86.44 355 ASP A O 1
ATOM 2767 N N . TYR A 1 356 ? 22.062 -1.020 11.397 1.00 76.88 356 TYR A N 1
ATOM 2768 C CA . TYR A 1 356 ? 23.074 -1.046 12.446 1.00 76.88 356 TYR A CA 1
ATOM 2769 C C . TYR A 1 356 ? 23.591 -2.469 12.747 1.00 76.88 356 TYR A C 1
ATOM 2771 O O . TYR A 1 356 ? 22.854 -3.467 12.821 1.00 76.88 356 TYR A O 1
ATOM 2779 N N . LYS A 1 357 ? 24.906 -2.555 12.972 1.00 68.44 357 LYS A N 1
ATOM 2780 C CA . LYS A 1 357 ? 25.572 -3.758 13.485 1.00 68.44 357 LYS A CA 1
ATOM 2781 C C . LYS A 1 357 ? 25.321 -3.867 14.989 1.00 68.44 357 LYS A C 1
ATOM 2783 O O . LYS A 1 357 ? 25.376 -2.866 15.698 1.00 68.44 357 LYS A O 1
ATOM 2788 N N . LEU A 1 358 ? 25.018 -5.072 15.470 1.00 62.75 358 LEU A N 1
ATOM 2789 C CA . LEU A 1 358 ? 24.885 -5.328 16.907 1.00 62.75 358 LEU A CA 1
ATOM 2790 C C . LEU A 1 358 ? 26.245 -5.737 17.495 1.00 62.75 358 LEU A C 1
ATOM 2792 O O . LEU A 1 358 ? 27.015 -6.396 16.791 1.00 62.75 358 LEU A O 1
ATOM 2796 N N . PRO A 1 359 ? 26.535 -5.396 18.764 1.00 59.72 359 PRO A N 1
ATOM 2797 C CA . PRO A 1 359 ? 27.679 -5.947 19.482 1.00 59.72 359 PRO A CA 1
ATOM 2798 C C . PRO A 1 359 ? 27.591 -7.478 19.534 1.00 59.72 359 PRO A C 1
ATOM 2800 O O . PRO A 1 359 ? 26.526 -8.038 19.811 1.00 59.72 359 PRO A O 1
ATOM 2803 N N . VAL A 1 360 ? 28.705 -8.152 19.255 1.00 58.28 360 VAL A N 1
ATOM 2804 C CA . VAL A 1 360 ? 28.795 -9.619 19.283 1.00 58.28 360 VAL A CA 1
ATOM 2805 C C . VAL A 1 360 ? 28.544 -10.119 20.715 1.00 58.28 360 VAL A C 1
ATOM 2807 O O . VAL A 1 360 ? 29.095 -9.564 21.661 1.00 58.28 360 VAL A O 1
ATOM 2810 N N . GLY A 1 361 ? 27.712 -11.156 20.883 1.00 59.34 361 GLY A N 1
ATOM 2811 C CA . GLY A 1 361 ? 27.500 -11.837 22.173 1.00 59.34 361 GLY A CA 1
ATOM 2812 C C . GLY A 1 361 ? 26.269 -11.420 22.993 1.00 59.34 361 GLY A C 1
ATOM 2813 O O . GLY A 1 361 ? 26.083 -11.931 24.097 1.00 59.34 361 GLY A O 1
ATOM 2814 N N . THR A 1 362 ? 25.396 -10.535 22.493 1.00 61.53 362 THR A N 1
ATOM 2815 C CA . THR A 1 362 ? 24.156 -10.189 23.215 1.00 61.53 362 THR A CA 1
ATOM 2816 C C . THR A 1 362 ? 23.107 -11.304 23.115 1.00 61.53 362 THR A C 1
ATOM 2818 O O . THR A 1 362 ? 22.711 -11.696 22.021 1.00 61.53 362 THR A O 1
ATOM 2821 N N . LYS A 1 363 ? 22.640 -11.806 24.265 1.00 55.50 363 LYS A N 1
ATOM 2822 C CA . LYS A 1 363 ? 21.539 -12.786 24.370 1.00 55.50 363 LYS A CA 1
ATOM 2823 C C . LYS A 1 363 ? 20.155 -12.133 24.510 1.00 55.50 363 LYS A C 1
ATOM 2825 O O . LYS A 1 363 ? 19.164 -12.835 24.681 1.00 55.50 363 LYS A O 1
ATOM 2830 N N . LYS A 1 364 ? 20.071 -10.795 24.501 1.00 53.03 364 LYS A N 1
ATOM 2831 C CA . LYS A 1 364 ? 18.789 -10.087 24.640 1.00 53.03 364 LYS A CA 1
ATOM 2832 C C . LYS A 1 364 ? 17.962 -10.219 23.352 1.00 53.03 364 LYS A C 1
ATOM 2834 O O . LYS A 1 364 ? 18.537 -10.051 22.274 1.00 53.03 364 LYS A O 1
ATOM 2839 N N . PRO A 1 365 ? 16.638 -10.452 23.449 1.00 53.41 365 PRO A N 1
ATOM 2840 C CA . PRO A 1 365 ? 15.760 -10.460 22.285 1.00 53.41 365 PRO A CA 1
ATOM 2841 C C . PRO A 1 365 ? 15.869 -9.130 21.529 1.00 53.41 365 PRO A C 1
ATOM 2843 O O . PRO A 1 365 ? 15.976 -8.054 22.128 1.00 53.41 365 PRO A O 1
ATOM 2846 N N . TYR A 1 366 ? 15.910 -9.209 20.200 1.00 62.19 366 TYR A N 1
ATOM 2847 C CA . TYR A 1 366 ? 16.124 -8.049 19.342 1.00 62.19 366 TYR A CA 1
ATOM 2848 C C . TYR A 1 366 ? 14.967 -7.052 19.470 1.00 62.19 366 TYR A C 1
ATOM 2850 O O . TYR A 1 366 ? 13.805 -7.423 19.352 1.00 62.19 366 TYR A O 1
ATOM 2858 N N . ARG A 1 367 ? 15.280 -5.760 19.643 1.00 66.94 367 ARG A N 1
ATOM 2859 C CA . ARG A 1 367 ? 14.256 -4.699 19.686 1.00 66.94 367 ARG A CA 1
ATOM 2860 C C . ARG A 1 367 ? 13.512 -4.537 18.353 1.00 66.94 367 ARG A C 1
ATOM 2862 O O . ARG A 1 367 ? 12.358 -4.132 18.359 1.00 66.94 367 ARG A O 1
ATOM 2869 N N . ASN A 1 368 ? 14.177 -4.806 17.229 1.00 72.25 368 ASN A N 1
ATOM 2870 C CA . ASN A 1 368 ? 13.588 -4.743 15.890 1.00 72.25 368 ASN A CA 1
ATOM 2871 C C . ASN A 1 368 ? 13.950 -6.024 15.109 1.00 72.25 368 ASN A C 1
ATOM 2873 O O . ASN A 1 368 ? 15.099 -6.470 15.237 1.00 72.25 368 ASN A O 1
ATOM 2877 N N . PRO A 1 369 ? 13.032 -6.581 14.294 1.00 74.62 369 PRO A N 1
ATOM 2878 C CA . PRO A 1 369 ? 13.309 -7.726 13.424 1.00 74.62 369 PRO A CA 1
ATOM 2879 C C . PRO A 1 369 ? 14.456 -7.453 12.445 1.00 74.62 369 PRO A C 1
ATOM 2881 O O . PRO A 1 369 ? 14.667 -6.313 12.030 1.00 74.62 369 PRO A O 1
ATOM 2884 N N . ARG A 1 370 ? 15.199 -8.498 12.063 1.00 82.00 370 ARG A N 1
ATOM 2885 C CA . ARG A 1 370 ? 16.228 -8.433 11.001 1.00 82.00 370 ARG A CA 1
ATOM 2886 C C . ARG A 1 370 ? 15.647 -8.593 9.590 1.00 82.00 370 ARG A C 1
ATOM 2888 O O . ARG A 1 370 ? 16.361 -8.349 8.621 1.00 82.00 370 ARG A O 1
ATOM 2895 N N . GLU A 1 371 ? 14.377 -8.956 9.503 1.00 84.25 371 GLU A N 1
ATOM 2896 C CA . GLU A 1 371 ? 13.582 -9.071 8.280 1.00 84.25 371 GLU A CA 1
ATOM 2897 C C . GLU A 1 371 ? 12.866 -7.752 7.960 1.00 84.25 371 GLU A C 1
ATOM 2899 O O . GLU A 1 371 ? 12.836 -6.824 8.784 1.00 84.25 371 GLU A O 1
ATOM 2904 N N . TRP A 1 372 ? 12.304 -7.662 6.753 1.00 88.69 372 TRP A N 1
ATOM 2905 C CA . TRP A 1 372 ? 11.475 -6.531 6.352 1.00 88.69 372 TRP A CA 1
ATOM 2906 C C . TRP A 1 372 ? 10.246 -6.437 7.248 1.00 88.69 372 TRP A C 1
ATOM 2908 O O . TRP A 1 372 ? 9.496 -7.389 7.415 1.00 88.69 372 TRP A O 1
ATOM 2918 N N . HIS A 1 373 ? 10.037 -5.269 7.839 1.00 85.12 373 HIS A N 1
ATOM 2919 C CA . HIS A 1 373 ? 8.865 -4.989 8.654 1.00 85.12 373 HIS A CA 1
ATOM 2920 C C . HIS A 1 373 ? 8.472 -3.526 8.506 1.00 85.12 373 HIS A C 1
ATOM 2922 O O . HIS A 1 373 ? 9.185 -2.718 7.909 1.00 85.12 373 HIS A O 1
ATOM 2928 N N . TYR A 1 374 ? 7.322 -3.177 9.067 1.00 87.12 374 TYR A N 1
ATOM 2929 C CA . TYR A 1 374 ? 6.792 -1.830 8.966 1.00 87.12 374 TYR A CA 1
ATOM 2930 C C . TYR A 1 374 ? 7.197 -0.966 10.156 1.00 87.12 374 TYR A C 1
ATOM 2932 O O . TYR A 1 374 ? 7.148 -1.407 11.306 1.00 87.12 374 TYR A O 1
ATOM 2940 N N . LYS A 1 375 ? 7.526 0.296 9.877 1.00 85.25 375 LYS A N 1
ATOM 2941 C CA . LYS A 1 375 ? 7.584 1.381 10.867 1.00 85.25 375 LYS A CA 1
ATOM 2942 C C . LYS A 1 375 ? 6.873 2.606 10.323 1.00 85.25 375 LYS A C 1
ATOM 2944 O O . LYS A 1 375 ? 6.844 2.812 9.114 1.00 85.25 375 LYS A O 1
ATOM 2949 N N . GLU A 1 376 ? 6.298 3.419 11.197 1.00 85.25 376 GLU A N 1
ATOM 2950 C CA . GLU A 1 376 ? 5.713 4.690 10.767 1.00 85.25 376 GLU A CA 1
ATOM 2951 C C . GLU A 1 376 ? 6.823 5.655 10.335 1.00 85.25 376 GLU A C 1
ATOM 2953 O O . GLU A 1 376 ? 7.886 5.702 10.958 1.00 85.25 376 GLU A O 1
ATOM 2958 N N . ALA A 1 377 ? 6.567 6.466 9.310 1.00 88.81 377 ALA A N 1
ATOM 2959 C CA . ALA A 1 377 ? 7.541 7.404 8.763 1.00 88.81 377 ALA A CA 1
ATOM 2960 C C . ALA A 1 377 ? 8.160 8.319 9.836 1.00 88.81 377 ALA A C 1
ATOM 2962 O O . ALA A 1 377 ? 9.378 8.493 9.882 1.00 88.81 377 ALA A O 1
ATOM 2963 N N . ARG A 1 378 ? 7.356 8.822 10.781 1.00 84.69 378 ARG A N 1
ATOM 2964 C CA . ARG A 1 378 ? 7.832 9.668 11.890 1.00 84.69 378 ARG A CA 1
ATOM 2965 C C . ARG A 1 378 ? 8.831 8.988 12.818 1.00 84.69 378 ARG A C 1
ATOM 2967 O O . ARG A 1 378 ? 9.671 9.653 13.412 1.00 84.69 378 ARG A O 1
ATOM 2974 N N . GLN A 1 379 ? 8.763 7.663 12.947 1.00 84.56 379 GLN A N 1
ATOM 2975 C CA . GLN A 1 379 ? 9.688 6.898 13.787 1.00 84.56 379 GLN A CA 1
ATOM 2976 C C . GLN A 1 379 ? 11.090 6.819 13.165 1.00 84.56 379 GLN A C 1
ATOM 2978 O O . GLN A 1 379 ? 12.011 6.314 13.806 1.00 84.56 379 GLN A O 1
ATOM 2983 N N . LEU A 1 380 ? 11.242 7.289 11.923 1.00 88.31 380 LEU A N 1
ATOM 2984 C CA . LEU A 1 380 ? 12.489 7.308 11.166 1.00 88.31 380 LEU A CA 1
ATOM 2985 C C . LEU A 1 380 ? 13.126 8.709 11.099 1.00 88.31 380 LEU A C 1
ATOM 2987 O O . LEU A 1 380 ? 14.248 8.823 10.613 1.00 88.31 380 LEU A O 1
ATOM 2991 N N . LEU A 1 381 ? 12.460 9.752 11.622 1.00 84.44 381 LEU A N 1
ATOM 2992 C CA . LEU A 1 381 ? 12.991 11.126 11.705 1.00 84.44 381 LEU A CA 1
ATOM 2993 C C . LEU A 1 381 ? 14.229 11.236 12.616 1.00 84.44 381 LEU A C 1
ATOM 2995 O O . LEU A 1 381 ? 15.032 12.154 12.474 1.00 84.44 381 LEU A O 1
ATOM 2999 N N . GLY A 1 382 ? 14.413 10.297 13.549 1.00 77.12 382 GLY A N 1
ATOM 3000 C CA . GLY A 1 382 ? 15.547 10.269 14.471 1.00 77.12 382 GLY A CA 1
ATOM 3001 C C . GLY A 1 382 ? 16.048 8.853 14.757 1.00 77.12 382 GLY A C 1
ATOM 3002 O O . GLY A 1 382 ? 15.338 7.867 14.568 1.00 77.12 382 GLY A O 1
ATOM 3003 N N . GLY A 1 383 ? 17.287 8.739 15.245 1.00 78.50 383 GLY A N 1
ATOM 3004 C CA . GLY A 1 383 ? 17.850 7.475 15.732 1.00 78.50 383 GLY A CA 1
ATOM 3005 C C . GLY A 1 383 ? 18.828 6.785 14.776 1.00 78.50 383 GLY A C 1
ATOM 3006 O O . GLY A 1 383 ? 19.773 7.395 14.284 1.00 78.50 383 GLY A O 1
ATOM 3007 N N . SER A 1 384 ? 18.685 5.470 14.602 1.00 83.25 384 SER A N 1
ATOM 3008 C CA . SER A 1 384 ? 19.636 4.636 13.851 1.00 83.25 384 SER A CA 1
ATOM 3009 C C . SER A 1 384 ? 19.370 4.636 12.342 1.00 83.25 384 SER A C 1
ATOM 3011 O O . SER A 1 384 ? 18.293 5.011 11.894 1.00 83.25 384 SER A O 1
ATOM 3013 N N . ALA A 1 385 ? 20.354 4.189 11.558 1.00 88.62 385 ALA A N 1
ATOM 3014 C CA . ALA A 1 385 ? 20.182 3.962 10.127 1.00 88.62 385 ALA A CA 1
ATOM 3015 C C . ALA A 1 385 ? 19.298 2.733 9.849 1.00 88.62 385 ALA A C 1
ATOM 3017 O O . ALA A 1 385 ? 19.366 1.726 10.568 1.00 88.62 385 ALA A O 1
ATOM 3018 N N . TRP A 1 386 ? 18.515 2.813 8.776 1.00 91.94 386 TRP A N 1
ATOM 3019 C CA . TRP A 1 386 ? 17.585 1.780 8.326 1.00 91.94 386 TRP A CA 1
ATOM 3020 C C . TRP A 1 386 ? 17.834 1.441 6.865 1.00 91.94 386 TRP A C 1
ATOM 3022 O O . TRP A 1 386 ? 18.054 2.329 6.048 1.00 91.94 386 TRP A O 1
ATOM 3032 N N . PHE A 1 387 ? 17.763 0.162 6.523 1.00 92.94 387 PHE A N 1
ATOM 3033 C CA . PHE A 1 387 ? 17.655 -0.257 5.137 1.00 92.94 387 PHE A CA 1
ATOM 3034 C C . PHE A 1 387 ? 16.215 -0.136 4.664 1.00 92.94 387 PHE A C 1
ATOM 3036 O O . PHE A 1 387 ? 15.300 -0.538 5.379 1.00 92.94 387 PHE A O 1
ATOM 3043 N N . PHE A 1 388 ? 16.049 0.383 3.453 1.00 93.75 388 PHE A N 1
ATOM 3044 C CA . PHE A 1 388 ? 14.815 0.376 2.676 1.00 93.75 388 PHE A CA 1
ATOM 3045 C C . PHE A 1 388 ? 14.988 -0.607 1.507 1.00 93.75 388 PHE A C 1
ATOM 3047 O O . PHE A 1 388 ? 16.113 -0.720 0.989 1.00 93.75 388 PHE A O 1
ATOM 3054 N N . PRO A 1 389 ? 13.921 -1.293 1.059 1.00 92.25 389 PRO A N 1
ATOM 3055 C CA . PRO A 1 389 ? 13.964 -2.044 -0.186 1.00 92.25 389 PRO A CA 1
ATOM 3056 C C . PRO A 1 389 ? 14.202 -1.062 -1.332 1.00 92.25 389 PRO A C 1
ATOM 3058 O O . PRO A 1 389 ? 13.496 -0.065 -1.476 1.00 92.25 389 PRO A O 1
ATOM 3061 N N . TYR A 1 390 ? 15.239 -1.324 -2.120 1.00 89.31 390 TYR A N 1
ATOM 3062 C CA . TYR A 1 390 ? 15.621 -0.494 -3.261 1.00 89.31 390 TYR A CA 1
ATOM 3063 C C . TYR A 1 390 ? 15.345 -1.200 -4.592 1.00 89.31 390 TYR A C 1
ATOM 3065 O O . TYR A 1 390 ? 15.138 -0.538 -5.603 1.00 89.31 390 TYR A O 1
ATOM 3073 N N . ALA A 1 391 ? 15.271 -2.532 -4.575 1.00 89.81 391 ALA A N 1
ATOM 3074 C CA . ALA A 1 391 ? 14.803 -3.354 -5.680 1.00 89.81 391 ALA A CA 1
ATOM 3075 C C . ALA A 1 391 ? 14.106 -4.624 -5.153 1.00 89.81 391 ALA A C 1
ATOM 3077 O O . ALA A 1 391 ? 14.162 -4.902 -3.956 1.00 89.81 391 ALA A O 1
ATOM 3078 N N . SER A 1 392 ? 13.475 -5.389 -6.045 1.00 91.31 392 SER A N 1
ATOM 3079 C CA . SER A 1 392 ? 12.843 -6.687 -5.756 1.00 91.31 392 SER A CA 1
ATOM 3080 C C . SER A 1 392 ? 13.660 -7.850 -6.327 1.00 91.31 392 SER A C 1
ATOM 3082 O O . SER A 1 392 ? 14.626 -7.627 -7.052 1.00 91.31 392 SER A O 1
ATOM 3084 N N . ASN A 1 393 ? 13.234 -9.093 -6.099 1.00 91.56 393 ASN A N 1
ATOM 3085 C CA . ASN A 1 393 ? 13.716 -10.287 -6.805 1.00 91.56 393 ASN A CA 1
ATOM 3086 C C . ASN A 1 393 ? 13.204 -10.394 -8.257 1.00 91.56 393 ASN A C 1
ATOM 3088 O O . ASN A 1 393 ? 13.380 -11.417 -8.912 1.00 91.56 393 ASN A O 1
ATOM 3092 N N . GLY A 1 394 ? 12.606 -9.325 -8.784 1.00 90.38 394 GLY A N 1
ATOM 3093 C CA . GLY A 1 394 ? 11.895 -9.314 -10.054 1.00 90.38 394 GLY A CA 1
ATOM 3094 C C . GLY A 1 394 ? 10.405 -9.547 -9.842 1.00 90.38 394 GLY A C 1
ATOM 3095 O O . GLY A 1 394 ? 9.854 -9.159 -8.811 1.00 90.38 394 GLY A O 1
ATOM 3096 N N . ILE A 1 395 ? 9.749 -10.151 -10.828 1.00 90.12 395 ILE A N 1
ATOM 3097 C CA . ILE A 1 395 ? 8.306 -10.402 -10.824 1.00 90.12 395 ILE A CA 1
ATOM 3098 C C . ILE A 1 395 ? 7.996 -11.902 -10.787 1.00 90.12 395 ILE A C 1
ATOM 3100 O O . ILE A 1 395 ? 8.633 -12.682 -11.497 1.00 90.12 395 ILE A O 1
ATOM 3104 N N . ALA A 1 396 ? 7.040 -12.294 -9.947 1.00 82.19 396 ALA A N 1
ATOM 3105 C CA . ALA A 1 396 ? 6.575 -13.671 -9.811 1.00 82.19 396 ALA A CA 1
ATOM 3106 C C . ALA A 1 396 ? 5.611 -14.065 -10.947 1.00 82.19 396 ALA A C 1
ATOM 3108 O O . ALA A 1 396 ? 4.928 -13.210 -11.505 1.00 82.19 396 ALA A O 1
ATOM 3109 N N . ASN A 1 397 ? 5.538 -15.369 -11.252 1.00 65.44 397 ASN A N 1
ATOM 3110 C CA . ASN A 1 397 ? 4.560 -15.983 -12.165 1.00 65.44 397 ASN A CA 1
ATOM 3111 C C . ASN A 1 397 ? 4.404 -15.252 -13.514 1.00 65.44 397 ASN A C 1
ATOM 3113 O O . ASN A 1 397 ? 3.364 -14.669 -13.809 1.00 65.44 397 ASN A O 1
ATOM 3117 N N . VAL A 1 398 ? 5.450 -15.287 -14.344 1.00 67.50 398 VAL A N 1
ATOM 3118 C CA . VAL A 1 398 ? 5.396 -14.764 -15.721 1.00 67.50 398 VAL A CA 1
ATOM 3119 C C . VAL A 1 398 ? 4.709 -15.737 -16.675 1.00 67.50 398 VAL A C 1
ATOM 3121 O O . VAL A 1 398 ? 4.864 -16.953 -16.559 1.00 67.50 398 VAL A O 1
ATOM 3124 N N . GLU A 1 399 ? 3.973 -15.190 -17.640 1.00 63.19 399 GLU A N 1
ATOM 3125 C CA . GLU A 1 399 ? 3.306 -15.967 -18.682 1.00 63.19 399 GLU A CA 1
ATOM 3126 C C . GLU A 1 399 ? 4.345 -16.527 -19.666 1.00 63.19 399 GLU A C 1
ATOM 3128 O O . GLU A 1 399 ? 5.305 -15.848 -20.053 1.00 63.19 399 GLU A O 1
ATOM 3133 N N . GLN A 1 400 ? 4.158 -17.777 -20.100 1.00 62.12 400 GLN A N 1
ATOM 3134 C CA . GLN A 1 400 ? 4.931 -18.319 -21.215 1.00 62.12 400 GLN A CA 1
ATOM 3135 C C . GLN A 1 400 ? 4.424 -17.684 -22.512 1.00 62.12 400 GLN A C 1
ATOM 3137 O O . GLN A 1 400 ? 3.427 -18.114 -23.082 1.00 62.12 400 GLN A O 1
ATOM 3142 N N . THR A 1 401 ? 5.100 -16.632 -22.967 1.00 63.25 401 THR A N 1
ATOM 3143 C CA . THR A 1 401 ? 4.863 -16.048 -24.288 1.00 63.25 401 THR A CA 1
ATOM 3144 C C . THR A 1 401 ? 5.630 -16.823 -25.361 1.00 63.25 401 THR A C 1
ATOM 3146 O O . THR A 1 401 ? 6.777 -17.214 -25.149 1.00 63.25 401 THR A O 1
ATOM 3149 N N . GLU A 1 402 ? 5.036 -16.994 -26.547 1.00 75.19 402 GLU A N 1
ATOM 3150 C CA . GLU A 1 402 ? 5.650 -17.649 -27.723 1.00 75.19 402 GLU A CA 1
ATOM 3151 C C . GLU A 1 402 ? 6.773 -16.815 -28.385 1.00 75.19 402 GLU A C 1
ATOM 3153 O O . GLU A 1 402 ? 7.054 -16.935 -29.577 1.00 75.19 402 GLU A O 1
ATOM 3158 N N . ILE A 1 403 ? 7.420 -15.919 -27.638 1.00 87.19 403 ILE A N 1
ATOM 3159 C CA . ILE A 1 403 ? 8.436 -15.014 -28.175 1.00 87.19 403 ILE A CA 1
ATOM 3160 C C . ILE A 1 403 ? 9.814 -15.553 -27.850 1.00 87.19 403 ILE A C 1
ATOM 3162 O O . ILE A 1 403 ? 10.154 -15.791 -26.694 1.00 87.19 403 ILE A O 1
ATOM 3166 N N . SER A 1 404 ? 10.639 -15.708 -28.883 1.00 92.88 404 SER A N 1
ATOM 3167 C CA . SER A 1 404 ? 12.012 -16.151 -28.695 1.00 92.88 404 SER A CA 1
ATOM 3168 C C . SER A 1 404 ? 12.875 -15.029 -28.094 1.00 92.88 404 SER A C 1
ATOM 3170 O O . SER A 1 404 ? 12.735 -13.858 -28.474 1.00 92.88 404 SER A O 1
ATOM 3172 N N . PRO A 1 405 ? 13.839 -15.356 -27.214 1.00 94.44 405 PRO A N 1
ATOM 3173 C CA . PRO A 1 405 ? 14.838 -14.393 -26.751 1.00 94.44 405 PRO A CA 1
ATOM 3174 C C . PRO A 1 405 ? 15.600 -13.710 -27.900 1.00 94.44 405 PRO A C 1
ATOM 3176 O O . PRO A 1 405 ? 15.939 -12.534 -27.798 1.00 94.44 405 PRO A O 1
ATOM 3179 N N . ALA A 1 406 ? 15.809 -14.401 -29.028 1.00 95.75 406 ALA A N 1
ATOM 3180 C CA . ALA A 1 406 ? 16.433 -13.826 -30.223 1.00 95.75 406 ALA A CA 1
ATOM 3181 C C . ALA A 1 406 ? 15.611 -12.665 -30.811 1.00 95.75 406 ALA A C 1
ATOM 3183 O O . ALA A 1 406 ? 16.163 -11.612 -31.134 1.00 95.75 406 ALA A O 1
ATOM 3184 N N . PHE A 1 407 ? 14.284 -12.814 -30.896 1.00 96.25 407 PHE A N 1
ATOM 3185 C CA . PHE A 1 407 ? 13.415 -11.736 -31.369 1.00 96.25 407 PHE A CA 1
ATOM 3186 C C . PHE A 1 407 ? 13.377 -10.567 -30.380 1.00 96.25 407 PHE A C 1
ATOM 3188 O O . PHE A 1 407 ? 13.404 -9.407 -30.787 1.00 96.25 407 PHE A O 1
ATOM 3195 N N . ALA A 1 408 ? 13.388 -10.857 -29.078 1.00 96.00 408 ALA A N 1
ATOM 3196 C CA . ALA A 1 408 ? 13.462 -9.841 -28.032 1.00 96.00 408 ALA A CA 1
ATOM 3197 C C . ALA A 1 408 ? 14.773 -9.036 -28.089 1.00 96.00 408 ALA A C 1
ATOM 3199 O O . ALA A 1 408 ? 14.757 -7.812 -27.954 1.00 96.00 408 ALA A O 1
ATOM 3200 N N . ARG A 1 409 ? 15.897 -9.704 -28.381 1.00 97.06 409 ARG A N 1
ATOM 3201 C CA . ARG A 1 409 ? 17.193 -9.055 -28.614 1.00 97.06 409 ARG A CA 1
ATOM 3202 C C . ARG A 1 409 ? 17.150 -8.133 -29.836 1.00 97.06 409 ARG A C 1
ATOM 3204 O O . ARG A 1 409 ? 17.525 -6.967 -29.740 1.00 97.06 409 ARG A O 1
ATOM 3211 N N . PHE A 1 410 ? 16.601 -8.613 -30.957 1.00 97.75 410 PHE A N 1
ATOM 3212 C CA . PHE A 1 410 ? 16.351 -7.778 -32.138 1.00 97.75 410 PHE A CA 1
ATOM 3213 C C . PHE A 1 410 ? 15.496 -6.546 -31.801 1.00 97.75 410 PHE A C 1
ATOM 3215 O O . PHE A 1 410 ? 15.819 -5.438 -32.229 1.00 97.75 410 PHE A O 1
ATOM 3222 N N . LEU A 1 411 ? 14.436 -6.715 -31.005 1.00 97.31 411 LEU A N 1
ATOM 3223 C CA . LEU A 1 411 ? 13.575 -5.615 -30.574 1.00 97.31 411 LEU A CA 1
ATOM 3224 C C . LEU A 1 411 ? 14.312 -4.562 -29.746 1.00 97.31 411 LEU A C 1
ATOM 3226 O O . LEU A 1 411 ? 14.066 -3.374 -29.942 1.00 97.31 411 LEU A O 1
ATOM 3230 N N . GLY A 1 412 ? 15.220 -4.963 -28.854 1.00 97.31 412 GLY A N 1
ATOM 3231 C CA . GLY A 1 412 ? 16.015 -4.010 -28.078 1.00 97.31 412 GLY A CA 1
ATOM 3232 C C . GLY A 1 412 ? 16.893 -3.138 -28.976 1.00 97.31 412 GLY A C 1
ATOM 3233 O O . GLY A 1 412 ? 16.849 -1.912 -28.885 1.00 97.31 412 GLY A O 1
ATOM 3234 N N . TRP A 1 413 ? 17.586 -3.750 -29.939 1.00 97.56 413 TRP A N 1
ATOM 3235 C CA . TRP A 1 413 ? 18.360 -3.009 -30.938 1.00 97.56 413 TRP A CA 1
ATOM 3236 C C . TRP A 1 413 ? 17.489 -2.171 -31.871 1.00 97.56 413 TRP A C 1
ATOM 3238 O O . TRP A 1 413 ? 17.880 -1.069 -32.236 1.00 97.56 413 TRP A O 1
ATOM 3248 N N . TRP A 1 414 ? 16.294 -2.633 -32.239 1.00 97.00 414 TRP A N 1
ATOM 3249 C CA . TRP A 1 414 ? 15.340 -1.824 -32.997 1.00 97.00 414 TRP A CA 1
ATOM 3250 C C . TRP A 1 414 ? 14.924 -0.563 -32.228 1.00 97.00 414 TRP A C 1
ATOM 3252 O O . TRP A 1 414 ? 14.884 0.546 -32.775 1.00 97.00 414 TRP A O 1
ATOM 3262 N N . LEU A 1 415 ? 14.613 -0.715 -30.943 1.00 96.88 415 LEU A N 1
ATOM 3263 C CA . LEU A 1 415 ? 14.214 0.397 -30.091 1.00 96.88 415 LEU A CA 1
ATOM 3264 C C . LEU A 1 415 ? 15.345 1.407 -29.905 1.00 96.88 415 LEU A C 1
ATOM 3266 O O . LEU A 1 415 ? 15.064 2.601 -29.863 1.00 96.88 415 LEU A O 1
ATOM 3270 N N . SER A 1 416 ? 16.598 0.967 -29.923 1.00 94.38 416 SER A N 1
ATOM 3271 C CA . SER A 1 416 ? 17.736 1.882 -29.900 1.00 94.38 416 SER A CA 1
ATOM 3272 C C . SER A 1 416 ? 18.090 2.430 -31.283 1.00 94.38 416 SER A C 1
ATOM 3274 O O . SER A 1 416 ? 17.773 3.569 -31.623 1.00 94.38 416 SER A O 1
ATOM 3276 N N . GLU A 1 417 ? 18.576 1.562 -32.158 1.00 94.31 417 GLU A N 1
ATOM 3277 C CA . GLU A 1 417 ? 19.258 1.887 -33.415 1.00 94.31 417 GLU A CA 1
ATOM 3278 C C . GLU A 1 417 ? 18.364 1.793 -34.664 1.00 94.31 417 GLU A C 1
ATOM 3280 O O . GLU A 1 417 ? 18.786 2.044 -35.798 1.00 94.31 417 GLU A O 1
ATOM 3285 N N . GLY A 1 418 ? 17.113 1.366 -34.483 1.00 94.25 418 GLY A N 1
ATOM 3286 C CA . GLY A 1 418 ? 16.189 1.080 -35.574 1.00 94.25 418 GLY A CA 1
ATOM 3287 C C . GLY A 1 418 ? 15.557 2.316 -36.209 1.00 94.25 418 GLY A C 1
ATOM 3288 O O . GLY A 1 418 ? 15.130 3.252 -35.522 1.00 94.25 418 GLY A O 1
ATOM 3289 N N . SER A 1 419 ? 15.423 2.274 -37.534 1.00 94.38 419 SER A N 1
ATOM 3290 C CA . SER A 1 419 ? 14.677 3.233 -38.351 1.00 94.38 419 SER A CA 1
ATOM 3291 C C . SER A 1 419 ? 13.930 2.536 -39.496 1.00 94.38 419 SER A C 1
ATOM 3293 O O . SER A 1 419 ? 14.166 1.366 -39.797 1.00 94.38 419 SER A O 1
ATOM 3295 N N . LEU A 1 420 ? 12.990 3.244 -40.126 1.00 94.06 420 LEU A N 1
ATOM 3296 C CA . LEU A 1 420 ? 12.248 2.736 -41.281 1.00 94.06 420 LEU A CA 1
ATOM 3297 C C . LEU A 1 420 ? 12.713 3.431 -42.559 1.00 94.06 420 LEU A C 1
ATOM 3299 O O . LEU A 1 420 ? 12.627 4.654 -42.659 1.00 94.06 420 LEU A O 1
ATOM 3303 N N . ASP A 1 421 ? 13.102 2.637 -43.553 1.00 90.25 421 ASP A N 1
ATOM 3304 C CA . ASP A 1 421 ? 13.236 3.071 -44.943 1.00 90.25 421 ASP A CA 1
ATOM 3305 C C . ASP A 1 421 ? 11.987 2.618 -45.718 1.00 90.25 421 ASP A C 1
ATOM 3307 O O . ASP A 1 421 ? 11.811 1.441 -46.055 1.00 90.25 421 ASP A O 1
ATOM 3311 N N . GLY A 1 422 ? 11.035 3.538 -45.892 1.00 88.50 422 GLY A N 1
ATOM 3312 C CA . GLY A 1 422 ? 9.664 3.192 -46.264 1.00 88.50 422 GLY A CA 1
ATOM 3313 C C . GLY A 1 422 ? 8.995 2.355 -45.167 1.00 88.50 422 GLY A C 1
ATOM 3314 O O . GLY A 1 422 ? 8.707 2.862 -44.085 1.00 88.50 422 GLY A O 1
ATOM 3315 N N . ASN A 1 423 ? 8.746 1.071 -45.445 1.00 90.25 423 ASN A N 1
ATOM 3316 C CA . ASN A 1 423 ? 8.289 0.085 -44.452 1.00 90.25 423 ASN A CA 1
ATOM 3317 C C . ASN A 1 423 ? 9.349 -0.994 -44.163 1.00 90.25 423 ASN A C 1
ATOM 3319 O O . ASN A 1 423 ? 9.037 -1.972 -43.492 1.00 90.25 423 ASN A O 1
ATOM 3323 N N . ALA A 1 424 ? 10.568 -0.873 -44.694 1.00 93.69 424 ALA A N 1
ATOM 3324 C CA . ALA A 1 424 ? 11.637 -1.827 -44.424 1.00 93.69 424 ALA A CA 1
ATOM 3325 C C . ALA A 1 424 ? 12.367 -1.442 -43.123 1.00 93.69 424 ALA A C 1
ATOM 3327 O O . ALA A 1 424 ? 12.813 -0.295 -43.011 1.00 93.69 424 ALA A O 1
ATOM 3328 N N . PRO A 1 425 ? 12.511 -2.362 -42.150 1.00 96.50 425 PRO A N 1
ATOM 3329 C CA . PRO A 1 425 ? 13.335 -2.129 -40.967 1.00 96.50 425 PRO A CA 1
ATOM 3330 C C . PRO A 1 425 ? 14.816 -1.988 -41.332 1.00 96.50 425 PRO A C 1
ATOM 3332 O O . PRO A 1 425 ? 15.350 -2.783 -42.112 1.00 96.50 425 PRO A O 1
ATOM 3335 N N . VAL A 1 426 ? 15.483 -0.997 -40.744 1.00 96.44 426 VAL 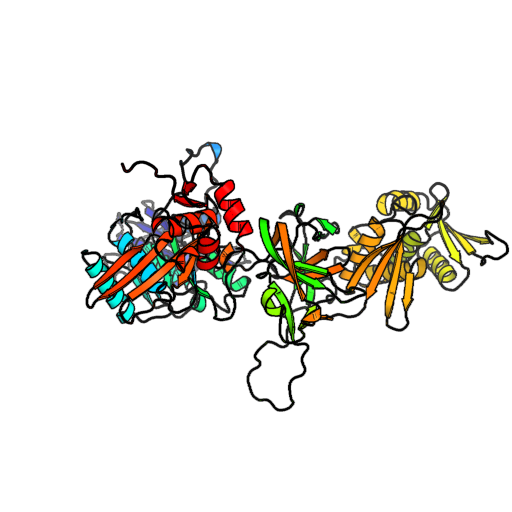A N 1
ATOM 3336 C CA . VAL A 1 426 ? 16.928 -0.776 -40.861 1.00 96.44 426 VAL A CA 1
ATOM 3337 C C . VAL A 1 426 ? 17.527 -0.615 -39.469 1.00 96.44 426 VAL A C 1
ATOM 3339 O O . VAL A 1 426 ? 17.059 0.227 -38.705 1.00 96.44 426 VAL A O 1
ATOM 3342 N N . LEU A 1 427 ? 18.566 -1.388 -39.153 1.00 96.56 427 LEU A N 1
ATOM 3343 C CA . LEU A 1 427 ? 19.404 -1.195 -37.963 1.00 96.56 427 LEU A CA 1
ATOM 3344 C C . LEU A 1 427 ? 20.696 -0.480 -38.365 1.00 96.56 427 LEU A C 1
ATOM 3346 O O . LEU A 1 427 ? 21.304 -0.853 -39.370 1.00 96.56 427 LEU A O 1
ATOM 3350 N N . THR A 1 428 ? 21.114 0.531 -37.603 1.00 94.75 428 THR A N 1
ATOM 3351 C CA . THR A 1 428 ? 22.365 1.265 -37.861 1.00 94.75 428 THR A CA 1
ATOM 3352 C C . THR A 1 428 ? 23.285 1.175 -36.654 1.00 94.75 428 THR A C 1
ATOM 3354 O O . THR A 1 428 ? 22.910 1.633 -35.592 1.00 94.75 428 THR A O 1
ATOM 3357 N N . GLN A 1 429 ? 24.486 0.616 -36.792 1.00 95.19 429 GLN A N 1
ATOM 3358 C CA . GLN A 1 429 ? 25.421 0.493 -35.666 1.00 95.19 429 GLN A CA 1
ATOM 3359 C C . GLN A 1 429 ? 26.870 0.643 -36.134 1.00 95.19 429 GLN A C 1
ATOM 3361 O O . GLN A 1 429 ? 27.203 0.246 -37.249 1.00 95.19 429 GLN A O 1
ATOM 3366 N N . ALA A 1 430 ? 27.744 1.203 -35.298 1.00 92.69 430 ALA A N 1
ATOM 3367 C CA . ALA A 1 430 ? 29.185 1.210 -35.523 1.00 92.69 430 ALA A CA 1
ATOM 3368 C C . ALA A 1 430 ? 29.707 -0.214 -35.776 1.00 92.69 430 ALA A C 1
ATOM 3370 O O . ALA A 1 430 ? 29.282 -1.177 -35.134 1.00 92.69 430 ALA A O 1
ATOM 3371 N N . VAL A 1 431 ? 30.625 -0.359 -36.735 1.00 93.50 431 VAL A N 1
ATOM 3372 C CA . VAL A 1 431 ? 31.202 -1.669 -37.064 1.00 93.50 431 VAL A CA 1
ATOM 3373 C C . VAL A 1 431 ? 31.942 -2.231 -35.848 1.00 93.50 431 VAL A C 1
ATOM 3375 O O . VAL A 1 431 ? 32.809 -1.570 -35.278 1.00 93.50 431 VAL A O 1
ATOM 3378 N N . GLY A 1 432 ? 31.606 -3.464 -35.472 1.00 93.25 432 GLY A N 1
ATOM 3379 C CA . GLY A 1 432 ? 32.161 -4.165 -34.320 1.00 93.25 432 GLY A CA 1
ATOM 3380 C C . GLY A 1 432 ? 31.247 -5.303 -33.863 1.00 93.25 432 GLY A C 1
ATOM 3381 O O . GLY A 1 432 ? 30.288 -5.653 -34.548 1.00 93.25 432 GLY A O 1
ATOM 3382 N N . GLN A 1 433 ? 31.511 -5.829 -32.666 1.00 94.06 433 GLN A N 1
ATOM 3383 C CA . GLN A 1 433 ? 30.840 -7.023 -32.130 1.00 94.06 433 GLN A CA 1
ATOM 3384 C C . GLN A 1 433 ? 29.308 -6.903 -32.078 1.00 94.06 433 GLN A C 1
ATOM 3386 O O . GLN A 1 433 ? 28.609 -7.863 -32.387 1.00 94.06 433 GLN A O 1
ATOM 3391 N N . VAL A 1 434 ? 28.771 -5.727 -31.732 1.00 94.50 434 VAL A N 1
ATOM 3392 C CA . VAL A 1 434 ? 27.314 -5.505 -31.691 1.00 94.50 434 VAL A CA 1
ATOM 3393 C C . VAL A 1 434 ? 26.712 -5.555 -33.100 1.00 94.50 434 VAL A C 1
ATOM 3395 O O . VAL A 1 434 ? 25.671 -6.173 -33.302 1.00 94.50 434 VAL A O 1
ATOM 3398 N N . ALA A 1 435 ? 27.378 -4.961 -34.096 1.00 95.06 435 ALA A N 1
ATOM 3399 C CA . ALA A 1 435 ? 26.941 -5.018 -35.490 1.00 95.06 435 ALA A CA 1
ATOM 3400 C C . ALA A 1 435 ? 26.990 -6.450 -36.056 1.00 95.06 435 ALA A C 1
ATOM 3402 O O . ALA A 1 435 ? 26.090 -6.841 -36.800 1.00 95.06 435 ALA A O 1
ATOM 3403 N N . ASP A 1 436 ? 28.002 -7.242 -35.690 1.00 95.56 436 ASP A N 1
ATOM 3404 C CA . ASP A 1 436 ? 28.079 -8.664 -36.046 1.00 95.56 436 ASP A CA 1
ATOM 3405 C C . ASP A 1 436 ? 26.925 -9.459 -35.420 1.00 95.56 436 ASP A C 1
ATOM 3407 O O . ASP A 1 436 ? 26.176 -10.121 -36.142 1.00 95.56 436 ASP A O 1
ATOM 3411 N N . ALA A 1 437 ? 26.685 -9.278 -34.118 1.00 96.44 437 ALA A N 1
ATOM 3412 C CA . ALA A 1 437 ? 25.584 -9.923 -33.404 1.00 96.44 437 ALA A CA 1
ATOM 3413 C C . ALA A 1 437 ? 24.201 -9.543 -33.969 1.00 96.44 437 ALA A C 1
ATOM 3415 O O . ALA A 1 437 ? 23.309 -10.394 -34.047 1.00 96.44 437 ALA A O 1
ATOM 3416 N N . MET A 1 438 ? 24.015 -8.289 -34.404 1.00 97.25 438 MET A N 1
ATOM 3417 C CA . MET A 1 438 ? 22.796 -7.851 -35.092 1.00 97.25 438 MET A CA 1
ATOM 3418 C C . MET A 1 438 ? 22.559 -8.644 -36.381 1.00 97.25 438 MET A C 1
ATOM 3420 O O . MET A 1 438 ? 21.434 -9.089 -36.611 1.00 97.25 438 MET A O 1
ATOM 3424 N N . ARG A 1 439 ? 23.591 -8.849 -37.213 1.00 95.94 439 ARG A N 1
ATOM 3425 C CA . ARG A 1 439 ? 23.450 -9.632 -38.454 1.00 95.94 439 ARG A CA 1
ATOM 3426 C C . ARG A 1 439 ? 23.114 -11.089 -38.166 1.00 95.94 439 ARG A C 1
ATOM 3428 O O . ARG A 1 439 ? 22.140 -11.589 -38.717 1.00 95.94 439 ARG A O 1
ATOM 3435 N N . GLU A 1 440 ? 23.887 -11.728 -37.291 1.00 96.12 440 GLU A N 1
ATOM 3436 C CA . GLU A 1 440 ? 23.707 -13.138 -36.927 1.00 96.12 440 GLU A CA 1
ATOM 3437 C C . GLU A 1 440 ? 22.305 -13.392 -36.365 1.00 96.12 440 GLU A C 1
ATOM 3439 O O . GLU A 1 440 ? 21.645 -14.362 -36.727 1.00 96.12 440 GLU A O 1
ATOM 3444 N N . THR A 1 441 ? 21.800 -12.477 -35.532 1.00 96.81 441 THR A N 1
ATOM 3445 C CA . THR A 1 441 ? 20.446 -12.583 -34.973 1.00 96.81 441 THR A CA 1
ATOM 3446 C C . THR A 1 441 ? 19.375 -12.422 -36.051 1.00 96.81 441 THR A C 1
ATOM 3448 O O . THR A 1 441 ? 18.404 -13.172 -36.061 1.00 96.81 441 THR A O 1
ATOM 3451 N N . VAL A 1 442 ? 19.524 -11.462 -36.972 1.00 96.12 442 VAL A N 1
ATOM 3452 C CA . VAL A 1 442 ? 18.567 -11.256 -38.076 1.00 96.12 442 VAL A CA 1
ATOM 3453 C C . VAL A 1 442 ? 18.530 -12.470 -39.011 1.00 96.12 442 VAL A C 1
ATOM 3455 O O . VAL A 1 442 ? 17.444 -12.888 -39.414 1.00 96.12 442 VAL A O 1
ATOM 3458 N N . GLU A 1 443 ? 19.689 -13.063 -39.301 1.00 94.56 443 GLU A N 1
ATOM 3459 C CA . GLU A 1 443 ? 19.810 -14.292 -40.089 1.00 94.56 443 GLU A CA 1
ATOM 3460 C C . GLU A 1 443 ? 19.177 -15.492 -39.370 1.00 94.56 443 GLU A C 1
ATOM 3462 O O . GLU A 1 443 ? 18.363 -16.200 -39.961 1.00 94.56 443 GLU A O 1
ATOM 3467 N N . ALA A 1 444 ? 19.452 -15.670 -38.074 1.00 94.50 444 ALA A N 1
ATOM 3468 C CA . ALA A 1 444 ? 18.861 -16.732 -37.258 1.00 94.50 444 ALA A CA 1
ATOM 3469 C C . ALA A 1 444 ? 17.332 -16.610 -37.122 1.00 94.50 444 ALA A C 1
ATOM 3471 O O . ALA A 1 444 ? 16.635 -17.614 -36.988 1.00 94.50 444 ALA A O 1
ATOM 3472 N N . LEU A 1 445 ? 16.795 -15.387 -37.184 1.00 95.19 445 LEU A N 1
ATOM 3473 C CA . LEU A 1 445 ? 15.353 -15.123 -37.233 1.00 95.19 445 LEU A CA 1
ATOM 3474 C C . LEU A 1 445 ? 14.735 -15.383 -38.621 1.00 95.19 445 LEU A C 1
ATOM 3476 O O . LEU A 1 445 ? 13.524 -15.229 -38.781 1.00 95.19 445 LEU A O 1
ATOM 3480 N N . GLY A 1 446 ? 15.537 -15.770 -39.618 1.00 95.06 446 GLY A N 1
ATOM 3481 C CA . GLY A 1 446 ? 15.084 -16.125 -40.963 1.00 95.06 446 GLY A CA 1
ATOM 3482 C C . GLY A 1 446 ? 14.803 -14.931 -41.878 1.00 95.06 446 GLY A C 1
ATOM 3483 O O . GLY A 1 446 ? 14.130 -15.090 -42.899 1.00 95.06 446 GLY A O 1
ATOM 3484 N N . TYR A 1 447 ? 15.286 -13.731 -41.541 1.00 94.75 447 TYR A N 1
ATOM 3485 C CA . TYR A 1 447 ? 15.088 -12.543 -42.372 1.00 94.75 447 TYR A CA 1
ATOM 3486 C C . TYR A 1 447 ? 16.233 -12.350 -43.372 1.00 94.75 447 TYR A C 1
ATOM 3488 O O . TYR A 1 447 ? 17.399 -12.241 -42.998 1.00 94.75 447 TYR A O 1
ATOM 3496 N N . ASP A 1 448 ? 15.885 -12.199 -44.654 1.00 93.62 448 ASP A N 1
ATOM 3497 C CA . ASP A 1 448 ? 16.820 -11.719 -45.678 1.00 93.62 448 ASP A CA 1
ATOM 3498 C C . ASP A 1 448 ? 17.240 -10.277 -45.353 1.00 93.62 448 ASP A C 1
ATOM 3500 O O . ASP A 1 448 ? 16.405 -9.419 -45.044 1.00 93.62 448 ASP A O 1
ATOM 3504 N N . SER A 1 449 ? 18.534 -9.980 -45.427 1.00 94.31 449 SER A N 1
ATOM 3505 C CA . SER A 1 449 ? 19.067 -8.664 -45.087 1.00 94.31 449 SER A CA 1
ATOM 3506 C C . SER A 1 449 ? 20.223 -8.260 -45.998 1.00 94.31 449 SER A C 1
ATOM 3508 O O . SER A 1 449 ? 20.914 -9.086 -46.588 1.00 94.31 449 SER A O 1
ATOM 3510 N N . LYS A 1 450 ? 20.427 -6.948 -46.154 1.00 95.31 450 LYS A N 1
ATOM 3511 C CA . LYS A 1 450 ? 21.596 -6.392 -46.843 1.00 95.31 450 LYS A CA 1
ATOM 3512 C C . LYS A 1 450 ? 22.288 -5.371 -45.956 1.00 95.31 450 LYS A C 1
ATOM 3514 O O . LYS A 1 450 ? 21.666 -4.382 -45.566 1.00 95.31 450 LYS A O 1
ATOM 3519 N N . ALA A 1 451 ? 23.571 -5.601 -45.699 1.00 94.94 451 ALA A N 1
ATOM 3520 C CA . ALA A 1 451 ? 24.442 -4.670 -44.999 1.00 94.94 451 ALA A CA 1
ATOM 3521 C C . ALA A 1 451 ? 25.111 -3.696 -45.981 1.00 94.94 451 ALA A C 1
ATOM 3523 O O . ALA A 1 451 ? 25.564 -4.087 -47.059 1.00 94.94 451 ALA A O 1
ATOM 3524 N N . TRP A 1 452 ? 25.188 -2.431 -45.584 1.00 95.19 452 TRP A N 1
ATOM 3525 C CA . TRP A 1 452 ? 25.987 -1.397 -46.235 1.00 95.19 452 TRP A CA 1
ATOM 3526 C C . TRP A 1 452 ? 26.927 -0.780 -45.210 1.00 95.19 452 TRP A C 1
ATOM 3528 O O . TRP A 1 452 ? 26.543 -0.607 -44.056 1.00 95.19 452 TRP A O 1
ATOM 3538 N N . TYR A 1 453 ? 28.137 -0.431 -45.635 1.00 94.88 453 TYR A N 1
ATOM 3539 C CA . TYR A 1 453 ? 29.160 0.132 -44.762 1.00 94.88 453 TYR A CA 1
ATOM 3540 C C . TYR A 1 453 ? 29.550 1.511 -45.265 1.00 94.88 453 TYR A C 1
ATOM 3542 O O . TYR A 1 453 ? 29.829 1.688 -46.451 1.00 94.88 453 TYR A O 1
ATOM 3550 N N . GLY A 1 454 ? 29.565 2.487 -44.368 1.00 91.38 454 GLY A N 1
ATOM 3551 C CA . GLY A 1 454 ? 29.876 3.858 -44.738 1.00 91.38 454 GLY A CA 1
ATOM 3552 C C . GLY A 1 454 ? 30.139 4.743 -43.535 1.00 91.38 454 GLY A C 1
ATOM 3553 O O . GLY A 1 454 ? 29.989 4.332 -42.387 1.00 91.38 454 GLY A O 1
ATOM 3554 N N . LYS A 1 455 ? 30.546 5.976 -43.816 1.00 87.88 455 LYS A N 1
ATOM 3555 C CA . LYS A 1 455 ? 30.713 7.034 -42.822 1.00 87.88 455 LYS A CA 1
ATOM 3556 C C . LYS A 1 455 ? 29.797 8.189 -43.190 1.00 87.88 455 LYS A C 1
ATOM 3558 O O . LYS A 1 455 ? 29.784 8.589 -44.352 1.00 87.88 455 LYS A O 1
ATOM 3563 N N . SER A 1 456 ? 29.087 8.751 -42.215 1.00 77.31 456 SER A N 1
ATOM 3564 C CA . SER A 1 456 ? 28.310 9.973 -42.454 1.00 77.31 456 SER A CA 1
ATOM 3565 C C . SER A 1 456 ? 29.229 11.196 -42.558 1.00 77.31 456 SER A C 1
ATOM 3567 O O . SER A 1 456 ? 28.937 12.118 -43.319 1.00 77.31 456 SER A O 1
ATOM 3569 N N . ARG A 1 457 ? 30.376 11.195 -41.856 1.00 80.06 457 ARG A N 1
ATOM 3570 C CA . ARG A 1 457 ? 31.435 12.217 -41.967 1.00 80.06 457 ARG A CA 1
ATOM 3571 C C . ARG A 1 457 ? 32.841 11.597 -41.977 1.00 80.06 457 ARG A C 1
ATOM 3573 O O . ARG A 1 457 ? 33.037 10.546 -41.374 1.00 80.06 457 ARG A O 1
ATOM 3580 N N . PRO A 1 458 ? 33.860 12.250 -42.573 1.00 82.00 458 PRO A N 1
ATOM 3581 C CA . PRO A 1 458 ? 35.210 11.677 -42.694 1.00 82.00 458 PRO A CA 1
ATOM 3582 C C . PRO A 1 458 ? 35.853 11.238 -41.363 1.00 82.00 458 PRO A C 1
ATOM 3584 O O . PRO A 1 458 ? 36.561 10.231 -41.318 1.00 82.00 458 PRO A O 1
ATOM 3587 N N . HIS A 1 459 ? 35.578 11.980 -40.286 1.00 83.81 459 HIS A N 1
ATOM 3588 C CA . HIS A 1 459 ? 36.115 11.764 -38.937 1.00 83.81 459 HIS A CA 1
ATOM 3589 C C . HIS A 1 459 ? 35.258 10.834 -38.065 1.00 83.81 459 HIS A C 1
ATOM 3591 O O . HIS A 1 459 ? 35.651 10.520 -36.945 1.00 83.81 459 HIS A O 1
ATOM 3597 N N . GLU A 1 460 ? 34.092 10.406 -38.545 1.00 83.69 460 GLU A N 1
ATOM 3598 C CA . GLU A 1 460 ? 33.233 9.485 -37.808 1.00 83.69 460 GLU A CA 1
ATOM 3599 C C . GLU A 1 460 ? 33.664 8.030 -38.033 1.00 83.69 460 GLU A C 1
ATOM 3601 O O . GLU A 1 460 ? 34.377 7.685 -38.987 1.00 83.69 460 GLU A O 1
ATOM 3606 N N . GLN A 1 461 ? 33.241 7.167 -37.112 1.00 87.62 461 GLN A N 1
ATOM 3607 C CA . GLN A 1 461 ? 33.445 5.731 -37.230 1.00 87.62 461 GLN A CA 1
ATOM 3608 C C . GLN A 1 461 ? 32.623 5.175 -38.397 1.00 87.62 461 GLN A C 1
ATOM 3610 O O . GLN A 1 461 ? 31.554 5.688 -38.729 1.00 87.62 461 GLN A O 1
ATOM 3615 N N . THR A 1 462 ? 33.133 4.121 -39.032 1.00 92.94 462 THR A N 1
ATOM 3616 C CA . THR A 1 462 ? 32.366 3.396 -40.046 1.00 92.94 462 THR A CA 1
ATOM 3617 C C . THR A 1 462 ? 31.185 2.711 -39.369 1.00 92.94 462 THR A C 1
ATOM 3619 O O . THR A 1 462 ? 31.365 1.989 -38.388 1.00 92.94 462 THR A O 1
ATOM 3622 N N . VAL A 1 463 ? 29.989 2.918 -39.909 1.00 93.94 463 VAL A N 1
ATOM 3623 C CA . VAL A 1 463 ? 28.755 2.280 -39.451 1.00 93.94 463 VAL A CA 1
ATOM 3624 C C . VAL A 1 463 ? 28.285 1.245 -40.465 1.00 93.94 463 VAL A C 1
ATOM 3626 O O . VAL A 1 463 ? 28.494 1.384 -41.672 1.00 93.94 463 VAL A O 1
ATOM 3629 N N . MET A 1 464 ? 27.639 0.205 -39.956 1.00 95.75 464 MET A N 1
ATOM 3630 C CA . MET A 1 464 ? 26.847 -0.752 -40.706 1.00 95.75 464 MET A CA 1
ATOM 3631 C C . MET A 1 464 ? 25.388 -0.290 -40.715 1.00 95.75 464 MET A C 1
ATOM 3633 O O . MET A 1 464 ? 24.811 -0.038 -39.661 1.00 95.75 464 MET A O 1
ATOM 3637 N N . GLN A 1 465 ? 24.776 -0.253 -41.895 1.00 95.88 465 GLN A N 1
ATOM 3638 C CA . GLN A 1 465 ? 23.330 -0.150 -42.073 1.00 95.88 465 GLN A CA 1
ATOM 3639 C C . GLN A 1 465 ? 22.792 -1.490 -42.570 1.00 95.88 465 GLN A C 1
ATOM 3641 O O . GLN A 1 465 ? 23.016 -1.872 -43.722 1.00 95.88 465 GLN A O 1
ATOM 3646 N N . LEU A 1 466 ? 22.090 -2.214 -41.701 1.00 96.50 466 LEU A N 1
ATOM 3647 C CA . LEU A 1 466 ? 21.501 -3.516 -41.990 1.00 96.50 466 LEU A CA 1
ATOM 3648 C C . LEU A 1 466 ? 20.020 -3.355 -42.323 1.00 96.50 466 LEU A C 1
ATOM 3650 O O . LEU A 1 466 ? 19.187 -3.168 -41.438 1.00 96.50 466 LEU A O 1
ATOM 3654 N N . ARG A 1 467 ? 19.688 -3.429 -43.613 1.00 96.50 467 ARG A N 1
ATOM 3655 C CA . ARG A 1 467 ? 18.311 -3.314 -44.108 1.00 96.50 467 ARG A CA 1
ATOM 3656 C C . ARG A 1 467 ? 17.689 -4.692 -44.288 1.00 96.50 467 ARG A C 1
ATOM 3658 O O . ARG A 1 467 ? 18.179 -5.474 -45.104 1.00 96.50 467 ARG A O 1
ATOM 3665 N N . LEU A 1 468 ? 16.579 -4.956 -43.602 1.00 96.19 468 LEU A N 1
ATOM 3666 C CA . LEU A 1 468 ? 15.807 -6.191 -43.749 1.00 96.19 468 LEU A CA 1
ATOM 3667 C C . LEU A 1 468 ? 14.963 -6.123 -45.030 1.00 96.19 468 LEU A C 1
ATOM 3669 O O . LEU A 1 468 ? 14.150 -5.215 -45.231 1.00 96.19 468 LEU A O 1
ATOM 3673 N N . ARG A 1 469 ? 15.169 -7.085 -45.926 1.00 92.44 469 ARG A N 1
ATOM 3674 C CA . ARG A 1 469 ? 14.506 -7.182 -47.229 1.00 92.44 469 ARG A CA 1
ATOM 3675 C C . ARG A 1 469 ? 13.213 -7.969 -47.106 1.00 92.44 469 ARG A C 1
ATOM 3677 O O . ARG A 1 469 ? 13.103 -8.886 -46.306 1.00 92.44 469 ARG A O 1
ATOM 3684 N N . LYS A 1 470 ? 12.207 -7.586 -47.901 1.00 90.94 470 LYS A N 1
ATOM 3685 C CA . LYS A 1 470 ? 10.871 -8.222 -47.931 1.00 90.94 470 LYS A CA 1
ATOM 3686 C C . LYS A 1 470 ? 10.154 -8.278 -46.562 1.00 90.94 470 LYS A C 1
ATOM 3688 O O . LYS A 1 470 ? 9.088 -8.867 -46.455 1.00 90.94 470 LYS A O 1
ATOM 3693 N N . ALA A 1 471 ? 10.666 -7.584 -45.543 1.00 93.75 471 ALA A N 1
ATOM 3694 C CA . ALA A 1 471 ? 10.145 -7.564 -44.178 1.00 93.75 471 ALA A CA 1
ATOM 3695 C C . ALA A 1 471 ? 9.173 -6.393 -43.924 1.00 93.75 471 ALA A C 1
ATOM 3697 O O . ALA A 1 471 ? 9.115 -5.833 -42.829 1.00 93.75 471 ALA A O 1
ATOM 3698 N N . THR A 1 472 ? 8.395 -5.981 -44.931 1.00 92.62 472 THR A N 1
ATOM 3699 C CA . THR A 1 472 ? 7.485 -4.828 -44.798 1.00 92.62 472 THR A CA 1
ATOM 3700 C C . THR A 1 472 ? 6.341 -5.079 -43.817 1.00 92.62 472 THR A C 1
ATOM 3702 O O . THR A 1 472 ? 5.830 -4.129 -43.230 1.00 92.62 472 THR A O 1
ATOM 3705 N N . GLY A 1 473 ? 5.934 -6.342 -43.635 1.00 95.25 473 GLY A N 1
ATOM 3706 C CA . GLY A 1 473 ? 4.971 -6.736 -42.602 1.00 95.25 473 GLY A CA 1
ATOM 3707 C C . GLY A 1 473 ? 5.517 -6.468 -41.199 1.00 95.25 473 GLY A C 1
ATOM 3708 O O . GLY A 1 473 ? 4.876 -5.764 -40.421 1.00 95.25 473 GLY A O 1
ATOM 3709 N N . LEU A 1 474 ? 6.750 -6.915 -40.934 1.00 95.44 474 LEU A N 1
ATOM 3710 C CA . LEU A 1 474 ? 7.462 -6.623 -39.690 1.00 95.44 474 LEU A CA 1
ATOM 3711 C C . LEU A 1 474 ? 7.614 -5.113 -39.479 1.00 95.44 474 LEU A C 1
ATOM 3713 O O . LEU A 1 474 ? 7.310 -4.625 -38.401 1.00 95.44 474 LEU A O 1
ATOM 3717 N N . GLY A 1 475 ? 8.010 -4.343 -40.497 1.00 96.25 475 GLY A N 1
ATOM 3718 C CA . GLY A 1 475 ? 8.143 -2.889 -40.353 1.00 96.25 475 GLY A CA 1
ATOM 3719 C C . GLY A 1 475 ? 6.827 -2.166 -40.044 1.00 96.25 475 GLY A C 1
ATOM 3720 O O . GLY A 1 475 ? 6.819 -1.237 -39.235 1.00 96.25 475 GLY A O 1
ATOM 3721 N N . LYS A 1 476 ? 5.697 -2.610 -40.615 1.00 96.25 476 LYS A N 1
ATOM 3722 C CA . LYS A 1 476 ? 4.364 -2.100 -40.242 1.00 96.25 476 LYS A CA 1
ATOM 3723 C C . LYS A 1 476 ? 4.024 -2.430 -38.789 1.00 96.25 476 LYS A C 1
ATOM 3725 O O . LYS A 1 476 ? 3.530 -1.555 -38.083 1.00 96.25 476 LYS A O 1
ATOM 3730 N N . TRP A 1 477 ? 4.316 -3.652 -38.353 1.00 96.44 477 TRP A N 1
ATOM 3731 C CA . TRP A 1 477 ? 4.094 -4.085 -36.976 1.00 96.44 477 TRP A CA 1
ATOM 3732 C C . TRP A 1 477 ? 4.983 -3.318 -35.986 1.00 96.44 477 TRP A C 1
ATOM 3734 O O . TRP A 1 477 ? 4.470 -2.745 -35.034 1.00 96.44 477 TRP A O 1
ATOM 3744 N N . LEU A 1 478 ? 6.282 -3.169 -36.267 1.00 96.44 478 LEU A N 1
ATOM 3745 C CA . LEU A 1 478 ? 7.214 -2.371 -35.461 1.00 96.44 478 LEU A CA 1
ATOM 3746 C C . LEU A 1 478 ? 6.752 -0.918 -35.343 1.00 96.44 478 LEU A C 1
ATOM 3748 O O . LEU A 1 478 ? 6.798 -0.329 -34.271 1.00 96.44 478 LEU A O 1
ATOM 3752 N N . LYS A 1 479 ? 6.261 -0.329 -36.436 1.00 94.94 479 LYS A N 1
ATOM 3753 C CA . LYS A 1 479 ? 5.686 1.017 -36.405 1.00 94.94 479 LYS A CA 1
ATOM 3754 C C . LYS A 1 479 ? 4.450 1.091 -35.504 1.00 94.94 479 LYS A C 1
ATOM 3756 O O . LYS A 1 479 ? 4.285 2.083 -34.793 1.00 94.94 479 LYS A O 1
ATOM 3761 N N . ALA A 1 480 ? 3.579 0.085 -35.577 1.00 95.50 480 ALA A N 1
ATOM 3762 C CA . ALA A 1 480 ? 2.339 0.029 -34.814 1.00 95.50 480 ALA A CA 1
ATOM 3763 C C . ALA A 1 480 ? 2.617 -0.167 -33.320 1.00 95.50 480 ALA A C 1
ATOM 3765 O O . ALA A 1 480 ? 2.163 0.649 -32.528 1.00 95.50 480 ALA A O 1
ATOM 3766 N N . GLU A 1 481 ? 3.429 -1.159 -32.954 1.00 95.31 481 GLU A N 1
ATOM 3767 C CA . GLU A 1 481 ? 3.683 -1.568 -31.568 1.00 95.31 481 GLU A CA 1
ATOM 3768 C C . GLU A 1 481 ? 4.791 -0.759 -30.892 1.00 95.31 481 GLU A C 1
ATOM 3770 O O . GLU A 1 481 ? 4.629 -0.299 -29.763 1.00 95.31 481 GLU A O 1
ATOM 3775 N N . CYS A 1 482 ? 5.902 -0.526 -31.593 1.00 96.38 482 CYS A N 1
ATOM 3776 C CA . CYS A 1 482 ? 7.064 0.166 -31.041 1.00 96.38 482 CYS A CA 1
ATOM 3777 C C . CYS A 1 482 ? 7.056 1.671 -31.325 1.00 96.38 482 CYS A C 1
ATOM 3779 O O . CYS A 1 482 ? 7.867 2.378 -30.745 1.00 96.38 482 CYS A O 1
ATOM 3781 N N . GLY A 1 483 ? 6.176 2.181 -32.195 1.00 93.50 483 GLY A N 1
ATOM 3782 C CA . GLY A 1 483 ? 6.082 3.604 -32.545 1.00 93.50 483 GLY A CA 1
ATOM 3783 C C . GLY A 1 483 ? 6.962 4.049 -33.720 1.00 93.50 483 GLY A C 1
ATOM 3784 O O . GLY A 1 483 ? 7.744 3.283 -34.283 1.00 93.50 483 GLY A O 1
ATOM 3785 N N . LYS A 1 484 ? 6.806 5.318 -34.135 1.00 88.19 484 LYS A N 1
ATOM 3786 C CA . LYS A 1 484 ? 7.504 5.908 -35.295 1.00 88.19 484 LYS A CA 1
ATOM 3787 C C . LYS A 1 484 ? 8.400 7.079 -34.887 1.00 88.19 484 LYS A C 1
ATOM 3789 O O . LYS A 1 484 ? 7.908 8.101 -34.411 1.00 88.19 484 LYS A O 1
ATOM 3794 N N . GLY A 1 485 ? 9.686 6.975 -35.220 1.00 88.12 485 GLY A N 1
ATOM 3795 C CA . GLY A 1 485 ? 10.686 8.002 -34.923 1.00 88.12 485 GLY A CA 1
ATOM 3796 C C . GLY A 1 485 ? 11.116 7.980 -33.457 1.00 88.12 485 GLY A C 1
ATOM 3797 O O . GLY A 1 485 ? 10.377 7.502 -32.599 1.00 88.12 485 GLY A O 1
ATOM 3798 N N . ALA A 1 486 ? 12.316 8.492 -33.179 1.00 87.75 486 ALA A N 1
ATOM 3799 C CA . ALA A 1 486 ? 12.945 8.382 -31.862 1.00 87.75 486 ALA A CA 1
ATOM 3800 C C . ALA A 1 486 ? 12.073 8.883 -30.684 1.00 87.75 486 ALA A C 1
ATOM 3802 O O . ALA A 1 486 ? 11.986 8.149 -29.702 1.00 87.75 486 ALA A O 1
ATOM 3803 N N . PRO A 1 487 ? 11.343 10.020 -30.772 1.00 90.75 487 PRO A N 1
ATOM 3804 C CA . PRO A 1 487 ? 10.528 10.515 -29.653 1.00 90.75 487 PRO A CA 1
ATOM 3805 C C . PRO A 1 487 ? 9.318 9.640 -29.291 1.00 90.75 487 PRO A C 1
ATOM 3807 O O . PRO A 1 487 ? 8.843 9.688 -28.158 1.00 90.75 487 PRO A O 1
ATOM 3810 N N . ASN A 1 488 ? 8.816 8.831 -30.231 1.00 93.56 488 ASN A N 1
ATOM 3811 C CA . ASN A 1 488 ? 7.590 8.042 -30.047 1.00 93.56 488 ASN A CA 1
ATOM 3812 C C . ASN A 1 488 ? 7.865 6.548 -29.835 1.00 93.56 488 ASN A C 1
ATOM 3814 O O . ASN A 1 488 ? 6.922 5.751 -29.882 1.00 93.56 488 ASN A O 1
ATOM 3818 N N . LYS A 1 489 ? 9.138 6.153 -29.682 1.00 95.94 489 LYS A N 1
ATOM 3819 C CA . LYS A 1 489 ? 9.488 4.752 -29.447 1.00 95.94 489 LYS A CA 1
ATOM 3820 C C . LYS A 1 489 ? 8.939 4.273 -28.093 1.00 95.94 489 LYS A C 1
ATOM 3822 O O . LYS A 1 489 ? 8.876 5.055 -27.151 1.00 95.94 489 LYS A O 1
ATOM 3827 N N . ARG A 1 490 ? 8.526 3.008 -27.992 1.00 97.19 490 ARG A N 1
ATOM 3828 C CA . ARG A 1 490 ? 8.007 2.385 -26.756 1.00 97.19 490 ARG A CA 1
ATOM 3829 C C . ARG A 1 490 ? 8.151 0.865 -26.782 1.00 97.19 490 ARG A C 1
ATOM 3831 O O . ARG A 1 490 ? 8.235 0.285 -27.864 1.00 97.19 490 ARG A O 1
ATOM 3838 N N . ILE A 1 491 ? 8.160 0.223 -25.618 1.00 97.25 491 ILE A N 1
ATOM 3839 C CA . ILE A 1 491 ? 8.223 -1.241 -25.513 1.00 97.25 491 ILE A CA 1
ATOM 3840 C C . ILE A 1 491 ? 6.804 -1.825 -25.655 1.00 97.25 491 ILE A C 1
ATOM 3842 O O . ILE A 1 491 ? 5.894 -1.381 -24.950 1.00 97.25 491 ILE A O 1
ATOM 3846 N N . PRO A 1 492 ? 6.586 -2.835 -26.521 1.00 94.44 492 PRO A N 1
ATOM 3847 C CA . PRO A 1 492 ? 5.311 -3.550 -26.592 1.00 94.44 492 PRO A CA 1
ATOM 3848 C C . PRO A 1 492 ? 4.889 -4.134 -25.234 1.00 94.44 492 PRO A C 1
ATOM 3850 O O . PRO A 1 492 ? 5.666 -4.825 -24.575 1.00 94.44 492 PRO A O 1
ATOM 3853 N N . ARG A 1 493 ? 3.642 -3.883 -24.812 1.00 90.31 493 ARG A N 1
ATOM 3854 C CA . ARG A 1 493 ? 3.192 -4.146 -23.429 1.00 90.31 493 ARG A CA 1
ATOM 3855 C C . ARG A 1 493 ? 3.260 -5.616 -23.007 1.00 90.31 493 ARG A C 1
ATOM 3857 O O . ARG A 1 493 ? 3.592 -5.897 -21.861 1.00 90.31 493 ARG A O 1
ATOM 3864 N N . PHE A 1 494 ? 3.018 -6.553 -23.921 1.00 88.06 494 PHE A N 1
ATOM 3865 C CA . PHE A 1 494 ? 3.076 -7.986 -23.608 1.00 88.06 494 PHE A CA 1
ATOM 3866 C C . PHE A 1 494 ? 4.486 -8.459 -23.185 1.00 88.06 494 PHE A C 1
ATOM 3868 O O . PHE A 1 494 ? 4.609 -9.496 -22.539 1.00 88.06 494 PHE A O 1
ATOM 3875 N N . LEU A 1 495 ? 5.561 -7.712 -23.495 1.00 91.12 495 LEU A N 1
ATOM 3876 C CA . LEU A 1 495 ? 6.934 -8.095 -23.129 1.00 91.12 495 LEU A CA 1
ATOM 3877 C C . LEU A 1 495 ? 7.213 -7.966 -21.629 1.00 91.12 495 LEU A C 1
ATOM 3879 O O . LEU A 1 495 ? 8.093 -8.657 -21.123 1.00 91.12 495 LEU A O 1
ATOM 3883 N N . PHE A 1 496 ? 6.465 -7.137 -20.897 1.00 89.31 496 PHE A N 1
ATOM 3884 C CA . PHE A 1 496 ? 6.643 -6.989 -19.446 1.00 89.31 496 PHE A CA 1
ATOM 3885 C C . PHE A 1 496 ? 6.179 -8.216 -18.652 1.00 89.31 496 PHE A C 1
ATOM 3887 O O . PHE A 1 496 ? 6.642 -8.425 -17.532 1.00 89.31 496 PHE A O 1
ATOM 3894 N N . SER A 1 497 ? 5.317 -9.041 -19.249 1.00 83.56 497 SER A N 1
ATOM 3895 C CA . SER A 1 497 ? 4.836 -10.308 -18.685 1.00 83.56 497 SER A CA 1
ATOM 3896 C C . SER A 1 497 ? 5.520 -11.537 -19.292 1.00 83.56 497 SER A C 1
ATOM 3898 O O . SER A 1 497 ? 5.188 -12.655 -18.912 1.00 83.56 497 SER A O 1
ATOM 3900 N N . ALA A 1 498 ? 6.474 -11.345 -20.210 1.00 89.62 498 ALA A N 1
ATOM 3901 C CA . ALA A 1 498 ? 7.201 -12.435 -20.846 1.00 89.62 498 ALA A CA 1
ATOM 3902 C C . ALA A 1 498 ? 8.174 -13.137 -19.885 1.00 89.62 498 ALA A C 1
ATOM 3904 O O . ALA A 1 498 ? 8.544 -12.611 -18.826 1.00 89.62 498 ALA A O 1
ATOM 3905 N N . SER A 1 499 ? 8.640 -14.318 -20.301 1.00 90.00 499 SER A N 1
ATOM 3906 C CA . SER A 1 499 ? 9.628 -15.101 -19.556 1.00 90.00 499 SER A CA 1
ATOM 3907 C C . SER A 1 499 ? 10.875 -14.279 -19.202 1.00 90.00 499 SER A C 1
ATOM 3909 O O . SER A 1 499 ? 11.231 -13.310 -19.882 1.00 90.00 499 SER A O 1
ATOM 3911 N N . LEU A 1 500 ? 11.558 -14.673 -18.123 1.00 90.69 500 LEU A N 1
ATOM 3912 C CA . LEU A 1 500 ? 12.767 -13.990 -17.657 1.00 90.69 500 LEU A CA 1
ATOM 3913 C C . LEU A 1 500 ? 13.813 -13.865 -18.777 1.00 90.69 500 LEU A C 1
ATOM 3915 O O . LEU A 1 500 ? 14.261 -12.759 -19.055 1.00 90.69 500 LEU A O 1
ATOM 3919 N N . ALA A 1 501 ? 14.086 -14.957 -19.499 1.00 92.31 501 ALA A N 1
ATOM 3920 C CA . ALA A 1 501 ? 15.052 -14.977 -20.598 1.00 92.31 501 ALA A CA 1
ATOM 3921 C C . ALA A 1 501 ? 14.706 -13.986 -21.728 1.00 92.31 501 ALA A C 1
ATOM 3923 O O . ALA A 1 501 ? 15.593 -13.361 -22.307 1.00 92.31 501 ALA A O 1
ATOM 3924 N N . VAL A 1 502 ? 13.417 -13.810 -22.040 1.00 94.25 502 VAL A N 1
ATOM 3925 C CA . VAL A 1 502 ? 12.955 -12.841 -23.050 1.00 94.25 502 VAL A CA 1
ATOM 3926 C C . VAL A 1 502 ? 13.188 -11.408 -22.576 1.00 94.25 502 VAL A C 1
ATOM 3928 O O . VAL A 1 502 ? 13.713 -10.585 -23.329 1.00 94.25 502 VAL A O 1
ATOM 3931 N N . ARG A 1 503 ? 12.831 -11.106 -21.324 1.00 94.88 503 ARG A N 1
ATOM 3932 C CA . ARG A 1 503 ? 13.022 -9.771 -20.737 1.00 94.88 503 ARG A CA 1
ATOM 3933 C C . ARG A 1 503 ? 14.500 -9.421 -20.574 1.00 94.88 503 ARG A C 1
ATOM 3935 O O . ARG A 1 503 ? 14.875 -8.288 -20.863 1.00 94.88 503 ARG A O 1
ATOM 3942 N N . GLU A 1 504 ? 15.335 -10.381 -20.184 1.00 95.88 504 GLU A N 1
ATOM 3943 C CA . GLU A 1 504 ? 16.792 -10.224 -20.102 1.00 95.88 504 GLU A CA 1
ATOM 3944 C C . GLU A 1 504 ? 17.411 -9.954 -21.476 1.00 95.88 504 GLU A C 1
ATOM 3946 O O . GLU A 1 504 ? 18.198 -9.019 -21.611 1.00 95.88 504 GLU A O 1
ATOM 3951 N N . ALA A 1 505 ? 17.016 -10.704 -22.512 1.00 96.56 505 ALA A N 1
ATOM 3952 C CA . ALA A 1 505 ? 17.518 -10.501 -23.871 1.00 96.56 505 ALA A CA 1
ATOM 3953 C C . ALA A 1 505 ? 17.134 -9.123 -24.440 1.00 96.56 505 ALA A C 1
ATOM 3955 O O . ALA A 1 505 ? 17.971 -8.443 -25.038 1.00 96.56 505 ALA A O 1
ATOM 3956 N N . LEU A 1 506 ? 15.889 -8.686 -24.213 1.00 97.56 506 LEU A N 1
ATOM 3957 C CA . LEU A 1 506 ? 15.425 -7.343 -24.571 1.00 97.56 506 LEU A CA 1
ATOM 3958 C C . LEU A 1 506 ? 16.229 -6.259 -23.845 1.00 97.56 506 LEU A C 1
ATOM 3960 O O . LEU A 1 506 ? 16.706 -5.310 -24.468 1.00 97.56 506 LEU A O 1
ATOM 3964 N N . PHE A 1 507 ? 16.370 -6.398 -22.526 1.00 97.81 507 PHE A N 1
ATOM 3965 C CA . PHE A 1 507 ? 17.060 -5.430 -21.683 1.00 97.81 507 PHE A CA 1
ATOM 3966 C C . PHE A 1 507 ? 18.543 -5.314 -22.046 1.00 97.81 507 PHE A C 1
ATOM 3968 O O . PHE A 1 507 ? 19.041 -4.203 -22.210 1.00 97.81 507 PHE A O 1
ATOM 3975 N N . ALA A 1 508 ? 19.233 -6.438 -22.252 1.00 97.00 508 ALA A N 1
ATOM 3976 C CA . ALA A 1 508 ? 20.630 -6.451 -22.673 1.00 97.00 508 ALA A CA 1
ATOM 3977 C C . ALA A 1 508 ? 20.827 -5.704 -24.002 1.00 97.00 508 ALA A C 1
ATOM 3979 O O . ALA A 1 508 ? 21.678 -4.822 -24.080 1.00 97.00 508 ALA A O 1
ATOM 3980 N N . ALA A 1 509 ? 19.990 -5.969 -25.010 1.00 97.62 509 ALA A N 1
ATOM 3981 C CA . ALA A 1 509 ? 20.082 -5.299 -26.308 1.00 97.62 509 ALA A CA 1
ATOM 3982 C C . ALA A 1 509 ? 19.804 -3.786 -26.246 1.00 97.62 509 ALA A C 1
ATOM 3984 O O . ALA A 1 509 ? 20.443 -3.015 -26.961 1.00 97.62 509 ALA A O 1
ATOM 3985 N N . LEU A 1 510 ? 18.888 -3.343 -25.376 1.00 97.69 510 LEU A N 1
ATOM 3986 C CA . LEU A 1 510 ? 18.664 -1.914 -25.119 1.00 97.69 510 LEU A CA 1
ATOM 3987 C C . LEU A 1 510 ? 19.914 -1.243 -24.531 1.00 97.69 510 LEU A C 1
ATOM 3989 O O . LEU A 1 510 ? 20.248 -0.121 -24.912 1.00 97.69 510 LEU A O 1
ATOM 3993 N N . ILE A 1 511 ? 20.611 -1.921 -23.611 1.00 97.31 511 ILE A N 1
ATOM 3994 C CA . ILE A 1 511 ? 21.851 -1.406 -23.015 1.00 97.31 511 ILE A CA 1
ATOM 3995 C C . ILE A 1 511 ? 23.019 -1.442 -24.012 1.00 97.31 511 ILE A C 1
ATOM 3997 O O . ILE A 1 511 ? 23.839 -0.530 -24.000 1.00 97.31 511 ILE A O 1
ATOM 4001 N N . GLU A 1 512 ? 23.094 -2.451 -24.881 1.00 95.31 512 GLU A N 1
ATOM 4002 C CA . GLU A 1 512 ? 24.103 -2.542 -25.947 1.00 95.31 512 GLU A CA 1
ATOM 4003 C C . GLU A 1 512 ? 23.960 -1.430 -27.002 1.00 95.31 512 GLU A C 1
ATOM 4005 O O . GLU A 1 512 ? 24.969 -1.009 -27.561 1.00 95.31 512 GLU A O 1
ATOM 4010 N N . GLY A 1 513 ? 22.732 -0.975 -27.285 1.00 92.88 513 GLY A N 1
ATOM 4011 C CA . GLY A 1 513 ? 22.453 0.102 -28.243 1.00 92.88 513 GLY A CA 1
ATOM 4012 C C . GLY A 1 513 ? 22.692 1.500 -27.663 1.00 92.88 513 GLY A C 1
ATOM 4013 O O . GLY A 1 513 ? 23.732 2.106 -27.890 1.00 92.88 513 GLY A O 1
ATOM 4014 N N . ASP A 1 514 ? 21.741 2.008 -26.870 1.00 93.06 514 ASP A N 1
ATOM 4015 C CA . ASP A 1 514 ? 21.790 3.381 -26.318 1.00 93.06 514 ASP A CA 1
ATOM 4016 C C . ASP A 1 514 ? 22.268 3.453 -24.857 1.00 93.06 514 ASP A C 1
ATOM 4018 O O . ASP A 1 514 ? 22.097 4.468 -24.159 1.00 93.06 514 ASP A O 1
ATOM 4022 N N . GLY A 1 515 ? 22.801 2.348 -24.339 1.00 93.56 515 GLY A N 1
ATOM 4023 C CA . GLY A 1 515 ? 23.217 2.242 -22.954 1.00 93.56 515 GLY A CA 1
ATOM 4024 C C . GLY A 1 515 ? 24.719 2.357 -22.726 1.00 93.56 515 GLY A C 1
ATOM 4025 O O . GLY A 1 515 ? 25.543 2.510 -23.620 1.00 93.56 515 GLY A O 1
ATOM 4026 N N . SER A 1 516 ? 25.083 2.303 -21.450 1.00 94.38 516 SER A N 1
ATOM 4027 C CA . SER A 1 516 ? 26.464 2.159 -21.003 1.00 94.38 516 SER A CA 1
ATOM 4028 C C . SER A 1 516 ? 26.490 1.374 -19.697 1.00 94.38 516 SER A C 1
ATOM 4030 O O . SER A 1 516 ? 25.671 1.638 -18.809 1.00 94.38 516 SER A O 1
ATOM 4032 N N . LEU A 1 517 ? 27.440 0.449 -19.571 1.00 94.44 517 LEU A N 1
ATOM 4033 C CA . LEU A 1 517 ? 27.675 -0.361 -18.379 1.00 94.44 517 LEU A CA 1
ATOM 4034 C C . LEU A 1 517 ? 28.960 0.104 -17.685 1.00 94.44 517 LEU A C 1
ATOM 4036 O O . LEU A 1 517 ? 30.026 0.161 -18.292 1.00 94.44 517 LEU A O 1
ATOM 4040 N N . ALA A 1 518 ? 28.862 0.440 -16.402 1.00 93.25 518 ALA A N 1
ATOM 4041 C CA . ALA A 1 518 ? 30.016 0.757 -15.573 1.00 93.25 518 ALA A CA 1
ATOM 4042 C C . ALA A 1 518 ? 30.606 -0.518 -14.932 1.00 93.25 518 ALA A C 1
ATOM 4044 O O . ALA A 1 518 ? 29.862 -1.465 -14.670 1.00 93.25 518 ALA A O 1
ATOM 4045 N N . PRO A 1 519 ? 31.904 -0.530 -14.559 1.00 91.56 519 PRO A N 1
ATOM 4046 C CA . PRO A 1 519 ? 32.548 -1.694 -13.933 1.00 91.56 519 PRO A CA 1
ATOM 4047 C C . PRO A 1 519 ? 31.890 -2.185 -12.634 1.00 91.56 519 PRO A C 1
ATOM 4049 O O . PRO A 1 519 ? 32.034 -3.340 -12.260 1.00 91.56 519 PRO A O 1
ATOM 4052 N N . ASN A 1 520 ? 31.156 -1.315 -11.934 1.00 87.31 520 ASN A N 1
ATOM 4053 C CA . ASN A 1 520 ? 30.426 -1.656 -10.709 1.00 87.31 520 ASN A CA 1
ATOM 4054 C C . ASN A 1 520 ? 29.011 -2.210 -10.967 1.00 87.31 520 ASN A C 1
ATOM 4056 O O . ASN A 1 520 ? 28.196 -2.247 -10.046 1.00 87.31 520 ASN A O 1
ATOM 4060 N N . GLY A 1 521 ? 28.690 -2.561 -12.214 1.00 92.12 521 GLY A N 1
ATOM 4061 C CA . GLY A 1 521 ? 27.390 -3.098 -12.615 1.00 92.12 521 GLY A CA 1
ATOM 4062 C C . GLY A 1 521 ? 26.284 -2.052 -12.772 1.00 92.12 521 GLY A C 1
ATOM 4063 O O . GLY A 1 521 ? 25.169 -2.404 -13.147 1.00 92.12 521 GLY A O 1
ATOM 4064 N N . ARG A 1 522 ? 26.545 -0.764 -12.501 1.00 93.81 522 ARG A N 1
ATOM 4065 C CA . ARG A 1 522 ? 25.560 0.293 -12.768 1.00 93.81 522 ARG A CA 1
ATOM 4066 C C . ARG A 1 522 ? 25.423 0.517 -14.261 1.00 93.81 522 ARG A C 1
ATOM 4068 O O . ARG A 1 522 ? 26.420 0.630 -14.970 1.00 93.81 522 ARG A O 1
ATOM 4075 N N . MET A 1 523 ? 24.189 0.682 -14.704 1.00 96.44 523 MET A N 1
ATOM 4076 C CA . MET A 1 523 ? 23.870 0.930 -16.100 1.00 96.44 523 MET A CA 1
ATOM 4077 C C . MET A 1 523 ? 23.225 2.302 -16.260 1.00 96.44 523 MET A C 1
ATOM 4079 O O . MET A 1 523 ? 22.614 2.863 -15.343 1.00 96.44 523 MET A O 1
ATOM 4083 N N . ARG A 1 524 ? 23.390 2.867 -17.446 1.00 95.75 524 ARG A N 1
ATOM 4084 C CA . ARG A 1 524 ? 22.678 4.060 -17.889 1.00 95.75 524 ARG A CA 1
ATOM 4085 C C . ARG A 1 524 ? 22.083 3.758 -19.247 1.00 95.75 524 ARG A C 1
ATOM 4087 O O . ARG A 1 524 ? 22.800 3.234 -20.084 1.00 95.75 524 ARG A O 1
ATOM 4094 N N . TYR A 1 525 ? 20.835 4.140 -19.455 1.00 97.00 525 TYR A N 1
ATOM 4095 C CA . TYR A 1 525 ? 20.170 4.132 -20.752 1.00 97.00 525 TYR A CA 1
ATOM 4096 C C . TYR A 1 525 ? 19.681 5.543 -21.055 1.00 97.00 525 TYR A C 1
ATOM 4098 O O . TYR A 1 525 ? 19.287 6.258 -20.129 1.00 97.00 525 TYR A O 1
ATOM 4106 N N . SER A 1 526 ? 19.726 5.973 -22.313 1.00 94.94 526 SER A N 1
ATOM 4107 C CA . SER A 1 526 ? 19.243 7.304 -22.675 1.00 94.94 526 SER A CA 1
ATOM 4108 C C . SER A 1 526 ? 18.331 7.263 -23.890 1.00 94.94 526 SER A C 1
ATOM 4110 O O . SER A 1 526 ? 18.619 6.573 -24.853 1.00 94.94 526 SER A O 1
ATOM 4112 N N . SER A 1 527 ? 17.260 8.052 -23.877 1.00 94.44 527 SER A N 1
ATOM 4113 C CA . SER A 1 527 ? 16.325 8.155 -25.000 1.00 94.44 527 SER A CA 1
ATOM 4114 C C . SER A 1 527 ? 15.788 9.576 -25.140 1.00 94.44 527 SER A C 1
ATOM 4116 O O . SER A 1 527 ? 15.777 10.341 -24.181 1.00 94.44 527 SER A O 1
ATOM 4118 N N . SER A 1 528 ? 15.321 9.936 -26.334 1.00 93.00 528 SER A N 1
ATOM 4119 C CA . SER A 1 528 ? 14.505 11.144 -26.532 1.00 93.00 528 SER A CA 1
ATOM 4120 C C . SER A 1 528 ? 13.016 10.891 -26.268 1.00 93.00 528 SER A C 1
ATOM 4122 O O . SER A 1 528 ? 12.252 11.838 -26.100 1.00 93.00 528 SER A O 1
ATOM 4124 N N . SER A 1 529 ? 12.593 9.624 -26.192 1.00 95.25 529 SER A N 1
ATOM 4125 C CA . SER A 1 529 ? 11.226 9.265 -25.829 1.00 95.25 529 SER A CA 1
ATOM 4126 C C . SER A 1 529 ? 11.073 9.133 -24.318 1.00 95.25 529 SER A C 1
ATOM 4128 O O . SER A 1 529 ? 11.709 8.283 -23.690 1.00 95.25 529 SER A O 1
ATOM 4130 N N . ARG A 1 530 ? 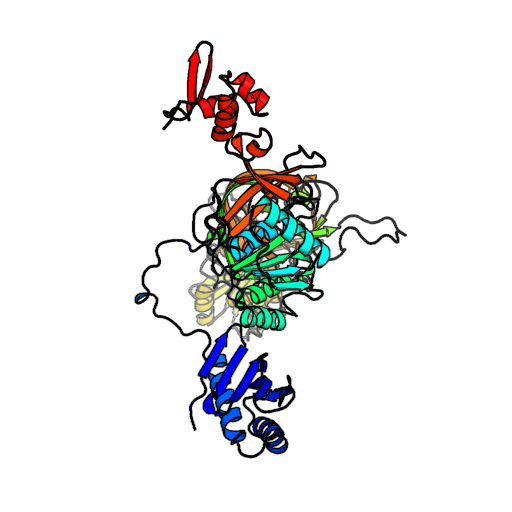10.167 9.932 -23.742 1.00 94.88 530 ARG A N 1
ATOM 4131 C CA . ARG A 1 530 ? 9.749 9.782 -22.341 1.00 94.88 530 ARG A CA 1
ATOM 4132 C C . ARG A 1 530 ? 9.126 8.408 -22.096 1.00 94.88 530 ARG A C 1
ATOM 4134 O O . ARG A 1 530 ? 9.472 7.758 -21.118 1.00 94.88 530 ARG A O 1
ATOM 4141 N N . GLN A 1 531 ? 8.256 7.954 -23.004 1.00 95.75 531 GLN A N 1
ATOM 4142 C CA . GLN A 1 531 ? 7.582 6.662 -22.867 1.00 95.75 531 GLN A CA 1
ATOM 4143 C C . GLN A 1 531 ? 8.584 5.507 -22.867 1.00 95.75 531 GLN A C 1
ATOM 4145 O O . GLN A 1 531 ? 8.486 4.636 -22.011 1.00 95.75 531 GLN A O 1
ATOM 4150 N N . LEU A 1 532 ? 9.576 5.517 -23.767 1.00 97.19 532 LEU A N 1
ATOM 4151 C CA . LEU A 1 532 ? 10.615 4.486 -23.764 1.00 97.19 532 LEU A CA 1
ATOM 4152 C C . LEU A 1 532 ? 11.456 4.520 -22.485 1.00 97.19 532 LEU A C 1
ATOM 4154 O O . LEU A 1 532 ? 11.797 3.468 -21.961 1.00 97.19 532 LEU A O 1
ATOM 4158 N N . ALA A 1 533 ? 11.788 5.701 -21.958 1.00 97.56 533 ALA A N 1
ATOM 4159 C CA . ALA A 1 533 ? 12.520 5.803 -20.696 1.00 97.56 533 ALA A CA 1
ATOM 4160 C C . ALA A 1 533 ? 11.722 5.220 -19.513 1.00 97.56 533 ALA A C 1
ATOM 4162 O O . ALA A 1 533 ? 12.283 4.483 -18.698 1.00 97.56 533 ALA A O 1
ATOM 4163 N N . ASP A 1 534 ? 10.417 5.493 -19.457 1.00 97.56 534 ASP A N 1
ATOM 4164 C CA . ASP A 1 534 ? 9.495 4.930 -18.464 1.00 97.56 534 ASP A CA 1
ATOM 4165 C C . ASP A 1 534 ? 9.359 3.407 -18.611 1.00 97.56 534 ASP A C 1
ATOM 4167 O O . ASP A 1 534 ? 9.414 2.673 -17.622 1.00 97.56 534 ASP A O 1
ATOM 4171 N N . ASP A 1 535 ? 9.262 2.925 -19.848 1.00 97.75 535 ASP A N 1
ATOM 4172 C CA . ASP A 1 535 ? 9.202 1.504 -20.184 1.00 97.75 535 ASP A CA 1
ATOM 4173 C C . ASP A 1 535 ? 10.502 0.774 -19.807 1.00 97.75 535 ASP A C 1
ATOM 4175 O O . ASP A 1 535 ? 10.459 -0.323 -19.254 1.00 97.75 535 ASP A O 1
ATOM 4179 N N . VAL A 1 536 ? 11.671 1.379 -20.038 1.00 98.06 536 VAL A N 1
ATOM 4180 C CA . VAL A 1 536 ? 12.966 0.812 -19.625 1.00 98.06 536 VAL A CA 1
ATOM 4181 C C . VAL A 1 536 ? 13.097 0.782 -18.104 1.00 98.06 536 VAL A C 1
ATOM 4183 O O . VAL A 1 536 ? 13.601 -0.203 -17.562 1.00 98.06 536 VAL A O 1
ATOM 4186 N N . GLN A 1 537 ? 12.615 1.811 -17.397 1.00 97.62 537 GLN A N 1
ATOM 4187 C CA . GLN A 1 537 ? 12.551 1.783 -15.934 1.00 97.62 537 GLN A CA 1
ATOM 4188 C C . GLN A 1 537 ? 11.666 0.629 -15.449 1.00 97.62 537 GLN A C 1
ATOM 4190 O O . GLN A 1 537 ? 12.093 -0.141 -14.592 1.00 97.62 537 GLN A O 1
ATOM 4195 N N . MET A 1 538 ? 10.466 0.477 -16.013 1.00 96.81 538 MET A N 1
ATOM 4196 C CA . MET A 1 538 ? 9.564 -0.629 -15.689 1.00 96.81 538 MET A CA 1
ATOM 4197 C C . MET A 1 538 ? 10.219 -1.990 -15.966 1.00 96.81 538 MET A C 1
ATOM 4199 O O . MET A 1 538 ? 10.200 -2.861 -15.100 1.00 96.81 538 MET A O 1
ATOM 4203 N N . LEU A 1 539 ? 10.864 -2.170 -17.124 1.00 96.88 539 LEU A N 1
ATOM 4204 C CA . LEU A 1 539 ? 11.547 -3.418 -17.473 1.00 96.88 539 LEU A CA 1
ATOM 4205 C C . LEU A 1 539 ? 12.648 -3.743 -16.458 1.00 96.88 539 LEU A C 1
ATOM 4207 O O . LEU A 1 539 ? 12.683 -4.857 -15.935 1.00 96.88 539 LEU A O 1
ATOM 4211 N N . ALA A 1 540 ? 13.482 -2.757 -16.116 1.00 96.88 540 ALA A N 1
ATOM 4212 C CA . ALA A 1 540 ? 14.532 -2.895 -15.112 1.00 96.88 540 ALA A CA 1
ATOM 4213 C C . ALA A 1 540 ? 13.964 -3.335 -13.748 1.00 96.88 540 ALA A C 1
ATOM 4215 O O . ALA A 1 540 ? 14.489 -4.269 -13.145 1.00 96.88 540 ALA A O 1
ATOM 4216 N N . ILE A 1 541 ? 12.852 -2.737 -13.306 1.00 95.69 541 ILE A N 1
ATOM 4217 C CA . ILE A 1 541 ? 12.160 -3.103 -12.059 1.00 95.69 541 ILE A CA 1
ATOM 4218 C C . ILE A 1 541 ? 11.677 -4.552 -12.096 1.00 95.69 541 ILE A C 1
ATOM 4220 O O . ILE A 1 541 ? 11.901 -5.303 -11.150 1.00 95.69 541 ILE A O 1
ATOM 4224 N N . THR A 1 542 ? 11.064 -4.984 -13.201 1.00 94.19 542 THR A N 1
ATOM 4225 C CA . THR A 1 542 ? 10.580 -6.371 -13.330 1.00 94.19 542 THR A CA 1
ATOM 4226 C C . THR A 1 542 ? 11.718 -7.401 -13.360 1.00 94.19 542 THR A C 1
ATOM 4228 O O . THR A 1 542 ? 11.485 -8.576 -13.067 1.00 94.19 542 THR A O 1
ATOM 4231 N N . LEU A 1 543 ? 12.939 -6.987 -13.710 1.00 95.00 543 LEU A N 1
ATOM 4232 C CA . LEU A 1 543 ? 14.169 -7.789 -13.640 1.00 95.00 543 LEU A CA 1
ATOM 4233 C C . LEU A 1 543 ? 14.862 -7.692 -12.267 1.00 95.00 543 LEU A C 1
ATOM 4235 O O . LEU A 1 543 ? 15.874 -8.345 -12.024 1.00 95.00 543 LEU A O 1
ATOM 4239 N N . GLY A 1 544 ? 14.316 -6.890 -11.350 1.00 94.62 544 GLY A N 1
ATOM 4240 C CA . GLY A 1 544 ? 14.826 -6.723 -9.995 1.00 94.62 544 GLY A CA 1
ATOM 4241 C C . GLY A 1 544 ? 15.943 -5.686 -9.863 1.00 94.62 544 GLY A C 1
ATOM 4242 O O . GLY A 1 544 ? 16.681 -5.693 -8.879 1.00 94.62 544 GLY A O 1
ATOM 4243 N N . TYR A 1 545 ? 16.093 -4.778 -10.821 1.00 95.44 545 TYR A N 1
ATOM 4244 C CA . TYR A 1 545 ? 16.975 -3.626 -10.664 1.00 95.44 545 TYR A CA 1
ATOM 4245 C C . TYR A 1 545 ? 16.244 -2.449 -10.024 1.00 95.44 545 TYR A C 1
ATOM 4247 O O . TYR A 1 545 ? 15.057 -2.226 -10.258 1.00 95.44 545 TYR A O 1
ATOM 4255 N N . ALA A 1 546 ? 16.990 -1.639 -9.277 1.00 93.62 546 ALA A N 1
ATOM 4256 C CA . ALA A 1 546 ? 16.536 -0.307 -8.921 1.00 93.62 546 ALA A CA 1
ATOM 4257 C C . ALA A 1 546 ? 16.742 0.625 -10.119 1.00 93.62 546 ALA A C 1
ATOM 4259 O O . ALA A 1 546 ? 17.781 0.556 -10.783 1.00 93.62 546 ALA A O 1
ATOM 4260 N N . ALA A 1 547 ? 15.808 1.532 -10.390 1.00 94.31 547 ALA A N 1
ATOM 4261 C CA . ALA A 1 547 ? 15.946 2.457 -11.506 1.00 94.31 547 ALA A CA 1
ATOM 4262 C C . ALA A 1 547 ? 15.331 3.830 -11.219 1.00 94.31 547 ALA A C 1
ATOM 4264 O O . ALA A 1 547 ? 14.263 3.942 -10.618 1.00 94.31 547 ALA A O 1
ATOM 4265 N N . ARG A 1 548 ? 15.988 4.891 -11.702 1.00 93.56 548 ARG A N 1
ATOM 4266 C CA . ARG A 1 548 ? 15.442 6.257 -11.715 1.00 93.56 548 ARG A CA 1
ATOM 4267 C C . ARG A 1 548 ? 15.506 6.881 -13.101 1.00 93.56 548 ARG A C 1
ATOM 4269 O O . ARG A 1 548 ? 16.466 6.643 -13.831 1.00 93.56 548 ARG A O 1
ATOM 4276 N N . VAL A 1 549 ? 14.548 7.742 -13.413 1.00 95.12 549 VAL A N 1
ATOM 4277 C CA . VAL A 1 549 ? 14.485 8.499 -14.668 1.00 95.12 549 VAL A CA 1
ATOM 4278 C C . VAL A 1 549 ? 14.793 9.969 -14.393 1.00 95.12 549 VAL A C 1
ATOM 4280 O O . VAL A 1 549 ? 14.266 10.553 -13.454 1.00 95.12 549 VAL A O 1
ATOM 4283 N N . VAL A 1 550 ? 15.667 10.573 -15.200 1.00 92.62 550 VAL A N 1
ATOM 4284 C CA . VAL A 1 550 ? 16.063 11.983 -15.081 1.00 92.62 550 VAL A CA 1
ATOM 4285 C C . VAL A 1 550 ? 15.934 12.664 -16.437 1.00 92.62 550 VAL A C 1
ATOM 4287 O O . VAL A 1 550 ? 16.506 12.198 -17.421 1.00 92.62 550 VAL A O 1
ATOM 4290 N N . PHE A 1 551 ? 15.240 13.797 -16.481 1.00 92.62 551 PHE A N 1
ATOM 4291 C CA . PHE A 1 551 ? 15.193 14.656 -17.660 1.00 92.62 551 PHE A CA 1
ATOM 4292 C C . PHE A 1 551 ? 16.461 15.513 -17.770 1.00 92.62 551 PHE A C 1
ATOM 4294 O O . PHE A 1 551 ? 16.926 16.085 -16.782 1.00 92.62 551 PHE A O 1
ATOM 4301 N N . ARG A 1 552 ? 17.034 15.605 -18.970 1.00 88.38 552 ARG A N 1
ATOM 4302 C CA . ARG A 1 552 ? 18.203 16.427 -19.292 1.00 88.38 552 ARG A CA 1
ATOM 4303 C C . ARG A 1 552 ? 17.937 17.243 -20.559 1.00 88.38 552 ARG A C 1
ATOM 4305 O O . ARG A 1 552 ? 18.038 16.682 -21.655 1.00 88.38 552 ARG A O 1
ATOM 4312 N N . PRO A 1 553 ? 17.643 18.547 -20.427 1.00 85.38 553 PRO A N 1
ATOM 4313 C CA . PRO A 1 553 ? 17.475 19.404 -21.589 1.00 85.38 553 PRO A CA 1
ATOM 4314 C C . PRO A 1 553 ? 18.809 19.571 -22.324 1.00 85.38 553 PRO A C 1
ATOM 4316 O O . PRO A 1 553 ? 19.872 19.608 -21.690 1.00 85.38 553 PRO A O 1
ATOM 4319 N N . ARG A 1 554 ? 18.772 19.665 -23.657 1.00 80.50 554 ARG A N 1
ATOM 4320 C CA . ARG A 1 554 ? 19.972 19.905 -24.473 1.00 80.50 554 ARG A CA 1
ATOM 4321 C C . ARG A 1 554 ? 19.913 21.289 -25.126 1.00 80.50 554 ARG A C 1
ATOM 4323 O O . ARG A 1 554 ? 18.974 21.574 -25.855 1.00 80.50 554 ARG A O 1
ATOM 4330 N N . PRO A 1 555 ? 20.920 22.155 -24.906 1.00 65.38 555 PRO A N 1
ATOM 4331 C CA . PRO A 1 555 ? 20.863 23.546 -25.359 1.00 65.38 555 PRO A CA 1
ATOM 4332 C C . PRO A 1 555 ? 21.109 23.726 -26.866 1.00 65.38 555 PRO A C 1
ATOM 4334 O O . PRO A 1 555 ? 20.896 24.813 -27.395 1.00 65.38 555 PRO A O 1
ATOM 4337 N N . GLN A 1 556 ? 21.601 22.706 -27.576 1.00 77.12 556 GLN A N 1
ATOM 4338 C CA . GLN A 1 556 ? 21.899 22.815 -29.003 1.00 77.12 556 GLN A CA 1
ATOM 4339 C C . GLN A 1 556 ? 20.627 22.688 -29.862 1.00 77.12 556 GLN A C 1
ATOM 4341 O O . GLN A 1 556 ? 19.943 21.673 -29.794 1.00 77.12 556 GLN A O 1
ATOM 4346 N N . LEU A 1 557 ? 20.400 23.664 -30.754 1.00 56.22 557 LEU A N 1
ATOM 4347 C CA . LEU A 1 557 ? 19.213 23.865 -31.618 1.00 56.22 557 LEU A CA 1
ATOM 4348 C C . LEU A 1 557 ? 18.719 22.661 -32.456 1.00 56.22 557 LEU A C 1
ATOM 4350 O O . LEU A 1 557 ? 17.638 22.736 -33.030 1.00 56.22 557 LEU A O 1
ATOM 4354 N N . LEU A 1 558 ? 19.480 21.566 -32.555 1.00 61.84 558 LEU A N 1
ATOM 4355 C CA . LEU A 1 558 ? 19.142 20.375 -33.353 1.00 61.84 558 LEU A CA 1
ATOM 4356 C C . LEU A 1 558 ? 19.174 19.063 -32.554 1.00 61.84 558 LEU A C 1
ATOM 4358 O O . LEU A 1 558 ? 18.951 17.992 -33.118 1.00 61.84 558 LEU A O 1
ATOM 4362 N N . HIS A 1 559 ? 19.467 19.122 -31.255 1.00 70.44 559 HIS A N 1
ATOM 4363 C CA . HIS A 1 559 ? 19.467 17.944 -30.399 1.00 70.44 559 HIS A CA 1
ATOM 4364 C C . HIS A 1 559 ? 18.157 17.871 -29.624 1.00 70.44 559 HIS A C 1
ATOM 4366 O O . HIS A 1 559 ? 17.772 18.822 -28.956 1.00 70.44 559 HIS A O 1
ATOM 4372 N N . LEU A 1 560 ? 17.493 16.718 -29.694 1.00 75.81 560 LEU A N 1
ATOM 4373 C CA . LEU A 1 560 ? 16.332 16.445 -28.857 1.00 75.81 560 LEU A CA 1
ATOM 4374 C C . LEU A 1 560 ? 16.751 16.381 -27.384 1.00 75.81 560 LEU A C 1
ATOM 4376 O O . LEU A 1 560 ? 17.839 15.887 -27.058 1.00 75.81 560 LEU A O 1
ATOM 4380 N N . ASP A 1 561 ? 15.859 16.835 -26.507 1.00 85.56 561 ASP A N 1
ATOM 4381 C CA . ASP A 1 561 ? 16.006 16.636 -25.072 1.00 85.56 561 ASP A CA 1
ATOM 4382 C C . ASP A 1 561 ? 16.087 15.148 -24.730 1.00 85.56 561 ASP A C 1
ATOM 4384 O O . ASP A 1 561 ? 15.581 14.282 -25.453 1.00 85.56 561 ASP A O 1
ATOM 4388 N N . GLN A 1 562 ? 16.756 14.844 -23.621 1.00 90.25 562 GLN A N 1
ATOM 4389 C CA . GLN A 1 562 ? 17.131 13.480 -23.288 1.00 90.25 562 GLN A CA 1
ATOM 4390 C C . GLN A 1 562 ? 16.577 13.056 -21.932 1.00 90.25 562 GLN A C 1
ATOM 4392 O O . GLN A 1 562 ? 16.813 13.696 -20.912 1.00 90.25 562 GLN A O 1
ATOM 4397 N N . TRP A 1 563 ? 15.919 11.907 -21.907 1.00 94.50 563 TRP A N 1
ATOM 4398 C CA . TRP A 1 563 ? 15.572 11.168 -20.704 1.00 94.50 563 TRP A CA 1
ATOM 4399 C C . TRP A 1 563 ? 16.660 10.136 -20.427 1.00 94.50 563 TRP A C 1
ATOM 4401 O O . TRP A 1 563 ? 17.035 9.363 -21.307 1.00 94.50 563 TRP A O 1
ATOM 4411 N N . VAL A 1 564 ? 17.194 10.141 -19.210 1.00 95.31 564 VAL A N 1
ATOM 4412 C CA . VAL A 1 564 ? 18.275 9.253 -18.782 1.00 95.31 564 VAL A CA 1
ATOM 4413 C C . VAL A 1 564 ? 17.763 8.343 -17.677 1.00 95.31 564 VAL A C 1
ATOM 4415 O O . VAL A 1 564 ? 17.405 8.812 -16.597 1.00 95.31 564 VAL A O 1
ATOM 4418 N N . VAL A 1 565 ? 17.780 7.038 -17.929 1.00 97.00 565 VAL A N 1
ATOM 4419 C CA . VAL A 1 565 ? 17.457 6.005 -16.947 1.00 97.00 565 VAL A CA 1
ATOM 4420 C C . VAL A 1 565 ? 18.754 5.550 -16.287 1.00 97.00 565 VAL A C 1
ATOM 4422 O O . VAL A 1 565 ? 19.662 5.043 -16.944 1.00 97.00 565 VAL A O 1
ATOM 4425 N N . HIS A 1 566 ? 18.870 5.756 -14.981 1.00 95.12 566 HIS A N 1
ATOM 4426 C CA . HIS A 1 566 ? 19.965 5.240 -14.167 1.00 95.12 566 HIS A CA 1
ATOM 4427 C C . HIS A 1 566 ? 19.513 3.958 -13.481 1.00 95.12 566 HIS A C 1
ATOM 4429 O O . HIS A 1 566 ? 18.554 4.000 -12.715 1.00 95.12 566 HIS A O 1
ATOM 4435 N N . ILE A 1 567 ? 20.221 2.858 -13.719 1.00 96.00 567 ILE A N 1
ATOM 4436 C CA . ILE A 1 567 ? 19.854 1.522 -13.250 1.00 96.00 567 ILE A CA 1
ATOM 4437 C C . ILE A 1 567 ? 20.956 1.015 -12.310 1.00 96.00 567 ILE A C 1
ATOM 4439 O O . ILE A 1 567 ? 22.148 1.110 -12.621 1.00 96.00 567 ILE A O 1
ATOM 4443 N N . ASP A 1 568 ? 20.570 0.531 -11.133 1.00 93.38 568 ASP A N 1
ATOM 4444 C CA . ASP A 1 568 ? 21.471 0.152 -10.045 1.00 93.38 568 ASP A CA 1
ATOM 4445 C C . ASP A 1 568 ? 21.172 -1.289 -9.579 1.00 93.38 568 ASP A C 1
ATOM 4447 O O . ASP A 1 568 ? 20.017 -1.610 -9.296 1.00 93.38 568 ASP A O 1
ATOM 4451 N N . PRO A 1 569 ? 22.190 -2.167 -9.486 1.00 92.75 569 PRO A N 1
ATOM 4452 C CA . PRO A 1 569 ? 22.012 -3.555 -9.053 1.00 92.75 569 PRO A CA 1
ATOM 4453 C C . PRO A 1 569 ? 21.826 -3.715 -7.538 1.00 92.75 569 PRO A C 1
ATOM 4455 O O . PRO A 1 569 ? 21.576 -4.820 -7.058 1.00 92.75 569 PRO A O 1
ATOM 4458 N N . ARG A 1 570 ? 21.978 -2.647 -6.743 1.00 90.88 570 ARG A N 1
ATOM 4459 C CA . ARG A 1 570 ? 21.782 -2.723 -5.290 1.00 90.88 570 ARG A CA 1
ATOM 4460 C C . ARG A 1 570 ? 20.321 -3.033 -4.956 1.00 90.88 570 ARG A C 1
ATOM 4462 O O . ARG A 1 570 ? 19.418 -2.340 -5.403 1.00 90.88 570 ARG A O 1
ATOM 4469 N N . ARG A 1 571 ? 20.114 -4.011 -4.072 1.00 89.81 571 ARG A N 1
ATOM 4470 C CA . ARG A 1 571 ? 18.782 -4.425 -3.593 1.00 89.81 571 ARG A CA 1
ATOM 4471 C C . ARG A 1 571 ? 18.229 -3.573 -2.452 1.00 89.81 571 ARG A C 1
ATOM 4473 O O . ARG A 1 571 ? 17.023 -3.514 -2.259 1.00 89.81 571 ARG A O 1
ATOM 4480 N N . GLN A 1 572 ? 19.096 -2.913 -1.686 1.00 90.94 572 GLN A N 1
ATOM 4481 C CA . GLN A 1 572 ? 18.701 -2.143 -0.505 1.00 90.94 572 GLN A CA 1
ATOM 4482 C C . GLN A 1 572 ? 19.476 -0.832 -0.389 1.00 90.94 572 GLN A C 1
ATOM 4484 O O . GLN A 1 572 ? 20.637 -0.738 -0.806 1.00 90.94 572 GLN A O 1
ATOM 4489 N N . LEU A 1 573 ? 18.835 0.169 0.210 1.00 90.50 573 LEU A N 1
ATOM 4490 C CA . LEU A 1 573 ? 19.392 1.500 0.414 1.00 90.50 573 LEU A CA 1
ATOM 4491 C C . LEU A 1 573 ? 19.413 1.846 1.903 1.00 90.50 573 LEU A C 1
ATOM 4493 O O . LEU A 1 573 ? 18.401 1.721 2.580 1.00 90.50 573 LEU A O 1
ATOM 4497 N N . SER A 1 574 ? 20.567 2.286 2.408 1.00 90.69 574 SER A N 1
ATOM 4498 C CA . SER A 1 574 ? 20.695 2.795 3.779 1.00 90.69 574 SER A CA 1
ATOM 4499 C C . SER A 1 574 ? 20.193 4.239 3.852 1.00 90.69 574 SER A C 1
ATOM 4501 O O . SER A 1 574 ? 20.718 5.120 3.165 1.00 90.69 574 SER A O 1
ATOM 4503 N N . ILE A 1 575 ? 19.197 4.467 4.702 1.00 89.94 575 ILE A N 1
ATOM 4504 C CA . ILE A 1 575 ? 18.609 5.760 5.043 1.00 89.94 575 ILE A CA 1
ATOM 4505 C C . ILE A 1 575 ? 19.024 6.108 6.472 1.00 89.94 575 ILE A C 1
ATOM 4507 O O . ILE A 1 575 ? 18.792 5.351 7.416 1.00 89.94 575 ILE A O 1
ATOM 4511 N N . ARG A 1 576 ? 19.677 7.260 6.636 1.00 88.75 576 ARG A N 1
ATOM 4512 C CA . ARG A 1 576 ? 20.135 7.781 7.933 1.00 88.75 576 ARG A CA 1
ATOM 4513 C C . ARG A 1 576 ? 19.235 8.936 8.380 1.00 88.75 576 ARG A C 1
ATOM 4515 O O . ARG A 1 576 ? 18.607 9.538 7.527 1.00 88.75 576 ARG A O 1
ATOM 4522 N N . PRO A 1 577 ? 19.238 9.353 9.655 1.00 87.88 577 PRO A N 1
ATOM 4523 C CA . PRO A 1 577 ? 18.414 10.487 10.096 1.00 87.88 577 PRO A CA 1
ATOM 4524 C C . PRO A 1 577 ? 18.611 11.769 9.273 1.00 87.88 577 PRO A C 1
ATOM 4526 O O . PRO A 1 577 ? 17.654 12.441 8.937 1.00 87.88 577 PRO A O 1
ATOM 4529 N N . ARG A 1 578 ? 19.842 12.054 8.822 1.00 88.44 578 ARG A N 1
ATOM 4530 C CA . ARG A 1 578 ? 20.152 13.190 7.922 1.00 88.44 578 ARG A CA 1
ATOM 4531 C C . ARG A 1 578 ? 19.468 13.142 6.544 1.00 88.44 578 ARG A C 1
ATOM 4533 O O . ARG A 1 578 ? 19.649 14.054 5.749 1.00 88.44 578 ARG A O 1
ATOM 4540 N N . ASN A 1 579 ? 18.843 12.019 6.209 1.00 89.81 579 ASN A N 1
ATOM 4541 C CA . ASN A 1 579 ? 18.118 11.776 4.965 1.00 89.81 579 ASN A CA 1
ATOM 4542 C C . ASN A 1 579 ? 16.613 11.977 5.123 1.00 89.81 579 ASN A C 1
ATOM 4544 O O . ASN A 1 579 ? 15.887 11.774 4.154 1.00 89.81 579 ASN A O 1
ATOM 4548 N N . VAL A 1 580 ? 16.158 12.284 6.334 1.00 91.69 580 VAL A N 1
ATOM 4549 C CA . VAL A 1 580 ? 14.750 12.363 6.683 1.00 91.69 580 VAL A CA 1
ATOM 4550 C C . VAL A 1 580 ? 14.499 13.739 7.269 1.00 91.69 580 VAL A C 1
ATOM 4552 O O . VAL A 1 580 ? 15.173 14.148 8.211 1.00 91.69 580 VAL A O 1
ATOM 4555 N N . GLU A 1 581 ? 13.543 14.455 6.705 1.00 92.69 581 GLU A N 1
ATOM 4556 C CA . GLU A 1 581 ? 13.140 15.771 7.185 1.00 92.69 581 GLU A CA 1
ATOM 4557 C C . GLU A 1 581 ? 11.620 15.873 7.219 1.00 92.69 581 GLU A C 1
ATOM 4559 O O . GLU A 1 581 ? 10.913 15.106 6.562 1.00 92.69 581 GLU A O 1
ATOM 4564 N N . THR A 1 582 ? 11.124 16.820 8.004 1.00 92.62 582 THR A N 1
ATOM 4565 C CA . THR A 1 582 ? 9.709 17.178 8.018 1.00 92.62 582 THR A CA 1
ATOM 4566 C C . THR A 1 582 ? 9.509 18.410 7.146 1.00 92.62 582 THR A C 1
ATOM 4568 O O . THR A 1 582 ? 10.269 19.370 7.262 1.00 92.62 582 THR A O 1
ATOM 4571 N N . VAL A 1 583 ? 8.491 18.390 6.291 1.00 92.88 583 VAL A N 1
ATOM 4572 C CA . VAL A 1 583 ? 8.119 19.508 5.416 1.00 92.88 583 VAL A CA 1
ATOM 4573 C C . VAL A 1 583 ? 6.631 19.806 5.545 1.00 92.88 583 VAL A C 1
ATOM 4575 O O . VAL A 1 583 ? 5.830 18.885 5.693 1.00 92.88 583 VAL A O 1
ATOM 4578 N N . ASP A 1 584 ? 6.250 21.078 5.473 1.00 88.75 584 ASP A N 1
ATOM 4579 C CA . ASP A 1 584 ? 4.840 21.461 5.413 1.00 88.75 584 ASP A CA 1
ATOM 4580 C C . ASP A 1 584 ? 4.255 21.128 4.036 1.00 88.75 584 ASP A C 1
ATOM 4582 O O . ASP A 1 584 ? 4.865 21.399 2.999 1.00 88.75 584 ASP A O 1
ATOM 4586 N N . TYR A 1 585 ? 3.057 20.552 4.028 1.00 86.50 585 TYR A N 1
ATOM 4587 C CA . TYR A 1 585 ? 2.320 20.209 2.821 1.00 86.50 585 TYR A CA 1
ATOM 4588 C C . TYR A 1 585 ? 0.865 20.656 2.935 1.00 86.50 585 TYR A C 1
ATOM 4590 O O . TYR A 1 585 ? 0.219 20.491 3.974 1.00 86.50 585 TYR A O 1
ATOM 4598 N N . GLU A 1 586 ? 0.341 21.181 1.833 1.00 83.00 586 GLU A N 1
ATOM 4599 C CA . GLU A 1 586 ? -1.069 21.500 1.657 1.00 83.00 586 GLU A CA 1
ATOM 4600 C C . GLU A 1 586 ? -1.523 20.989 0.289 1.00 83.00 586 GLU A C 1
ATOM 4602 O O . GLU A 1 586 ? -0.978 21.382 -0.744 1.00 83.00 586 GLU A O 1
ATOM 4607 N N . GLY A 1 587 ? -2.498 20.086 0.293 1.00 81.38 587 GLY A N 1
ATOM 4608 C CA . GLY A 1 587 ? -3.103 19.529 -0.912 1.00 81.38 587 GLY A CA 1
ATOM 4609 C C . GLY A 1 587 ? -3.671 18.135 -0.682 1.00 81.38 587 GLY A C 1
ATOM 4610 O O . GLY A 1 587 ? -3.676 17.608 0.433 1.00 81.38 587 GLY A O 1
ATOM 4611 N N . THR A 1 588 ? -4.111 17.491 -1.756 1.00 81.31 588 THR A N 1
ATOM 4612 C CA . THR A 1 588 ? -4.647 16.132 -1.681 1.00 81.31 588 THR A CA 1
ATOM 4613 C C . THR A 1 588 ? -3.528 15.123 -1.411 1.00 81.31 588 THR A C 1
ATOM 4615 O O . THR A 1 588 ? -2.427 15.225 -1.959 1.00 81.31 588 THR A O 1
ATOM 4618 N N . VAL A 1 589 ? -3.792 14.137 -0.559 1.00 85.88 589 VAL A N 1
ATOM 4619 C CA . VAL A 1 589 ? -2.912 12.980 -0.338 1.00 85.88 589 VAL A CA 1
ATOM 4620 C C . VAL A 1 589 ? -3.609 11.711 -0.796 1.00 85.88 589 VAL A C 1
ATOM 4622 O O . VAL A 1 589 ? -4.837 11.630 -0.761 1.00 85.88 589 VAL A O 1
ATOM 4625 N N . HIS A 1 590 ? -2.830 10.719 -1.222 1.00 89.00 590 HIS A N 1
ATOM 4626 C CA . HIS A 1 590 ? -3.360 9.494 -1.815 1.00 89.00 590 HIS A CA 1
ATOM 4627 C C . HIS A 1 590 ? -2.693 8.240 -1.241 1.00 89.00 590 HIS A C 1
ATOM 4629 O O . HIS A 1 590 ? -1.521 8.257 -0.870 1.00 89.00 590 HIS A O 1
ATOM 4635 N N . CYS A 1 591 ? -3.435 7.138 -1.137 1.00 88.38 591 CYS A N 1
ATOM 4636 C CA . CYS A 1 591 ? -2.878 5.828 -0.788 1.00 88.38 591 CYS A CA 1
ATOM 4637 C C . CYS A 1 591 ? -3.696 4.703 -1.429 1.00 88.38 591 CYS A C 1
ATOM 4639 O O . CYS A 1 591 ? -4.878 4.879 -1.724 1.00 88.38 591 CYS A O 1
ATOM 4641 N N . LEU A 1 592 ? -3.086 3.538 -1.624 1.00 87.00 592 LEU A N 1
ATOM 4642 C CA . LEU A 1 592 ? -3.774 2.308 -2.009 1.00 87.00 592 LEU A CA 1
ATOM 4643 C C . LEU A 1 592 ? -3.743 1.326 -0.853 1.00 87.00 592 LEU A C 1
ATOM 4645 O O . LEU A 1 592 ? -2.714 1.189 -0.202 1.00 87.00 592 LEU A O 1
ATOM 4649 N N . THR A 1 593 ? -4.817 0.569 -0.656 1.00 79.62 593 THR A N 1
ATOM 4650 C CA . THR A 1 593 ? -4.748 -0.669 0.120 1.00 79.62 593 THR A CA 1
ATOM 4651 C C . THR A 1 593 ? -4.506 -1.822 -0.842 1.00 79.62 593 THR A C 1
ATOM 4653 O O . THR A 1 593 ? -5.349 -2.101 -1.687 1.00 79.62 593 THR A O 1
ATOM 4656 N N . VAL A 1 594 ? -3.351 -2.480 -0.729 1.00 82.81 594 VAL A N 1
ATOM 4657 C CA . VAL A 1 594 ? -2.991 -3.653 -1.534 1.00 82.81 594 VAL A CA 1
ATOM 4658 C C . VAL A 1 594 ? -2.861 -4.902 -0.656 1.00 82.81 594 VAL A C 1
ATOM 4660 O O . VAL A 1 594 ? -2.457 -4.761 0.504 1.00 82.81 594 VAL A O 1
ATOM 4663 N N . PRO A 1 595 ? -3.147 -6.114 -1.171 1.00 77.75 595 PRO A N 1
ATOM 4664 C CA . PRO A 1 595 ? -3.159 -7.318 -0.338 1.00 77.75 595 PRO A CA 1
ATOM 4665 C C . PRO A 1 595 ? -1.805 -7.643 0.309 1.00 77.75 595 PRO A C 1
ATOM 4667 O O . PRO A 1 595 ? -1.773 -7.995 1.483 1.00 77.75 595 PRO A O 1
ATOM 4670 N N . THR A 1 596 ? -0.680 -7.427 -0.388 1.00 80.00 596 THR A N 1
ATOM 4671 C CA . THR A 1 596 ? 0.670 -7.661 0.177 1.00 80.00 596 THR A CA 1
ATOM 4672 C C . THR A 1 596 ? 1.104 -6.611 1.211 1.00 80.00 596 THR A C 1
ATOM 4674 O O . THR A 1 596 ? 2.137 -6.753 1.862 1.00 80.00 596 THR A O 1
ATOM 4677 N N . GLY A 1 597 ? 0.345 -5.520 1.358 1.00 80.75 597 GLY A N 1
ATOM 4678 C CA . GLY A 1 597 ? 0.648 -4.422 2.275 1.00 80.75 597 GLY A CA 1
ATOM 4679 C C . GLY A 1 597 ? 1.721 -3.431 1.806 1.00 80.75 597 GLY A C 1
ATOM 4680 O O . GLY A 1 597 ? 1.904 -2.416 2.474 1.00 80.75 597 GLY A O 1
ATOM 4681 N N . ALA A 1 598 ? 2.390 -3.660 0.671 1.00 91.81 598 ALA A N 1
ATOM 4682 C CA . ALA A 1 598 ? 3.374 -2.745 0.087 1.00 91.81 598 ALA A CA 1
ATOM 4683 C C . ALA A 1 598 ? 3.333 -2.766 -1.446 1.00 91.81 598 ALA A C 1
ATOM 4685 O O . ALA A 1 598 ? 2.982 -3.773 -2.057 1.00 91.81 598 ALA A O 1
ATOM 4686 N N . TYR A 1 599 ? 3.691 -1.656 -2.085 1.00 95.25 599 TYR A N 1
ATOM 4687 C CA . TYR A 1 599 ? 3.660 -1.528 -3.544 1.00 95.25 599 TYR A CA 1
ATOM 4688 C C . TYR A 1 599 ? 4.752 -0.589 -4.062 1.00 95.25 599 TYR A C 1
ATOM 4690 O O . TYR A 1 599 ? 5.400 0.128 -3.293 1.00 95.25 599 TYR A O 1
ATOM 4698 N N . ILE A 1 600 ? 4.987 -0.637 -5.375 1.00 96.25 600 ILE A N 1
ATOM 4699 C CA . ILE A 1 600 ? 5.999 0.181 -6.045 1.00 96.25 600 ILE A CA 1
ATOM 4700 C C . ILE A 1 600 ? 5.412 1.547 -6.417 1.00 96.25 600 ILE A C 1
ATOM 4702 O O . ILE A 1 600 ? 4.427 1.638 -7.156 1.00 96.25 600 ILE A O 1
ATOM 4706 N N . THR A 1 601 ? 6.066 2.610 -5.957 1.00 95.81 601 THR A N 1
ATOM 4707 C CA . THR A 1 601 ? 5.738 3.996 -6.307 1.00 95.81 601 THR A CA 1
ATOM 4708 C C . THR A 1 601 ? 6.906 4.695 -6.987 1.00 95.81 601 THR A C 1
ATOM 4710 O O . THR A 1 601 ? 8.036 4.198 -6.995 1.00 95.81 601 THR A O 1
ATOM 4713 N N . ARG A 1 602 ? 6.632 5.852 -7.591 1.00 95.00 602 ARG A N 1
ATOM 4714 C CA . ARG A 1 602 ? 7.643 6.742 -8.157 1.00 95.00 602 ARG A CA 1
ATOM 4715 C C . ARG A 1 602 ? 7.316 8.193 -7.847 1.00 95.00 602 ARG A C 1
ATOM 4717 O O . ARG A 1 602 ? 6.184 8.616 -8.028 1.00 95.00 602 ARG A O 1
ATOM 4724 N N . ARG A 1 603 ? 8.319 8.966 -7.441 1.00 94.31 603 ARG A N 1
ATOM 4725 C CA . ARG A 1 603 ? 8.219 10.423 -7.283 1.00 94.31 603 ARG A CA 1
ATOM 4726 C C . ARG A 1 603 ? 9.452 11.075 -7.892 1.00 94.31 603 ARG A C 1
ATOM 4728 O O . ARG A 1 603 ? 10.558 10.576 -7.708 1.00 94.31 603 ARG A O 1
ATOM 4735 N N . ASN A 1 604 ? 9.278 12.135 -8.685 1.00 92.25 604 ASN A N 1
ATOM 4736 C CA . ASN A 1 604 ? 10.376 12.817 -9.396 1.00 92.25 604 ASN A CA 1
ATOM 4737 C C . ASN A 1 604 ? 11.299 11.866 -10.193 1.00 92.25 604 ASN A C 1
ATOM 4739 O O . ASN A 1 604 ? 12.508 12.077 -10.291 1.00 92.25 604 ASN A O 1
ATOM 4743 N N . GLY A 1 605 ? 10.732 10.783 -10.736 1.00 92.19 605 GLY A N 1
ATOM 4744 C CA . GLY A 1 605 ? 11.466 9.756 -11.477 1.00 92.19 605 GLY A CA 1
ATOM 4745 C C . GLY A 1 605 ? 12.172 8.699 -10.616 1.00 92.19 605 GLY A C 1
ATOM 4746 O O . GLY A 1 605 ? 12.668 7.723 -11.178 1.00 92.19 605 GLY A O 1
ATOM 4747 N N . TYR A 1 606 ? 12.204 8.833 -9.288 1.00 93.12 606 TYR A N 1
ATOM 4748 C CA . TYR A 1 606 ? 12.793 7.863 -8.359 1.00 93.12 606 TYR A CA 1
ATOM 4749 C C . TYR A 1 606 ? 11.780 6.795 -7.978 1.00 93.12 606 TYR A C 1
ATOM 4751 O O . TYR A 1 606 ? 10.741 7.126 -7.417 1.00 93.12 606 TYR A O 1
ATOM 4759 N N . MET A 1 607 ? 12.084 5.525 -8.251 1.00 93.00 607 MET A N 1
ATOM 4760 C CA . MET A 1 607 ? 11.260 4.437 -7.731 1.00 93.00 607 MET A CA 1
ATOM 4761 C C . MET A 1 607 ? 11.457 4.261 -6.221 1.00 93.00 607 MET A C 1
ATOM 4763 O O . MET A 1 607 ? 12.545 4.513 -5.693 1.00 93.00 607 MET A O 1
ATOM 4767 N N . ALA A 1 608 ? 10.433 3.748 -5.553 1.00 93.38 608 ALA A N 1
ATOM 4768 C CA . ALA A 1 608 ? 10.461 3.400 -4.145 1.00 93.38 608 ALA A CA 1
ATOM 4769 C C . ALA A 1 608 ? 9.539 2.214 -3.848 1.00 93.38 608 ALA A C 1
ATOM 4771 O O . ALA A 1 608 ? 8.580 1.951 -4.573 1.00 93.38 608 ALA A O 1
ATOM 4772 N N . VAL A 1 609 ? 9.825 1.527 -2.742 1.00 92.75 609 VAL A N 1
ATOM 4773 C CA . VAL A 1 609 ? 8.942 0.520 -2.149 1.00 92.75 609 VAL A CA 1
ATOM 4774 C C . VAL A 1 609 ? 8.541 1.011 -0.768 1.00 92.75 609 VAL A C 1
ATOM 4776 O O . VAL A 1 609 ? 9.403 1.273 0.074 1.00 92.75 609 VAL A O 1
ATOM 4779 N N . ALA A 1 610 ? 7.243 1.142 -0.521 1.00 87.94 610 ALA A N 1
ATOM 4780 C CA . ALA A 1 610 ? 6.732 1.456 0.807 1.00 87.94 610 ALA A CA 1
ATOM 4781 C C . ALA A 1 610 ? 5.347 0.832 1.029 1.00 87.94 610 ALA A C 1
ATOM 4783 O O . ALA A 1 610 ? 4.748 0.255 0.120 1.00 87.94 610 ALA A O 1
ATOM 4784 N N . GLY A 1 611 ? 4.917 0.836 2.292 1.00 81.69 611 GLY A N 1
ATOM 4785 C CA . GLY A 1 611 ? 3.697 0.172 2.728 1.00 81.69 611 GLY A CA 1
ATOM 4786 C C . GLY A 1 611 ? 2.431 0.931 2.338 1.00 81.69 611 GLY A C 1
ATOM 4787 O O . GLY A 1 611 ? 2.483 2.053 1.854 1.00 81.69 611 GLY A O 1
ATOM 4788 N N . ASN A 1 612 ? 1.277 0.329 2.595 1.00 74.75 612 ASN A N 1
ATOM 4789 C CA . ASN A 1 612 ? -0.027 0.974 2.493 1.00 74.75 612 ASN A CA 1
ATOM 4790 C C . ASN A 1 612 ? -0.510 1.575 3.828 1.00 74.75 612 ASN A C 1
ATOM 4792 O O . ASN A 1 612 ? 0.135 1.454 4.870 1.00 74.75 612 ASN A O 1
ATOM 4796 N N . SER A 1 613 ? -1.684 2.208 3.814 1.00 59.28 613 SER A N 1
ATOM 4797 C CA . SER A 1 613 ? -2.365 2.696 5.019 1.00 59.28 613 SER A CA 1
ATOM 4798 C C . SER A 1 613 ? -2.745 1.571 6.008 1.00 59.28 613 SER A C 1
ATOM 4800 O O . SER A 1 613 ? -3.115 0.477 5.578 1.00 59.28 613 SER A O 1
ATOM 4802 N N . PRO A 1 614 ? -2.698 1.819 7.336 1.00 53.16 614 PRO A N 1
ATOM 4803 C CA . PRO A 1 614 ? -3.008 0.819 8.363 1.00 53.16 614 PRO A CA 1
ATOM 4804 C C . PRO A 1 614 ? -4.506 0.455 8.440 1.00 53.16 614 PRO A C 1
ATOM 4806 O O . PRO A 1 614 ? -5.378 1.320 8.453 1.00 53.16 614 PRO A O 1
ATOM 4809 N N . TYR A 1 615 ? -4.800 -0.843 8.573 1.00 51.34 615 TYR A N 1
ATOM 4810 C CA . TYR A 1 615 ? -6.146 -1.432 8.475 1.00 51.34 615 TYR A CA 1
ATOM 4811 C C . TYR A 1 615 ? -7.101 -1.109 9.641 1.00 51.34 615 TYR A C 1
ATOM 4813 O O . TYR A 1 615 ? -8.314 -1.024 9.436 1.00 51.34 615 TYR A O 1
ATOM 4821 N N . TRP A 1 616 ? -6.585 -0.872 10.852 1.00 54.59 616 TRP A N 1
ATOM 4822 C CA . TRP A 1 616 ? -7.415 -0.704 12.056 1.00 54.59 616 TRP A CA 1
ATOM 4823 C C . TRP A 1 616 ? -8.285 0.546 12.070 1.00 54.59 616 TRP A C 1
ATOM 4825 O O . TRP A 1 616 ? -9.357 0.533 12.659 1.00 54.59 616 TRP A O 1
ATOM 4835 N N . VAL A 1 617 ? -7.865 1.616 11.399 1.00 51.28 617 VAL A N 1
ATOM 4836 C CA . VAL A 1 617 ? -8.652 2.857 11.292 1.00 51.28 617 VAL A CA 1
ATOM 4837 C C . VAL A 1 617 ? -9.570 2.817 10.054 1.00 51.28 617 VAL A C 1
ATOM 4839 O O . VAL A 1 617 ? -10.532 3.581 9.945 1.00 51.28 617 VAL A O 1
ATOM 4842 N N . ASN A 1 618 ? -9.338 1.875 9.131 1.00 52.38 618 ASN A N 1
ATOM 4843 C CA . ASN A 1 618 ? -9.976 1.833 7.812 1.00 52.38 618 ASN A CA 1
ATOM 4844 C C . ASN A 1 618 ? -11.231 0.957 7.759 1.00 52.38 618 ASN A C 1
ATOM 4846 O O . ASN A 1 618 ? -12.207 1.325 7.107 1.00 52.38 618 ASN A O 1
ATOM 4850 N N . LEU A 1 619 ? -11.248 -0.165 8.470 1.00 63.31 619 LEU A N 1
ATOM 4851 C CA . LEU A 1 619 ? -12.371 -1.102 8.421 1.00 63.31 619 LEU A CA 1
ATOM 4852 C C . LEU A 1 619 ? -13.596 -0.707 9.279 1.00 63.31 619 LEU A C 1
ATOM 4854 O O . LEU A 1 619 ? -14.710 -1.056 8.861 1.00 63.31 619 LEU A O 1
ATOM 4858 N N . PRO A 1 620 ? -13.460 0.050 10.392 1.00 67.44 620 PRO A N 1
ATOM 4859 C CA . PRO A 1 620 ? -14.600 0.657 11.084 1.00 67.44 620 PRO A CA 1
ATOM 4860 C C . PRO A 1 620 ? -15.248 1.790 10.277 1.00 67.44 620 PRO A C 1
ATOM 4862 O O . PRO A 1 620 ? -14.561 2.539 9.571 1.00 67.44 620 PRO A O 1
ATOM 4865 N N . ARG A 1 621 ? -16.571 1.962 10.407 1.00 76.25 621 ARG A N 1
ATOM 4866 C CA . ARG A 1 621 ? -17.320 3.062 9.764 1.00 76.25 621 ARG A CA 1
ATOM 4867 C C . ARG A 1 621 ? -17.313 4.355 10.568 1.00 76.25 621 ARG A C 1
ATOM 4869 O O . ARG A 1 621 ? -17.456 5.413 9.957 1.00 76.25 621 ARG A O 1
ATOM 4876 N N . SER A 1 622 ? -17.132 4.269 11.885 1.00 81.62 622 SER A N 1
ATOM 4877 C CA . SER A 1 622 ? -16.892 5.409 12.774 1.00 81.62 622 SER A CA 1
ATOM 4878 C C . SER A 1 622 ? -15.682 5.136 13.665 1.00 81.62 622 SER A C 1
ATOM 4880 O O . SER A 1 622 ? -15.493 4.010 14.130 1.00 81.62 622 SER A O 1
ATOM 4882 N N . VAL A 1 623 ? -14.835 6.149 13.865 1.00 82.69 623 VAL A N 1
ATOM 4883 C CA . VAL A 1 623 ? -13.622 6.037 14.685 1.00 82.69 623 VAL A CA 1
ATOM 4884 C C . VAL A 1 623 ? -13.480 7.230 15.621 1.00 82.69 623 VAL A C 1
ATOM 4886 O O . VAL A 1 623 ? -13.401 8.372 15.163 1.00 82.69 623 VAL A O 1
ATOM 4889 N N . TRP A 1 624 ? -13.327 6.954 16.911 1.00 86.12 624 TRP A N 1
ATOM 4890 C CA . TRP A 1 624 ? -13.143 7.931 17.977 1.00 86.12 624 TRP A CA 1
ATOM 4891 C C . TRP A 1 624 ? -11.798 7.736 18.686 1.00 86.12 624 TRP A C 1
ATOM 4893 O O . TRP A 1 624 ? -11.425 6.623 19.049 1.00 86.12 624 TRP A O 1
ATOM 4903 N N . GLU A 1 625 ? -11.058 8.827 18.885 1.00 83.44 625 GLU A N 1
ATOM 4904 C CA . GLU A 1 625 ? -9.814 8.842 19.663 1.00 83.44 625 GLU A CA 1
ATOM 4905 C C . GLU A 1 625 ? -10.062 9.393 21.066 1.00 83.44 625 GLU A C 1
ATOM 4907 O O . GLU A 1 625 ? -10.620 10.480 21.207 1.00 83.44 625 GLU A O 1
ATOM 4912 N N . VAL A 1 626 ? -9.573 8.687 22.081 1.00 83.88 626 VAL A N 1
ATOM 4913 C CA . VAL A 1 626 ? -9.571 9.120 23.478 1.00 83.88 626 VAL A CA 1
ATOM 4914 C C . VAL A 1 626 ? -8.249 9.804 23.803 1.00 83.88 626 VAL A C 1
ATOM 4916 O O . VAL A 1 626 ? -7.182 9.219 23.609 1.00 83.88 626 VAL A O 1
ATOM 4919 N N . ARG A 1 627 ? -8.315 11.031 24.323 1.00 80.12 627 ARG A N 1
ATOM 4920 C CA . ARG A 1 627 ? -7.159 11.817 24.776 1.00 80.12 627 ARG A CA 1
ATOM 4921 C C . ARG A 1 627 ? -7.305 12.207 26.240 1.00 80.12 627 ARG A C 1
ATOM 4923 O O . ARG A 1 627 ? -8.385 12.615 26.655 1.00 80.12 627 ARG A O 1
ATOM 4930 N N . LYS A 1 628 ? -6.213 12.110 26.995 1.00 72.69 628 LYS A N 1
ATOM 4931 C CA . LYS A 1 628 ? -6.149 12.447 28.425 1.00 72.69 628 LYS A CA 1
ATOM 4932 C C . LYS A 1 628 ? -6.008 13.957 28.662 1.00 72.69 628 LYS A C 1
ATOM 4934 O O . LYS A 1 628 ? -5.331 14.612 27.874 1.00 72.69 628 LYS A O 1
ATOM 4939 N N . SER A 1 629 ? -6.536 14.461 29.780 1.00 63.97 629 SER A N 1
ATOM 4940 C CA . SER A 1 629 ? -6.066 15.704 30.429 1.00 63.97 629 SER A CA 1
ATOM 4941 C C . SER A 1 629 ? -5.088 15.364 31.568 1.00 63.97 629 SER A C 1
ATOM 4943 O O . SER A 1 629 ? -5.173 14.292 32.170 1.00 63.97 629 SER A O 1
ATOM 4945 N N . GLN A 1 630 ? -4.086 16.206 31.833 1.00 52.50 630 GLN A N 1
ATOM 4946 C CA . GLN A 1 630 ? -3.010 15.900 32.787 1.00 52.50 630 GLN A CA 1
ATOM 4947 C C . GLN A 1 630 ? -3.448 15.947 34.259 1.00 52.50 630 GLN A C 1
ATOM 4949 O O . GLN A 1 630 ? -2.726 15.407 35.098 1.00 52.50 630 GLN A O 1
ATOM 4954 N N . LYS A 1 631 ? -4.633 16.485 34.579 1.00 51.12 631 LYS A N 1
ATOM 4955 C CA . LYS A 1 631 ? -5.224 16.385 35.921 1.00 51.12 631 LYS A CA 1
ATOM 4956 C C . LYS A 1 631 ? -5.712 14.963 36.187 1.00 51.12 631 LYS A C 1
ATOM 4958 O O . LYS A 1 631 ? -6.816 14.577 35.818 1.00 51.12 631 LYS A O 1
ATOM 4963 N N . MET A 1 632 ? -4.825 14.164 36.766 1.00 47.59 632 MET A N 1
ATOM 4964 C CA . MET A 1 632 ? -5.152 12.875 37.357 1.00 47.59 632 MET A CA 1
ATOM 4965 C C . MET A 1 632 ? -5.076 13.046 38.868 1.00 47.59 632 MET A C 1
ATOM 4967 O O . MET A 1 632 ? -3.980 13.072 39.430 1.00 47.59 632 MET A O 1
ATOM 4971 N N . ASP A 1 633 ? -6.239 13.145 39.492 1.00 56.16 633 ASP A N 1
ATOM 4972 C CA . ASP A 1 633 ? -6.376 12.978 40.933 1.00 56.16 633 ASP A CA 1
ATOM 4973 C C . ASP A 1 633 ? -6.766 11.508 41.178 1.00 56.16 633 ASP A C 1
ATOM 4975 O O . ASP A 1 633 ? -7.257 10.839 40.267 1.00 56.16 633 ASP A O 1
ATOM 4979 N N . ALA A 1 634 ? -6.520 10.954 42.369 1.00 59.94 634 ALA A N 1
ATOM 4980 C CA . ALA A 1 634 ? -6.744 9.521 42.622 1.00 59.94 634 ALA A CA 1
ATOM 4981 C C . ALA A 1 634 ? -8.207 9.071 42.398 1.00 59.94 634 ALA A C 1
ATOM 4983 O O . ALA A 1 634 ? -8.439 7.908 42.073 1.00 59.94 634 ALA A O 1
ATOM 4984 N N . ASP A 1 635 ? -9.156 10.009 42.498 1.00 73.12 635 ASP A N 1
ATOM 4985 C CA . ASP A 1 635 ? -10.598 9.743 42.523 1.00 73.12 635 ASP A CA 1
ATOM 4986 C C . ASP A 1 635 ? -11.347 10.223 41.261 1.00 73.12 635 ASP A C 1
ATOM 4988 O O . ASP A 1 635 ? -12.566 10.074 41.179 1.00 73.12 635 ASP A O 1
ATOM 4992 N N . SER A 1 636 ? -10.662 10.799 40.259 1.00 79.44 636 SER A N 1
ATOM 4993 C CA . SER A 1 636 ? -11.319 11.258 39.022 1.00 79.44 636 SER A CA 1
ATOM 4994 C C . SER A 1 636 ? -10.457 11.139 37.758 1.00 79.44 636 SER A C 1
ATOM 4996 O O . SER A 1 636 ? -9.226 11.186 37.794 1.00 79.44 636 SER A O 1
ATOM 4998 N N . LEU A 1 637 ? -11.114 10.971 36.606 1.00 82.75 637 LEU A N 1
ATOM 4999 C CA . LEU A 1 637 ? -10.485 10.843 35.291 1.00 82.75 637 LEU A CA 1
ATOM 5000 C C . LEU A 1 637 ? -11.154 11.759 34.263 1.00 82.75 637 LEU A C 1
ATOM 5002 O O . LEU A 1 637 ? -12.308 11.551 33.898 1.00 82.75 637 LEU A O 1
ATOM 5006 N N . GLU A 1 638 ? -10.394 12.703 33.708 1.00 84.12 638 GLU A N 1
ATOM 5007 C CA . GLU A 1 638 ? -10.835 13.549 32.594 1.00 84.12 638 GLU A CA 1
ATOM 5008 C C . GLU A 1 638 ? -10.258 13.091 31.248 1.00 84.12 638 GLU A C 1
ATOM 5010 O O . GLU A 1 638 ? -9.045 12.907 31.078 1.00 84.12 638 GLU A O 1
ATOM 5015 N N . PHE A 1 639 ? -11.132 12.951 30.250 1.00 84.81 639 PHE A N 1
ATOM 5016 C CA . PHE A 1 639 ? -10.739 12.625 28.883 1.00 84.81 639 PHE A CA 1
ATOM 5017 C C . PHE A 1 639 ? -11.619 13.316 27.839 1.00 84.81 639 PHE A C 1
ATOM 5019 O O . PHE A 1 639 ? -12.734 13.764 28.103 1.00 84.81 639 PHE A O 1
ATOM 5026 N N . SER A 1 640 ? -11.113 13.374 26.609 1.00 84.88 640 SER A N 1
ATOM 5027 C CA . SER A 1 640 ? -11.853 13.855 25.443 1.00 84.88 640 SER A CA 1
ATOM 5028 C C . SER A 1 640 ? -11.920 12.813 24.332 1.00 84.88 640 SER A C 1
ATOM 5030 O O . SER A 1 640 ? -10.971 12.069 24.100 1.00 84.88 640 SER A O 1
ATOM 5032 N N . LEU A 1 641 ? -13.053 12.786 23.636 1.00 86.81 641 LEU A N 1
ATOM 5033 C CA . LEU A 1 641 ? -13.351 11.960 22.475 1.00 86.81 641 LEU A CA 1
ATOM 5034 C C . LEU A 1 641 ? -13.284 12.814 21.213 1.00 86.81 641 LEU A C 1
ATOM 5036 O O . LEU A 1 641 ? -14.036 13.775 21.051 1.00 86.81 641 LEU A O 1
ATOM 5040 N N . TRP A 1 642 ? -12.411 12.434 20.290 1.00 80.00 642 TRP A N 1
ATOM 5041 C CA . TRP A 1 642 ? -12.190 13.126 19.026 1.00 80.00 642 TRP A CA 1
ATOM 5042 C C . TRP A 1 642 ? -12.670 12.255 17.878 1.00 80.00 642 TRP A C 1
ATOM 5044 O O . TRP A 1 642 ? -12.119 11.180 17.641 1.00 80.00 642 TRP A O 1
ATOM 5054 N N . HIS A 1 643 ? -13.671 12.721 17.133 1.00 79.75 643 HIS A N 1
ATOM 5055 C CA . HIS A 1 643 ? -14.155 11.988 15.971 1.00 79.75 643 HIS A CA 1
ATOM 5056 C C . HIS A 1 643 ? -13.111 12.067 14.852 1.00 79.75 643 HIS A C 1
ATOM 5058 O O . HIS A 1 643 ? -12.813 13.148 14.341 1.00 79.75 643 HIS A O 1
ATOM 5064 N N . ARG A 1 644 ? -12.525 10.927 14.485 1.00 71.31 644 ARG A N 1
ATOM 5065 C CA . ARG A 1 644 ? -11.474 10.833 13.462 1.00 71.31 644 ARG A CA 1
ATOM 5066 C C . ARG A 1 644 ? -11.992 10.439 12.097 1.00 71.31 644 ARG A C 1
ATOM 5068 O O . ARG A 1 644 ? -11.370 10.798 11.101 1.00 71.31 644 ARG A O 1
ATOM 5075 N N . LYS A 1 645 ? -13.100 9.705 12.050 1.00 67.50 645 LYS A N 1
ATOM 5076 C CA . LYS A 1 645 ? -13.643 9.171 10.806 1.00 67.50 645 LYS A CA 1
ATOM 5077 C C . LYS A 1 645 ? -15.124 8.866 10.941 1.00 67.50 645 LYS A C 1
ATOM 5079 O O . LYS A 1 645 ? -15.518 8.246 11.920 1.00 67.50 645 LYS A O 1
ATOM 5084 N N . ILE A 1 646 ? -15.885 9.220 9.911 1.00 75.38 646 ILE A N 1
ATOM 5085 C CA . ILE A 1 646 ? -17.230 8.715 9.640 1.00 75.38 646 ILE A CA 1
ATOM 5086 C C . ILE A 1 646 ? -17.419 8.611 8.127 1.00 75.38 646 ILE A C 1
ATOM 5088 O O . ILE A 1 646 ? -17.084 9.547 7.407 1.00 75.38 646 ILE A O 1
ATOM 5092 N N . ASN A 1 647 ? -17.942 7.487 7.639 1.00 57.62 647 ASN A N 1
ATOM 5093 C CA . ASN A 1 647 ? -18.109 7.280 6.192 1.00 57.62 647 ASN A CA 1
ATOM 5094 C C . ASN A 1 647 ? -19.391 7.914 5.627 1.00 57.62 647 ASN A C 1
ATOM 5096 O O . ASN A 1 647 ? -19.464 8.165 4.429 1.00 57.62 647 ASN A O 1
ATOM 5100 N N . SER A 1 648 ? -20.386 8.183 6.476 1.00 58.34 648 SER A N 1
ATOM 5101 C CA . SER A 1 648 ? -21.740 8.571 6.051 1.00 58.34 648 SER A CA 1
ATOM 5102 C C . SER A 1 648 ? -22.188 9.926 6.609 1.00 58.34 648 SER A C 1
ATOM 5104 O O . SER A 1 648 ? -23.372 10.116 6.867 1.00 58.34 648 SER A O 1
ATOM 5106 N N . GLY A 1 649 ? -21.269 10.871 6.841 1.00 61.75 649 GLY A N 1
ATOM 5107 C CA . GLY A 1 649 ? -21.623 12.167 7.427 1.00 61.75 649 GLY A CA 1
ATOM 5108 C C . GLY A 1 649 ? -20.440 13.103 7.667 1.00 61.75 649 GLY A C 1
ATOM 5109 O O . GLY A 1 649 ? -19.349 12.906 7.142 1.00 61.75 649 GLY A O 1
ATOM 5110 N N . LYS A 1 650 ? -20.663 14.145 8.476 1.00 67.69 650 LYS A N 1
ATOM 5111 C CA . LYS A 1 650 ? -19.619 15.094 8.895 1.00 67.69 650 LYS A CA 1
ATOM 5112 C C . LYS A 1 650 ? -18.976 14.645 10.206 1.00 67.69 650 LYS A C 1
ATOM 5114 O O . LYS A 1 650 ? -19.661 14.120 11.086 1.00 67.69 650 LYS A O 1
ATOM 5119 N N . LEU A 1 651 ? -17.677 14.915 10.359 1.00 71.06 651 LEU A N 1
ATOM 5120 C CA . LEU A 1 651 ? -16.992 14.747 11.641 1.00 71.06 651 LEU A CA 1
ATOM 5121 C C . LEU A 1 651 ? -17.714 15.545 12.729 1.00 71.06 651 LEU A C 1
ATOM 5123 O O . LEU A 1 651 ? -18.201 16.657 12.505 1.00 71.06 651 LEU A O 1
ATOM 5127 N N . ARG A 1 652 ? -17.793 14.945 13.913 1.00 80.00 652 ARG A N 1
ATOM 5128 C CA . ARG A 1 652 ? -18.467 15.539 15.066 1.00 80.00 652 ARG A CA 1
ATOM 5129 C C . ARG A 1 652 ? -17.454 16.340 15.870 1.00 80.00 652 ARG A C 1
ATOM 5131 O O . ARG A 1 652 ? -16.260 16.038 15.858 1.00 80.00 652 ARG A O 1
ATOM 5138 N N . ARG A 1 653 ? -17.945 17.376 16.551 1.00 75.69 653 ARG A N 1
ATOM 5139 C CA . ARG A 1 653 ? -17.109 18.170 17.452 1.00 75.69 653 ARG A CA 1
ATOM 5140 C C . ARG A 1 653 ? -16.565 17.274 18.570 1.00 75.69 653 ARG A C 1
ATOM 5142 O O . ARG A 1 653 ? -17.262 16.333 18.956 1.00 75.69 653 ARG A O 1
ATOM 5149 N N . PRO A 1 654 ? -15.351 17.548 19.073 1.00 80.62 654 PRO A N 1
ATOM 5150 C CA . PRO A 1 654 ? -14.817 16.802 20.197 1.00 80.62 654 PRO A CA 1
ATOM 5151 C C . PRO A 1 654 ? -15.753 16.900 21.407 1.00 80.62 654 PRO A C 1
ATOM 5153 O O . PRO A 1 654 ? -16.356 17.946 21.648 1.00 80.62 654 PRO A O 1
ATOM 5156 N N . MET A 1 655 ? -15.877 15.804 22.147 1.00 87.94 655 MET A N 1
ATOM 5157 C CA . MET A 1 655 ? -16.640 15.727 23.396 1.00 87.94 655 MET A CA 1
ATOM 5158 C C . MET A 1 655 ? -15.666 15.527 24.552 1.00 87.94 655 MET A C 1
ATOM 5160 O O . MET A 1 655 ? -14.646 14.875 24.365 1.00 87.94 655 MET A O 1
ATOM 5164 N N . ALA A 1 656 ? -15.967 16.044 25.738 1.00 86.56 656 ALA A N 1
ATOM 5165 C CA . ALA A 1 656 ? -15.190 15.769 26.946 1.00 86.56 656 ALA A CA 1
ATOM 5166 C C . ALA A 1 656 ? -16.065 15.218 28.072 1.00 86.56 656 ALA A C 1
ATOM 5168 O O . ALA A 1 656 ? -17.249 15.558 28.163 1.00 86.56 656 ALA A O 1
ATOM 5169 N N . TYR A 1 657 ? -15.458 14.372 28.898 1.00 87.50 657 TYR A N 1
ATOM 5170 C CA . TYR A 1 657 ? -16.066 13.727 30.053 1.00 87.50 657 TYR A CA 1
ATOM 5171 C C . TYR A 1 657 ? -15.101 13.758 31.240 1.00 87.50 657 TYR A C 1
ATOM 5173 O O . TYR A 1 657 ? -13.894 13.576 31.061 1.00 87.50 657 TYR A O 1
ATOM 5181 N N . ARG A 1 658 ? -15.653 13.934 32.442 1.00 87.00 658 ARG A N 1
ATOM 5182 C CA . ARG A 1 658 ? -15.010 13.586 33.711 1.00 87.00 658 ARG A CA 1
ATOM 5183 C C . ARG A 1 658 ? -15.726 12.385 34.308 1.00 87.00 658 ARG A C 1
ATOM 5185 O O . ARG A 1 658 ? -16.952 12.368 34.343 1.00 87.00 658 ARG A O 1
ATOM 5192 N N . ILE A 1 659 ? -14.967 11.396 34.750 1.00 87.94 659 ILE A N 1
ATOM 5193 C CA . ILE A 1 659 ? -15.466 10.257 35.512 1.00 87.94 659 ILE A CA 1
ATOM 5194 C C . ILE A 1 659 ? -15.026 10.458 36.952 1.00 87.94 659 ILE A C 1
ATOM 5196 O O . ILE A 1 659 ? -13.825 10.525 37.196 1.00 87.94 659 ILE A O 1
ATOM 5200 N N . ASP A 1 660 ? -15.976 10.519 37.877 1.00 88.38 660 ASP A N 1
ATOM 5201 C CA . ASP A 1 660 ? -15.700 10.546 39.310 1.00 88.38 660 ASP A CA 1
ATOM 5202 C C . ASP A 1 660 ? -15.934 9.135 39.874 1.00 88.38 660 ASP A C 1
ATOM 5204 O O . ASP A 1 660 ? -17.021 8.564 39.737 1.00 88.38 660 ASP A O 1
ATOM 5208 N N . PHE A 1 661 ? -14.894 8.550 40.471 1.00 86.12 661 PHE A N 1
ATOM 5209 C CA . PHE A 1 661 ? -14.936 7.214 41.062 1.00 86.12 661 PHE A CA 1
ATOM 5210 C C . PHE A 1 661 ? -15.313 7.325 42.535 1.00 86.12 661 PHE A C 1
ATOM 5212 O O . PHE A 1 661 ? -14.460 7.492 43.401 1.00 86.12 661 PHE A O 1
ATOM 5219 N N . GLN A 1 662 ? -16.605 7.223 42.830 1.00 84.19 662 GLN A N 1
ATOM 5220 C CA . GLN A 1 662 ? -17.096 7.130 44.199 1.00 84.19 662 GLN A CA 1
ATOM 5221 C C . GLN A 1 662 ? -17.432 5.660 44.475 1.00 84.19 662 GLN A C 1
ATOM 5223 O O . GLN A 1 662 ? -17.893 4.936 43.599 1.00 84.19 662 GLN A O 1
ATOM 5228 N N . ASN A 1 663 ? -17.176 5.156 45.677 1.00 75.06 663 ASN A N 1
ATOM 5229 C CA . ASN A 1 663 ? -17.679 3.835 46.051 1.00 75.06 663 ASN A CA 1
ATOM 5230 C C . ASN A 1 663 ? -19.018 4.043 46.780 1.00 75.06 663 ASN A C 1
ATOM 5232 O O . ASN A 1 663 ? -19.006 4.731 47.804 1.00 75.06 663 ASN A O 1
ATOM 5236 N N . PRO A 1 664 ? -20.160 3.529 46.281 1.00 79.75 664 PRO A N 1
ATOM 5237 C CA . PRO A 1 664 ? -20.313 2.528 45.214 1.00 79.75 664 PRO A CA 1
ATOM 5238 C C . PRO A 1 664 ? -20.709 3.066 43.824 1.00 79.75 664 PRO A C 1
ATOM 5240 O O . PRO A 1 664 ? -21.127 2.278 42.988 1.00 79.75 664 PRO A O 1
ATOM 5243 N N . ALA A 1 665 ? -20.611 4.368 43.537 1.00 88.81 665 ALA A N 1
ATOM 5244 C CA . ALA A 1 665 ? -21.089 4.974 42.286 1.00 88.81 665 ALA A CA 1
ATOM 5245 C C . ALA A 1 665 ? -19.985 5.549 41.369 1.00 88.81 665 ALA A C 1
ATOM 5247 O O . ALA A 1 665 ? -19.202 6.410 41.757 1.00 88.81 665 ALA A O 1
ATOM 5248 N N . THR A 1 666 ? -19.983 5.171 40.089 1.00 90.25 666 THR A N 1
ATOM 5249 C CA . THR A 1 666 ? -19.173 5.844 39.056 1.00 90.25 666 THR A CA 1
ATOM 5250 C C . THR A 1 666 ? -20.022 6.876 38.324 1.00 90.25 666 THR A C 1
ATOM 5252 O O . THR A 1 666 ? -20.952 6.506 37.609 1.00 90.25 666 THR A O 1
ATOM 5255 N N . VAL A 1 667 ? -19.698 8.163 38.474 1.00 89.31 667 VAL A N 1
ATOM 5256 C CA . VAL A 1 667 ? -20.506 9.265 37.928 1.00 89.31 667 VAL A CA 1
ATOM 5257 C C . VAL A 1 667 ? -19.822 9.881 36.710 1.00 89.31 667 VAL A C 1
ATOM 5259 O O . VAL A 1 667 ? -18.645 10.236 36.755 1.00 89.31 667 VAL A O 1
ATOM 5262 N N . PHE A 1 668 ? -20.568 10.023 35.612 1.00 90.50 668 PHE A N 1
ATOM 5263 C CA . PHE A 1 668 ? -20.094 10.664 34.384 1.00 90.50 668 PHE A CA 1
ATOM 5264 C C . PHE A 1 668 ? -20.590 12.108 34.308 1.00 90.50 668 PHE A C 1
ATOM 5266 O O . PHE A 1 668 ? -21.790 12.366 34.239 1.00 90.50 668 PHE A O 1
ATOM 5273 N N . HIS A 1 669 ? -19.656 13.051 34.236 1.00 87.75 669 HIS A N 1
ATOM 5274 C CA . HIS A 1 669 ? -19.933 14.463 34.012 1.00 87.75 669 HIS A CA 1
ATOM 5275 C C . HIS A 1 669 ? -19.542 14.860 32.591 1.00 87.75 669 HIS A C 1
ATOM 5277 O O . HIS A 1 669 ? -18.400 14.693 32.164 1.00 87.75 669 HIS A O 1
ATOM 5283 N N . GLU A 1 670 ? -20.491 15.421 31.849 1.00 86.12 670 GLU A N 1
ATOM 5284 C CA . GLU A 1 670 ? -20.222 16.013 30.543 1.00 86.12 670 GLU A CA 1
ATOM 5285 C C . GLU A 1 670 ? -19.489 17.352 30.712 1.00 86.12 670 GLU A C 1
ATOM 5287 O O . GLU A 1 670 ? -19.989 18.258 31.375 1.00 86.12 670 GLU A O 1
ATOM 5292 N N . LEU A 1 671 ? -18.328 17.497 30.071 1.00 80.88 671 LEU A N 1
ATOM 5293 C CA . LEU A 1 671 ? -17.526 18.724 30.093 1.00 80.88 671 LEU A CA 1
ATOM 5294 C C . LEU A 1 671 ? -17.510 19.402 28.724 1.00 80.88 671 LEU A C 1
ATOM 5296 O O . LEU A 1 671 ? -17.498 18.721 27.690 1.00 80.88 671 LEU A O 1
ATOM 5300 N N . ASP A 1 672 ? -17.461 20.733 28.683 1.00 71.62 672 ASP A N 1
ATOM 5301 C CA . ASP A 1 672 ? -17.103 21.442 27.457 1.00 71.62 672 ASP A CA 1
ATOM 5302 C C . ASP A 1 672 ? -15.585 21.386 27.258 1.00 71.62 672 ASP A C 1
ATOM 5304 O O . ASP A 1 672 ? -14.798 21.703 28.148 1.00 71.62 672 ASP A O 1
ATOM 5308 N N . VAL A 1 673 ? -15.157 21.006 26.056 1.00 69.25 673 VAL A N 1
ATOM 5309 C CA . VAL A 1 673 ? -13.735 20.933 25.680 1.00 69.25 673 VAL A CA 1
ATOM 5310 C C . VAL A 1 673 ? -13.061 22.308 25.804 1.00 69.25 673 VAL A C 1
ATOM 5312 O O . VAL A 1 673 ? -11.850 22.389 25.988 1.00 69.25 673 VAL A O 1
ATOM 5315 N N . ARG A 1 674 ? -13.845 23.390 25.724 1.00 65.56 674 ARG A N 1
ATOM 5316 C CA . ARG A 1 674 ? -13.395 24.778 25.888 1.00 65.56 674 ARG A CA 1
ATOM 5317 C C . ARG A 1 674 ? -13.101 25.152 27.340 1.00 65.56 674 ARG A C 1
ATOM 5319 O O . ARG A 1 674 ? -12.316 26.066 27.570 1.00 65.56 674 ARG A O 1
ATOM 5326 N N . ASP A 1 675 ? -13.686 24.463 28.312 1.00 62.25 675 ASP A N 1
ATOM 5327 C CA . ASP A 1 675 ? -13.552 24.855 29.717 1.00 62.25 675 ASP A CA 1
ATOM 5328 C C . ASP A 1 675 ? -12.190 24.453 30.302 1.00 62.25 675 ASP A C 1
ATOM 5330 O O . ASP A 1 675 ? -11.725 25.062 31.269 1.00 62.25 675 ASP A O 1
ATOM 5334 N N . SER A 1 676 ? -11.495 23.502 29.669 1.00 62.97 676 SER A N 1
ATOM 5335 C CA . SER A 1 676 ? -10.141 23.075 30.030 1.00 62.97 676 SER A CA 1
ATOM 5336 C C . SER A 1 676 ? -9.105 23.590 29.027 1.00 62.97 676 SER A C 1
ATOM 5338 O O . SER A 1 676 ? -9.195 23.353 27.823 1.00 62.97 676 SER A O 1
ATOM 5340 N N . GLN A 1 677 ? -8.083 24.283 29.540 1.00 57.44 677 GLN A N 1
ATOM 5341 C CA . GLN A 1 677 ? -6.998 24.852 28.733 1.00 57.44 677 GLN A CA 1
ATOM 5342 C C . GLN A 1 677 ? -6.241 23.755 27.967 1.00 57.44 677 GLN A C 1
ATOM 5344 O O . GLN A 1 677 ? -5.966 23.925 26.783 1.00 57.44 677 GLN A O 1
ATOM 5349 N N . GLU A 1 678 ? -6.025 22.601 28.599 1.00 61.72 678 GLU A N 1
ATOM 5350 C CA . GLU A 1 678 ? -5.337 21.440 28.021 1.00 61.72 678 GLU A CA 1
ATOM 5351 C C . GLU A 1 678 ? -6.195 20.714 26.973 1.00 61.72 678 GLU A C 1
ATOM 5353 O O . GLU A 1 678 ? -5.727 20.400 25.880 1.00 61.72 678 GLU A O 1
ATOM 5358 N N . LEU A 1 679 ? -7.486 20.482 27.256 1.00 62.81 679 LEU A N 1
ATOM 5359 C CA . LEU A 1 679 ? -8.391 19.833 26.293 1.00 62.81 679 LEU A CA 1
ATOM 5360 C C . LEU A 1 679 ? -8.617 20.708 25.048 1.00 62.81 679 LEU A C 1
ATOM 5362 O O . LEU A 1 679 ? -8.861 20.184 23.955 1.00 62.81 679 LEU A O 1
ATOM 5366 N N . SER A 1 680 ? -8.477 22.030 25.193 1.00 63.41 680 SER A N 1
ATOM 5367 C CA . SER A 1 680 ? -8.593 22.989 24.098 1.00 63.41 680 SER A CA 1
ATOM 5368 C C . SER A 1 680 ? -7.393 22.997 23.141 1.00 63.41 680 SER A C 1
ATOM 5370 O O . SER A 1 680 ? -7.538 23.476 22.018 1.00 63.41 680 SER A O 1
ATOM 5372 N N . GLU A 1 681 ? -6.229 22.443 23.509 1.00 61.88 681 GLU A N 1
ATOM 5373 C CA . GLU A 1 681 ? -5.002 22.487 22.686 1.00 61.88 681 GLU A CA 1
ATOM 5374 C C . GLU A 1 681 ? -5.190 21.893 21.281 1.00 61.88 681 GLU A C 1
ATOM 5376 O O . GLU A 1 681 ? -4.556 22.333 20.321 1.00 61.88 681 GLU A O 1
ATOM 5381 N N . GLY A 1 682 ? -6.101 20.924 21.130 1.00 59.03 682 GLY A N 1
ATOM 5382 C CA . GLY A 1 682 ? -6.434 20.320 19.839 1.00 59.03 682 GLY A CA 1
ATOM 5383 C C . GLY A 1 682 ? -7.487 21.069 19.011 1.00 59.03 682 GLY A C 1
ATOM 5384 O O . GLY A 1 682 ? -7.758 20.654 17.881 1.00 59.03 682 GLY A O 1
ATOM 5385 N N . LEU A 1 683 ? -8.133 22.106 19.557 1.00 66.69 683 LEU A N 1
ATOM 5386 C CA . LEU A 1 683 ? -9.186 22.861 18.874 1.00 66.69 683 LEU A CA 1
ATOM 5387 C C . LEU A 1 683 ? -8.591 23.887 17.888 1.00 66.69 683 LEU A C 1
ATOM 5389 O O . LEU A 1 683 ? -7.469 24.361 18.076 1.00 66.69 683 LEU A O 1
ATOM 5393 N N . PRO A 1 684 ? -9.333 24.292 16.838 1.00 69.44 684 PRO A N 1
ATOM 5394 C CA . PRO A 1 684 ? -8.904 25.371 15.951 1.00 69.44 684 PRO A CA 1
ATOM 5395 C C . PRO A 1 684 ? -8.600 26.663 16.725 1.00 69.44 684 PRO A C 1
ATOM 5397 O O . PRO A 1 684 ? -9.324 27.005 17.661 1.00 69.44 684 PRO A O 1
ATOM 5400 N N . MET A 1 685 ? -7.592 27.432 16.290 1.00 80.12 685 MET A N 1
ATOM 5401 C CA . MET A 1 685 ? -7.182 28.695 16.936 1.00 80.12 685 MET A CA 1
ATOM 5402 C C . MET A 1 685 ? -8.344 29.639 17.305 1.00 80.12 685 MET A C 1
ATOM 5404 O O . MET A 1 685 ? -8.351 30.133 18.431 1.00 80.12 685 MET A O 1
ATOM 5408 N N . PRO A 1 686 ? -9.366 29.866 16.452 1.00 81.06 686 PRO A N 1
ATOM 5409 C CA . PRO A 1 686 ? -10.523 30.667 16.848 1.00 81.06 686 PRO A CA 1
ATOM 5410 C C . PRO A 1 686 ? -11.267 30.123 18.080 1.00 81.06 686 PRO A C 1
ATOM 5412 O O . PRO A 1 686 ? -11.741 30.890 18.908 1.00 81.06 686 PRO A O 1
ATOM 5415 N N . GLU A 1 687 ? -11.400 28.807 18.227 1.00 73.75 687 GLU A N 1
ATOM 5416 C CA . GLU A 1 687 ? -12.119 28.215 19.363 1.00 73.75 687 GLU A CA 1
ATOM 5417 C C . GLU A 1 687 ? -11.285 28.249 20.643 1.00 73.75 687 GLU A C 1
ATOM 5419 O O . GLU A 1 687 ? -11.835 28.540 21.701 1.00 73.75 687 GLU A O 1
ATOM 5424 N N . ARG A 1 688 ? -9.961 28.079 20.531 1.00 77.75 688 ARG A N 1
ATOM 5425 C CA . ARG A 1 688 ? -9.010 28.278 21.639 1.00 77.75 688 ARG A CA 1
ATOM 5426 C C . ARG A 1 688 ? -9.056 29.707 22.179 1.00 77.75 688 ARG A C 1
ATOM 5428 O O . ARG A 1 688 ? -9.139 29.914 23.384 1.00 77.75 688 ARG A O 1
ATOM 5435 N N . ILE A 1 689 ? -9.085 30.696 21.282 1.00 83.75 689 ILE A N 1
ATOM 5436 C CA . ILE A 1 689 ? -9.235 32.110 21.654 1.00 83.75 689 ILE A CA 1
ATOM 5437 C C . ILE A 1 689 ? -10.615 32.361 22.275 1.00 83.75 689 ILE A C 1
ATOM 5439 O O . ILE A 1 689 ? -10.707 33.038 23.290 1.00 83.75 689 ILE A O 1
ATOM 5443 N N . THR A 1 690 ? -11.683 31.782 21.714 1.00 81.88 690 THR A N 1
ATOM 5444 C CA . THR A 1 690 ? -13.047 31.925 22.262 1.00 81.88 690 THR A CA 1
ATOM 5445 C C . THR A 1 690 ? -13.138 31.377 23.688 1.00 81.88 690 THR A C 1
ATOM 5447 O O . THR A 1 690 ? -13.722 32.020 24.557 1.00 81.88 690 THR A O 1
ATOM 5450 N N . ALA A 1 691 ? -12.549 30.203 23.930 1.00 73.88 691 ALA A N 1
ATOM 5451 C CA . ALA A 1 691 ? -12.473 29.567 25.241 1.00 73.88 691 ALA A CA 1
ATOM 5452 C C . ALA A 1 691 ? -11.723 30.436 26.258 1.00 73.88 691 ALA A C 1
ATOM 5454 O O . ALA A 1 691 ? -12.200 30.659 27.368 1.00 73.88 691 ALA A O 1
ATOM 5455 N N . LEU A 1 692 ? -10.575 30.987 25.856 1.00 81.38 692 LEU A N 1
ATOM 5456 C CA . LEU A 1 692 ? -9.778 31.854 26.714 1.00 81.38 692 LEU A CA 1
ATOM 5457 C C . LEU A 1 692 ? -10.509 33.167 27.040 1.00 81.38 692 LEU A C 1
ATOM 5459 O O . LEU A 1 692 ? -10.583 33.561 28.202 1.00 81.38 692 LEU A O 1
ATOM 5463 N N . LEU A 1 693 ? -11.113 33.802 26.033 1.00 84.12 693 LEU A N 1
ATOM 5464 C CA . LEU A 1 693 ? -11.853 35.058 26.185 1.00 84.12 693 LEU A CA 1
ATOM 5465 C C . LEU A 1 693 ? -13.182 34.905 26.939 1.00 84.12 693 LEU A C 1
ATOM 5467 O O . LEU A 1 693 ? -13.754 35.905 27.370 1.00 84.12 693 LEU A O 1
ATOM 5471 N N . ALA A 1 694 ? -13.673 33.675 27.139 1.00 76.50 694 ALA A N 1
ATOM 5472 C CA . ALA A 1 694 ? -14.818 33.419 28.014 1.00 76.50 694 ALA A CA 1
ATOM 5473 C C . ALA A 1 694 ? -14.497 33.717 29.490 1.00 76.50 694 ALA A C 1
ATOM 5475 O O . ALA A 1 694 ? -15.407 33.978 30.270 1.00 76.50 694 ALA A O 1
ATOM 5476 N N . ARG A 1 695 ? -13.210 33.719 29.866 1.00 77.12 695 ARG A N 1
ATOM 5477 C CA . ARG A 1 695 ? -12.735 34.000 31.230 1.00 77.12 695 ARG A CA 1
ATOM 5478 C C . ARG A 1 695 ? -12.447 35.484 31.481 1.00 77.12 695 ARG A C 1
ATOM 5480 O O . ARG A 1 695 ? -12.158 35.863 32.611 1.00 77.12 695 ARG A O 1
ATOM 5487 N N . GLY A 1 696 ? -12.515 36.320 30.446 1.00 80.44 696 GLY A N 1
ATOM 5488 C CA . GLY A 1 696 ? -12.240 37.751 30.533 1.00 80.44 696 GLY A CA 1
ATOM 5489 C C . GLY A 1 696 ? -11.563 38.300 29.281 1.00 80.44 696 GLY A C 1
ATOM 5490 O O . GLY A 1 696 ? -11.022 37.559 28.461 1.00 80.44 696 GLY A O 1
ATOM 5491 N N . ALA A 1 697 ? -11.602 39.622 29.131 1.00 88.19 697 ALA A N 1
ATOM 5492 C CA . ALA A 1 697 ? -10.987 40.300 27.999 1.00 88.19 697 ALA A CA 1
ATOM 5493 C C . ALA A 1 697 ? -9.460 40.374 28.132 1.00 88.19 697 ALA A C 1
ATOM 5495 O O . ALA A 1 697 ? -8.949 40.830 29.156 1.00 88.19 697 ALA A O 1
ATOM 5496 N N . LEU A 1 698 ? -8.744 39.998 27.073 1.00 89.62 698 LEU A N 1
ATOM 5497 C CA . LEU A 1 698 ? -7.278 39.961 27.030 1.00 89.62 698 LEU A CA 1
ATOM 5498 C C . LEU A 1 698 ? -6.746 40.651 25.770 1.00 89.62 698 LEU A C 1
ATOM 5500 O O . LEU A 1 698 ? -7.434 40.707 24.750 1.00 89.62 698 LEU A O 1
ATOM 5504 N N . ASP A 1 699 ? -5.528 41.187 25.827 1.00 92.12 699 ASP A N 1
ATOM 5505 C CA . ASP A 1 699 ? -4.824 41.672 24.635 1.00 92.12 699 ASP A CA 1
ATOM 5506 C C . ASP A 1 699 ? -4.236 40.513 23.810 1.00 92.12 699 ASP A C 1
ATOM 5508 O O . ASP A 1 699 ? -4.214 39.352 24.225 1.00 92.12 699 ASP A O 1
ATOM 5512 N N . ALA A 1 700 ? -3.826 40.815 22.577 1.00 89.25 700 ALA A N 1
ATOM 5513 C CA . ALA A 1 700 ? -3.361 39.791 21.647 1.00 89.25 700 ALA A CA 1
ATOM 5514 C C . ALA A 1 700 ? -2.055 39.129 22.115 1.00 89.25 700 ALA A C 1
ATOM 5516 O O . ALA A 1 700 ? -1.837 37.957 21.814 1.00 89.25 700 ALA A O 1
ATOM 5517 N N . GLU A 1 701 ? -1.208 39.865 22.835 1.00 88.56 701 GLU A N 1
ATOM 5518 C CA . GLU A 1 701 ? 0.033 39.383 23.435 1.00 88.56 701 GLU A CA 1
ATOM 5519 C C . GLU A 1 701 ? -0.243 38.356 24.541 1.00 88.56 701 GLU A C 1
ATOM 5521 O O . GLU A 1 701 ? 0.275 37.245 24.480 1.00 88.56 701 GLU A O 1
ATOM 5526 N N . SER A 1 702 ? -1.140 38.669 25.474 1.00 86.56 702 SER A N 1
ATOM 5527 C CA . SER A 1 702 ? -1.531 37.792 26.584 1.00 86.56 702 SER A CA 1
ATOM 5528 C C . SER A 1 702 ? -2.246 36.536 26.086 1.00 86.56 702 SER A C 1
ATOM 5530 O O . SER A 1 702 ? -2.045 35.442 26.615 1.00 86.56 702 SER A O 1
ATOM 5532 N N . ILE A 1 703 ? -3.071 36.659 25.037 1.00 87.25 703 ILE A N 1
ATOM 5533 C CA . ILE A 1 703 ? -3.709 35.506 24.380 1.00 87.25 703 ILE A CA 1
ATOM 5534 C C . ILE A 1 703 ? -2.652 34.605 23.733 1.00 87.25 703 ILE A C 1
ATOM 5536 O O . ILE A 1 703 ? -2.746 33.382 23.827 1.00 87.25 703 ILE A O 1
ATOM 5540 N N . ALA A 1 704 ? -1.664 35.199 23.064 1.00 85.75 704 ALA A N 1
ATOM 5541 C CA . ALA A 1 704 ? -0.579 34.474 22.415 1.00 85.75 704 ALA A CA 1
ATOM 5542 C C . ALA A 1 704 ? 0.300 33.737 23.431 1.00 85.75 704 ALA A C 1
ATOM 5544 O O . ALA A 1 704 ? 0.581 32.558 23.236 1.00 85.75 704 ALA A O 1
ATOM 5545 N N . GLU A 1 705 ? 0.639 34.391 24.540 1.00 83.44 705 GLU A N 1
ATOM 5546 C CA . GLU A 1 705 ? 1.386 33.797 25.648 1.00 83.44 705 GLU A CA 1
ATOM 5547 C C . GLU A 1 705 ? 0.610 32.643 26.300 1.00 83.44 705 GLU A C 1
ATOM 5549 O O . GLU A 1 705 ? 1.132 31.542 26.444 1.00 83.44 705 GLU A O 1
ATOM 5554 N N . THR A 1 706 ? -0.676 32.844 26.606 1.00 78.62 706 THR A N 1
ATOM 5555 C CA . THR A 1 706 ? -1.496 31.829 27.295 1.00 78.62 706 THR A CA 1
ATOM 5556 C C . THR A 1 706 ? -1.788 30.598 26.427 1.00 78.62 706 THR A C 1
ATOM 5558 O O . THR A 1 706 ? -1.990 29.497 26.946 1.00 78.62 706 THR A O 1
ATOM 5561 N N . LEU A 1 707 ? -1.847 30.770 25.102 1.00 80.06 707 LEU A N 1
ATOM 5562 C CA . LEU A 1 707 ? -2.086 29.687 24.141 1.00 80.06 707 LEU A CA 1
ATOM 5563 C C . LEU A 1 707 ? -0.796 29.100 23.548 1.00 80.06 707 LEU A C 1
ATOM 5565 O O . LEU A 1 707 ? -0.906 28.247 22.661 1.00 80.06 707 LEU A O 1
ATOM 5569 N N . ASP A 1 708 ? 0.381 29.558 23.987 1.00 76.56 708 ASP A N 1
ATOM 5570 C CA . ASP A 1 708 ? 1.683 29.217 23.397 1.00 76.56 708 ASP A CA 1
ATOM 5571 C C . ASP A 1 708 ? 1.662 29.323 21.854 1.00 76.56 708 ASP A C 1
ATOM 5573 O O . ASP A 1 708 ? 1.925 28.383 21.102 1.00 76.56 708 ASP A O 1
ATOM 5577 N N . ALA A 1 709 ? 1.211 30.477 21.355 1.00 81.56 709 ALA A N 1
ATOM 5578 C CA . ALA A 1 709 ? 1.008 30.750 19.936 1.00 81.56 709 ALA A CA 1
ATOM 5579 C C . ALA A 1 709 ? 1.741 32.027 19.504 1.00 81.56 709 ALA A C 1
ATOM 5581 O O . ALA A 1 709 ? 1.987 32.930 20.294 1.00 81.56 709 ALA A O 1
ATOM 5582 N N . LYS A 1 710 ? 2.056 32.159 18.207 1.00 85.62 710 LYS A N 1
ATOM 5583 C CA . LYS A 1 710 ? 2.643 33.401 17.673 1.00 85.62 710 LYS A CA 1
ATOM 5584 C C . LYS A 1 710 ? 1.625 34.546 17.728 1.00 85.62 710 LYS A C 1
ATOM 5586 O O . LYS A 1 710 ? 0.519 34.407 17.201 1.00 85.62 710 LYS A O 1
ATOM 5591 N N . THR A 1 711 ? 2.023 35.704 18.253 1.00 88.06 711 THR A N 1
ATOM 5592 C CA . THR A 1 711 ? 1.164 36.900 18.367 1.00 88.06 711 THR A CA 1
ATOM 5593 C C . THR A 1 711 ? 0.549 37.325 17.032 1.00 88.06 711 THR A C 1
ATOM 5595 O O . THR A 1 711 ? -0.627 37.683 16.979 1.00 88.06 711 THR A O 1
ATOM 5598 N N . ASP A 1 712 ? 1.289 37.204 15.926 1.00 85.25 712 ASP A N 1
ATOM 5599 C CA . ASP A 1 712 ? 0.770 37.510 14.586 1.00 85.25 712 ASP A CA 1
ATOM 5600 C C . ASP A 1 712 ? -0.382 36.584 14.175 1.00 85.25 712 ASP A C 1
ATOM 5602 O O . ASP A 1 712 ? -1.383 37.044 13.624 1.00 85.25 712 ASP A O 1
ATOM 5606 N N . LEU A 1 713 ? -0.295 35.289 14.501 1.00 82.81 713 LEU A N 1
ATOM 5607 C CA . LEU A 1 713 ? -1.359 34.321 14.227 1.00 82.81 713 LEU A CA 1
ATOM 5608 C C . LEU A 1 713 ? -2.625 34.661 15.023 1.00 82.81 713 LEU A C 1
ATOM 5610 O O . LEU A 1 713 ? -3.731 34.606 14.481 1.00 82.81 713 LEU A O 1
ATOM 5614 N N . VAL A 1 714 ? -2.468 35.058 16.288 1.00 87.75 714 VAL A N 1
ATOM 5615 C CA . VAL A 1 714 ? -3.574 35.495 17.151 1.00 87.75 714 VAL A CA 1
ATOM 5616 C C . VAL A 1 714 ? -4.225 36.765 16.600 1.00 87.75 714 VAL A C 1
ATOM 5618 O O . VAL A 1 714 ? -5.441 36.788 16.410 1.00 87.75 714 VAL A O 1
ATOM 5621 N N . ARG A 1 715 ? -3.436 37.786 16.238 1.00 87.94 715 ARG A N 1
ATOM 5622 C CA . ARG A 1 715 ? -3.937 39.041 15.644 1.00 87.94 715 ARG A CA 1
ATOM 5623 C C . ARG A 1 715 ? -4.692 38.802 14.336 1.00 87.94 715 ARG A C 1
ATOM 5625 O O . ARG A 1 715 ? -5.776 39.355 14.141 1.00 87.94 715 ARG A O 1
ATOM 5632 N N . VAL A 1 716 ? -4.161 37.950 13.456 1.00 87.19 716 VAL A N 1
ATOM 5633 C CA . VAL A 1 716 ? -4.829 37.564 12.202 1.00 87.19 716 VAL A CA 1
ATOM 5634 C C . VAL A 1 716 ? -6.140 36.829 12.486 1.00 87.19 716 VAL A C 1
ATOM 5636 O O . VAL A 1 716 ? -7.151 37.114 11.843 1.00 87.19 716 VAL A O 1
ATOM 5639 N N . THR A 1 717 ? -6.151 35.922 13.464 1.00 87.25 717 THR A N 1
ATOM 5640 C CA . THR A 1 717 ? -7.344 35.147 13.838 1.00 87.25 717 THR A CA 1
ATOM 5641 C C . THR A 1 717 ? -8.448 36.041 14.410 1.00 87.25 717 THR A C 1
ATOM 5643 O O . THR A 1 717 ? -9.596 35.943 13.974 1.00 87.25 717 THR A O 1
ATOM 5646 N N . LEU A 1 718 ? -8.099 36.959 15.316 1.00 87.69 718 LEU A N 1
ATOM 5647 C CA . LEU A 1 718 ? -9.013 37.953 15.889 1.00 87.69 718 LEU A CA 1
ATOM 5648 C C . LEU A 1 718 ? -9.586 38.886 14.810 1.00 87.69 718 LEU A C 1
ATOM 5650 O O . LEU A 1 718 ? -10.793 39.104 14.752 1.00 87.69 718 LEU A O 1
ATOM 5654 N N . SER A 1 719 ? -8.736 39.370 13.896 1.00 84.25 719 SER A N 1
ATOM 5655 C CA . SER A 1 719 ? -9.133 40.266 12.798 1.00 84.25 719 SER A CA 1
ATOM 5656 C C . SER A 1 719 ? -10.066 39.601 11.777 1.00 84.25 719 SER A C 1
ATOM 5658 O O . SER A 1 719 ? -11.005 40.233 11.286 1.00 84.25 719 SER A O 1
ATOM 5660 N N . ARG A 1 720 ? -9.839 38.317 11.462 1.00 84.00 720 ARG A N 1
ATOM 5661 C CA . ARG A 1 720 ? -10.689 37.531 10.548 1.00 84.00 720 ARG A CA 1
ATOM 5662 C C . ARG A 1 720 ? -12.005 37.095 11.202 1.00 84.00 720 ARG A C 1
ATOM 5664 O O . ARG A 1 720 ? -13.010 36.964 10.512 1.00 84.00 720 ARG A O 1
ATOM 5671 N N . GLY A 1 721 ? -12.019 36.902 12.520 1.00 80.94 721 GLY A N 1
ATOM 5672 C CA . GLY A 1 721 ? -13.174 36.452 13.299 1.00 80.94 721 GLY A CA 1
ATOM 5673 C C . GLY A 1 721 ? -14.116 37.566 13.760 1.00 80.94 721 GLY A C 1
ATOM 5674 O O . GLY A 1 721 ? -14.573 37.520 14.898 1.00 80.94 721 GLY A O 1
ATOM 5675 N N . LYS A 1 722 ? -14.439 38.557 12.915 1.00 76.06 722 LYS A N 1
ATOM 5676 C CA . LYS A 1 722 ? -15.301 39.708 13.292 1.00 76.06 722 LYS A CA 1
ATOM 5677 C C . LYS A 1 722 ? -16.715 39.324 13.748 1.00 76.06 722 LYS A C 1
ATOM 5679 O O . LYS A 1 722 ? -17.398 40.112 14.385 1.00 76.06 722 LYS A O 1
ATOM 5684 N N . ASN A 1 723 ? -17.158 38.118 13.404 1.00 79.56 723 ASN A N 1
ATOM 5685 C CA . ASN A 1 723 ? -18.427 37.523 13.823 1.00 79.56 723 ASN A CA 1
ATOM 5686 C C . ASN A 1 723 ? -18.335 36.741 15.150 1.00 79.56 723 ASN A C 1
ATOM 5688 O O . ASN A 1 723 ? -19.328 36.154 15.574 1.00 79.56 723 ASN A O 1
ATOM 5692 N N . ARG A 1 724 ? -17.150 36.672 15.766 1.00 82.19 724 ARG A N 1
ATOM 5693 C CA . ARG A 1 724 ? -16.857 35.913 16.993 1.00 82.19 724 ARG A CA 1
ATOM 5694 C C . ARG A 1 724 ? -16.173 36.754 18.067 1.00 82.19 724 ARG A C 1
ATOM 5696 O O . ARG A 1 724 ? -16.397 36.507 19.246 1.00 82.19 724 ARG A O 1
ATOM 5703 N N . PHE A 1 725 ? -15.371 37.739 17.674 1.00 89.81 725 PHE A N 1
ATOM 5704 C CA . PHE A 1 725 ? -14.589 38.567 18.588 1.00 89.81 725 PHE A CA 1
ATOM 5705 C C . PHE A 1 725 ? -14.895 40.044 18.388 1.00 89.81 725 PHE A C 1
ATOM 5707 O O . PHE A 1 725 ? -15.063 40.509 17.260 1.00 89.81 725 PHE A O 1
ATOM 5714 N N . VAL A 1 726 ? -14.906 40.783 19.490 1.00 88.94 726 VAL A N 1
ATOM 5715 C CA . VAL A 1 726 ? -15.032 42.237 19.511 1.00 88.94 726 VAL A CA 1
ATOM 5716 C C . VAL A 1 726 ? -13.768 42.841 20.102 1.00 88.94 726 VAL A C 1
ATOM 5718 O O . VAL A 1 726 ? -13.227 42.345 21.090 1.00 88.94 726 VAL A O 1
ATOM 5721 N N . ARG A 1 727 ? -13.282 43.918 19.484 1.00 87.62 727 ARG A N 1
ATOM 5722 C CA . ARG A 1 727 ? -12.187 44.705 20.043 1.00 87.62 727 ARG A CA 1
ATOM 5723 C C . ARG A 1 727 ? -12.764 45.668 21.076 1.00 87.62 727 ARG A C 1
ATOM 5725 O O . ARG A 1 727 ? -13.639 46.465 20.751 1.00 87.62 727 ARG A O 1
ATOM 5732 N N . LEU A 1 728 ? -12.274 45.572 22.301 1.00 83.00 728 LEU A N 1
ATOM 5733 C CA . LEU A 1 728 ? -12.624 46.437 23.420 1.00 83.00 728 LEU A CA 1
ATOM 5734 C C . LEU A 1 728 ? -11.595 47.576 23.543 1.00 83.00 728 LEU A C 1
ATOM 5736 O O . LEU A 1 728 ? -10.621 47.651 22.784 1.00 83.00 728 LEU A O 1
ATOM 5740 N N . GLY A 1 729 ? -11.827 48.492 24.486 1.00 77.69 729 GLY A N 1
ATOM 5741 C CA . GLY A 1 729 ? -10.878 49.560 24.813 1.00 77.69 729 GLY A CA 1
ATOM 5742 C C . GLY A 1 729 ? -9.485 49.022 25.174 1.00 77.69 729 GLY A C 1
ATOM 5743 O O . GLY A 1 729 ? -9.333 47.862 25.554 1.00 77.69 729 GLY A O 1
ATOM 5744 N N . GLU A 1 730 ? -8.461 49.868 25.021 1.00 75.69 730 GLU A N 1
ATOM 5745 C CA . GLU A 1 730 ? -7.059 49.559 25.375 1.00 75.69 730 GLU A CA 1
ATOM 5746 C C . GLU A 1 730 ? -6.426 48.385 24.603 1.00 75.69 730 GLU A C 1
ATOM 5748 O O . GLU A 1 730 ? -5.430 47.814 25.028 1.00 75.69 730 GLU A O 1
ATOM 5753 N N . GLY A 1 731 ? -6.974 48.011 23.441 1.00 78.75 731 GLY A N 1
ATOM 5754 C CA . GLY A 1 731 ? -6.400 46.944 22.610 1.00 78.75 731 GLY A CA 1
ATOM 5755 C C . GLY A 1 731 ? -6.759 45.522 23.050 1.00 78.75 731 GLY A C 1
ATOM 5756 O O . GLY A 1 731 ? -6.319 44.571 22.402 1.00 78.75 731 GLY A O 1
ATOM 5757 N N . LYS A 1 732 ? -7.604 45.380 24.076 1.00 87.75 732 LYS A N 1
ATOM 5758 C CA . LYS A 1 732 ? -8.142 44.096 24.532 1.00 87.75 732 LYS A CA 1
ATOM 5759 C C . LYS A 1 732 ? -9.218 43.573 23.585 1.00 87.75 732 LYS A C 1
ATOM 5761 O O . LYS A 1 732 ? -9.865 44.326 22.859 1.00 87.75 732 LYS A O 1
ATOM 5766 N N . TRP A 1 733 ? -9.424 42.268 23.604 1.00 90.56 733 TRP A N 1
ATOM 5767 C CA . TRP A 1 733 ? -10.430 41.557 22.827 1.00 90.56 733 TRP A CA 1
ATOM 5768 C C . TRP A 1 733 ? -11.353 40.786 23.762 1.00 90.56 733 TRP A C 1
ATOM 5770 O O . TRP A 1 733 ? -10.921 40.309 24.806 1.00 90.56 733 TRP A O 1
ATOM 5780 N N . GLY A 1 734 ? -12.623 40.674 23.388 1.00 88.44 734 GLY A N 1
ATOM 5781 C CA . GLY A 1 734 ? -13.624 39.864 24.077 1.00 88.44 734 GLY A CA 1
ATOM 5782 C C . GLY A 1 734 ? -14.423 39.020 23.089 1.00 88.44 734 GLY A C 1
ATOM 5783 O O . GLY A 1 734 ? -14.373 39.243 21.875 1.00 88.44 734 GLY A O 1
ATOM 5784 N N . ASN A 1 735 ? -15.177 38.052 23.605 1.00 87.38 735 ASN A N 1
ATOM 5785 C CA . ASN A 1 735 ? -16.153 37.329 22.798 1.00 87.38 735 ASN A CA 1
ATOM 5786 C C . ASN A 1 735 ? -17.300 38.267 22.411 1.00 87.38 735 ASN A C 1
ATOM 5788 O O . ASN A 1 735 ? -17.812 39.017 23.239 1.00 87.38 735 ASN A O 1
ATOM 5792 N N . LEU A 1 736 ? -17.710 38.213 21.147 1.00 82.25 736 LEU A N 1
ATOM 5793 C CA . LEU A 1 736 ? -18.921 38.876 20.685 1.00 82.25 736 LEU A CA 1
ATOM 5794 C C . LEU A 1 736 ? -20.110 38.123 21.308 1.00 82.25 736 LEU A C 1
ATOM 5796 O O . LEU A 1 736 ? -20.372 36.978 20.933 1.00 82.25 736 LEU A O 1
ATOM 5800 N N . THR A 1 737 ? -20.775 38.708 22.306 1.00 55.62 737 THR A N 1
ATOM 5801 C CA . THR A 1 737 ? -21.934 38.095 22.972 1.00 55.62 737 THR A CA 1
ATOM 5802 C C . THR A 1 737 ? -23.005 37.751 21.939 1.00 55.62 737 THR A C 1
ATOM 5804 O O . THR A 1 737 ? -23.493 38.627 21.229 1.00 55.62 737 THR A O 1
ATOM 5807 N N . ARG A 1 738 ? -23.386 36.472 21.854 1.00 43.88 738 ARG A N 1
ATOM 5808 C CA . ARG A 1 738 ? -24.755 36.127 21.460 1.00 43.88 738 ARG A CA 1
ATOM 5809 C C . ARG A 1 738 ? -25.599 36.269 22.712 1.00 43.88 738 ARG A C 1
ATOM 5811 O O . ARG A 1 738 ? -25.194 35.757 23.754 1.00 43.88 738 ARG A O 1
ATOM 5818 N N . ASP A 1 739 ? -26.710 36.983 22.591 1.00 29.45 739 ASP A N 1
ATOM 5819 C CA . ASP A 1 739 ? -27.710 37.090 23.643 1.00 29.45 739 ASP A CA 1
ATOM 5820 C C . ASP A 1 739 ? -27.996 35.719 24.254 1.00 29.45 739 ASP A C 1
ATOM 5822 O O . ASP A 1 739 ? -28.150 34.714 23.553 1.00 29.45 739 ASP A O 1
ATOM 5826 N N . VAL A 1 740 ? -28.018 35.713 25.582 1.00 30.52 740 VAL A N 1
ATOM 5827 C CA . VAL A 1 740 ? -28.556 34.633 26.395 1.00 30.52 740 VAL A CA 1
ATOM 5828 C C . VAL A 1 740 ? -30.025 34.477 26.010 1.00 30.52 740 VAL A C 1
ATOM 5830 O O . VAL A 1 740 ? -30.804 35.406 26.207 1.00 30.52 740 VAL A O 1
ATOM 5833 N N . ASN A 1 741 ? -30.372 33.321 25.451 1.00 27.05 741 ASN A N 1
ATOM 5834 C CA . ASN A 1 741 ? -31.693 32.704 25.532 1.00 27.05 741 ASN A CA 1
ATOM 5835 C C . ASN A 1 741 ? -31.515 31.190 25.525 1.00 27.05 741 ASN A C 1
ATOM 5837 O O . ASN A 1 741 ? -30.822 30.690 24.605 1.00 27.05 741 ASN A O 1
#